Protein AF-A0A962GQH9-F1 (afdb_monomer)

Structure (mmCIF, N/CA/C/O backbone):
data_AF-A0A962GQH9-F1
#
_entry.id   AF-A0A962GQH9-F1
#
loop_
_atom_site.group_PDB
_atom_site.id
_atom_site.type_symbol
_atom_site.label_atom_id
_atom_site.label_alt_id
_atom_site.label_comp_id
_atom_site.label_asym_id
_atom_site.label_entity_id
_atom_site.label_seq_id
_atom_site.pdbx_PDB_ins_code
_atom_site.Cartn_x
_atom_site.Cartn_y
_atom_site.Cartn_z
_atom_site.occupancy
_atom_site.B_iso_or_equiv
_atom_site.auth_seq_id
_atom_site.auth_comp_id
_atom_site.auth_asym_id
_atom_site.auth_atom_id
_atom_site.pdbx_PDB_model_num
ATOM 1 N N . MET A 1 1 ? -1.321 23.100 38.505 1.00 36.69 1 MET A N 1
ATOM 2 C CA . MET A 1 1 ? -0.359 22.242 37.786 1.00 36.69 1 MET A CA 1
ATOM 3 C C . MET A 1 1 ? -0.658 20.800 38.141 1.00 36.69 1 MET A C 1
ATOM 5 O O . MET A 1 1 ? -0.143 20.292 39.126 1.00 36.69 1 MET A O 1
ATOM 9 N N . THR A 1 2 ? -1.559 20.173 37.397 1.00 30.88 2 THR A N 1
ATOM 10 C CA . THR A 1 2 ? -1.771 18.727 37.431 1.00 30.88 2 THR A CA 1
ATOM 11 C C . THR A 1 2 ? -0.939 18.140 36.301 1.00 30.88 2 THR A C 1
ATOM 13 O O . THR A 1 2 ? -1.117 18.482 35.135 1.00 30.88 2 THR A O 1
ATOM 16 N N . THR A 1 3 ? 0.038 17.326 36.673 1.00 36.22 3 THR A N 1
ATOM 17 C CA . THR A 1 3 ? 0.860 16.508 35.789 1.00 36.22 3 THR A CA 1
ATOM 18 C C . THR A 1 3 ? -0.044 15.555 35.013 1.00 36.22 3 THR A C 1
ATOM 20 O O . THR A 1 3 ? -0.467 14.525 35.535 1.00 36.22 3 THR A O 1
ATOM 23 N N . ALA A 1 4 ? -0.371 15.916 33.770 1.00 38.50 4 ALA A N 1
ATOM 24 C CA . ALA A 1 4 ? -0.945 14.984 32.814 1.00 38.50 4 ALA A CA 1
ATOM 25 C C . ALA A 1 4 ? 0.045 13.824 32.649 1.00 38.50 4 ALA A C 1
ATOM 27 O O . ALA A 1 4 ? 1.226 14.028 32.363 1.00 38.50 4 ALA A O 1
ATOM 28 N N . THR A 1 5 ? -0.426 12.613 32.914 1.00 38.25 5 THR A N 1
ATOM 29 C CA . THR A 1 5 ? 0.319 11.373 32.726 1.00 38.25 5 THR A CA 1
ATOM 30 C C . THR A 1 5 ? 0.909 11.328 31.317 1.00 38.25 5 THR A C 1
ATOM 32 O O . THR A 1 5 ? 0.173 11.395 30.340 1.00 38.25 5 THR A O 1
ATOM 35 N N . GLN A 1 6 ? 2.228 11.148 31.212 1.00 45.62 6 GLN A N 1
ATOM 36 C CA . GLN A 1 6 ? 2.966 10.862 29.968 1.00 45.62 6 GLN A CA 1
ATOM 37 C C . GLN A 1 6 ? 2.574 9.522 29.294 1.00 45.62 6 GLN A C 1
ATOM 39 O O . GLN A 1 6 ? 3.255 9.063 28.381 1.00 45.62 6 GLN A O 1
ATOM 44 N N . GLY A 1 7 ? 1.497 8.868 29.733 1.00 50.81 7 GLY A N 1
ATOM 45 C CA . GLY A 1 7 ? 0.911 7.719 29.052 1.00 50.81 7 GLY A CA 1
ATOM 46 C C . GLY A 1 7 ? -0.212 8.204 28.147 1.00 50.81 7 GLY A C 1
ATOM 47 O O . GLY A 1 7 ? -1.191 8.755 28.645 1.00 50.81 7 GLY A O 1
ATOM 48 N N . GLY A 1 8 ? -0.065 8.028 26.831 1.00 66.19 8 GLY A N 1
ATOM 49 C CA . GLY A 1 8 ? -1.155 8.271 25.881 1.00 66.19 8 GLY A CA 1
ATOM 50 C C . GLY A 1 8 ? -2.417 7.483 26.256 1.00 66.19 8 GLY A C 1
ATOM 51 O O . GLY A 1 8 ? -2.345 6.453 26.933 1.00 66.19 8 GLY A O 1
ATOM 52 N N . LEU A 1 9 ? -3.585 7.969 25.832 1.00 84.44 9 LEU A N 1
ATOM 53 C CA . LEU A 1 9 ? -4.859 7.287 26.072 1.00 84.44 9 LEU A CA 1
ATOM 54 C C . LEU A 1 9 ? -4.835 5.913 25.388 1.00 84.44 9 LEU A C 1
ATOM 56 O O . LEU A 1 9 ? -4.472 5.815 24.224 1.00 84.44 9 LEU A O 1
ATOM 60 N N . THR A 1 10 ? -5.239 4.849 26.078 1.00 89.69 10 THR A N 1
ATOM 61 C CA . THR A 1 10 ? -5.465 3.542 25.444 1.00 89.69 10 THR A CA 1
ATOM 62 C C . THR A 1 10 ? -6.947 3.213 25.491 1.00 89.69 10 THR A C 1
ATOM 64 O O . THR A 1 10 ? -7.529 3.156 26.574 1.00 89.69 10 THR A O 1
ATOM 67 N N . ILE A 1 11 ? -7.546 2.967 24.328 1.00 92.19 11 ILE A N 1
ATOM 68 C CA . ILE A 1 11 ? -8.886 2.394 24.212 1.00 92.19 11 ILE A CA 1
ATOM 69 C C . ILE A 1 11 ? -8.732 0.971 23.690 1.00 92.19 11 ILE A C 1
ATOM 71 O O . ILE A 1 11 ? -8.359 0.746 22.538 1.00 92.19 11 ILE A O 1
ATOM 75 N N . ASP A 1 12 ? -9.010 0.015 24.572 1.00 96.06 12 ASP A N 1
ATOM 76 C CA . ASP A 1 12 ? -8.857 -1.408 24.306 1.00 96.06 12 ASP A CA 1
ATOM 77 C C . ASP A 1 12 ? -10.211 -2.118 24.251 1.00 96.06 12 ASP A C 1
ATOM 79 O O . ASP A 1 12 ? -10.750 -2.557 25.270 1.00 96.06 12 ASP A O 1
ATOM 83 N N . GLY A 1 13 ? -10.759 -2.261 23.049 1.00 97.31 13 GLY A N 1
ATOM 84 C CA . GLY A 1 13 ? -11.991 -3.001 22.799 1.00 97.31 13 GLY A CA 1
ATOM 85 C C . GLY A 1 13 ? -11.866 -4.511 23.008 1.00 97.31 13 GLY A C 1
ATOM 86 O O . GLY A 1 13 ? -12.884 -5.174 23.209 1.00 97.31 13 GLY A O 1
ATOM 87 N N . TYR A 1 14 ? -10.647 -5.065 23.059 1.00 97.81 14 TYR A N 1
ATOM 88 C CA . TYR A 1 14 ? -10.440 -6.479 23.386 1.00 97.81 14 TYR A CA 1
ATOM 89 C C . TYR A 1 14 ? -10.654 -6.796 24.869 1.00 97.81 14 TYR A C 1
ATOM 91 O O . TYR A 1 14 ? -10.775 -7.964 25.228 1.00 97.81 14 TYR A O 1
ATOM 99 N N . SER A 1 15 ? -10.774 -5.774 25.723 1.00 96.25 15 SER A N 1
ATOM 100 C CA . SER A 1 15 ? -11.171 -5.940 27.127 1.00 96.25 15 SER A CA 1
ATOM 101 C C . SER A 1 15 ? -12.657 -6.286 27.315 1.00 96.25 15 SER A C 1
ATOM 103 O O . SER A 1 15 ? -13.070 -6.642 28.419 1.00 96.25 15 SER A O 1
ATOM 105 N N . GLN A 1 16 ? -13.477 -6.193 26.260 1.00 95.94 16 GLN A N 1
ATOM 106 C CA . GLN A 1 16 ? -14.901 -6.515 26.340 1.00 95.94 16 GLN A CA 1
ATOM 107 C C . GLN A 1 16 ? -15.149 -8.029 26.434 1.00 95.94 16 GLN A C 1
ATOM 109 O O . GLN A 1 16 ? -14.496 -8.809 25.733 1.00 95.94 16 GLN A O 1
ATOM 114 N N . PRO A 1 17 ? -16.152 -8.472 27.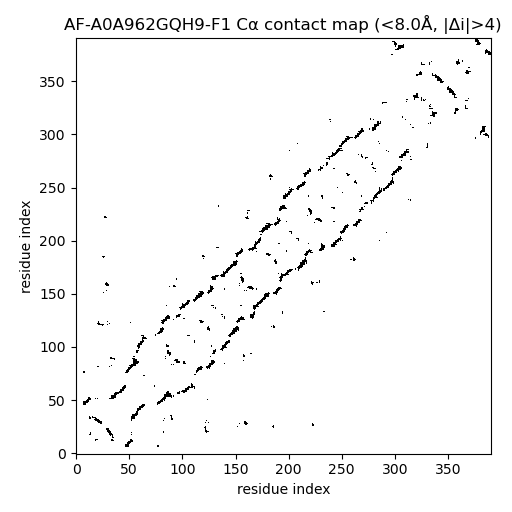217 1.00 97.75 17 PRO A N 1
ATOM 115 C CA . PRO A 1 17 ? -16.557 -9.871 27.251 1.00 97.75 17 PRO A CA 1
ATOM 116 C C . PRO A 1 17 ? -16.856 -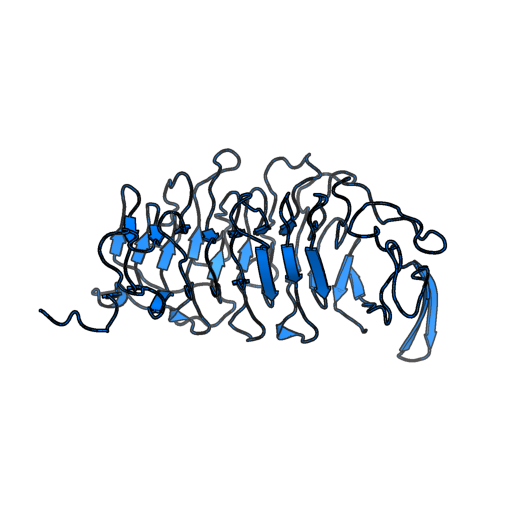10.432 25.854 1.00 97.75 17 PRO A C 1
ATOM 118 O O . PRO A 1 17 ? -17.664 -9.894 25.097 1.00 97.75 17 PRO A O 1
ATOM 121 N N . GLY A 1 18 ? -16.197 -11.541 25.512 1.00 96.38 18 GLY A N 1
ATOM 122 C CA . GLY A 1 18 ? -16.365 -12.218 24.225 1.00 96.38 18 GLY A CA 1
ATOM 123 C C . GLY A 1 18 ? -15.635 -11.567 23.046 1.00 96.38 18 GLY A C 1
ATOM 124 O O . GLY A 1 18 ? -15.859 -12.005 21.912 1.00 96.38 18 GLY A O 1
ATOM 125 N N . ALA A 1 19 ? -14.811 -10.540 23.275 1.00 98.31 19 ALA A N 1
ATOM 126 C CA . ALA A 1 19 ? -13.853 -10.043 22.294 1.00 98.31 19 ALA A CA 1
ATOM 127 C C . ALA A 1 19 ? -12.565 -10.883 22.313 1.00 98.31 19 ALA A C 1
ATOM 129 O O . ALA A 1 19 ? -12.191 -11.450 23.339 1.00 98.31 19 ALA A O 1
ATOM 130 N N . SER A 1 20 ? -11.877 -10.971 21.176 1.00 98.44 20 SER A N 1
ATOM 131 C CA . SER A 1 20 ? -10.584 -11.658 21.083 1.00 98.44 20 SER A CA 1
ATOM 132 C C . SER A 1 20 ? -9.729 -11.067 19.973 1.00 98.44 20 SER A C 1
ATOM 134 O O . SER A 1 20 ? -10.221 -10.857 18.864 1.00 98.44 20 SER A O 1
ATOM 136 N N . ALA A 1 21 ? -8.448 -10.836 20.259 1.00 98.50 21 ALA A N 1
ATOM 137 C CA . ALA A 1 21 ? -7.486 -10.368 19.269 1.00 98.50 21 ALA A CA 1
ATOM 138 C C . ALA A 1 21 ? -7.194 -11.431 18.205 1.00 98.50 21 ALA A C 1
ATOM 140 O O . ALA A 1 21 ? -7.367 -12.630 18.437 1.00 98.50 21 ALA A O 1
ATOM 141 N N . ASN A 1 22 ? -6.736 -10.980 17.037 1.00 98.56 22 ASN A N 1
ATOM 142 C CA . ASN A 1 22 ? -6.333 -11.879 15.966 1.00 98.56 22 ASN A CA 1
ATOM 143 C C . ASN A 1 22 ? -5.131 -12.737 16.381 1.00 98.56 22 ASN A C 1
ATOM 145 O O . ASN A 1 22 ? -4.142 -12.221 16.904 1.00 98.56 22 ASN A O 1
ATOM 149 N N . THR A 1 23 ? -5.185 -14.025 16.056 1.00 98.06 23 THR A N 1
ATOM 150 C CA . THR A 1 23 ? -4.072 -14.969 16.239 1.00 98.06 23 THR A CA 1
ATOM 151 C C . THR A 1 23 ? -3.558 -15.556 14.926 1.00 98.06 23 THR A C 1
ATOM 153 O O . THR A 1 23 ? -2.545 -16.253 14.925 1.00 98.06 23 THR A O 1
ATOM 156 N N . LEU A 1 24 ? -4.218 -15.276 13.797 1.00 97.44 24 LEU A N 1
ATOM 157 C CA . LEU A 1 24 ? -3.815 -15.793 12.493 1.00 97.44 24 LEU A CA 1
ATOM 158 C C . LEU A 1 24 ? -2.579 -15.057 11.966 1.00 97.44 24 LEU A C 1
ATOM 160 O O . LEU A 1 24 ? -2.592 -13.836 11.793 1.00 97.44 24 LEU A O 1
ATOM 164 N N . ALA A 1 25 ? -1.524 -15.816 11.674 1.00 93.12 25 ALA A N 1
ATOM 165 C CA . ALA A 1 25 ? -0.292 -15.290 11.099 1.00 93.12 25 ALA A CA 1
ATOM 166 C C . ALA A 1 25 ? -0.498 -14.721 9.684 1.00 93.12 25 ALA A C 1
ATOM 168 O O . ALA A 1 25 ? -1.337 -15.191 8.912 1.00 93.12 25 ALA A O 1
ATOM 169 N N . VAL A 1 26 ? 0.323 -13.733 9.315 1.00 87.94 26 VAL A N 1
ATOM 170 C CA . VAL A 1 26 ? 0.425 -13.249 7.931 1.00 87.94 26 VAL A CA 1
ATOM 171 C C . VAL A 1 26 ? 0.837 -14.423 7.023 1.00 87.94 26 VAL A C 1
ATOM 173 O O . VAL A 1 26 ? 1.756 -15.159 7.377 1.00 87.94 26 VAL A O 1
ATOM 176 N N . PRO A 1 27 ? 0.184 -14.629 5.862 1.00 88.38 27 PRO A N 1
ATOM 177 C CA . PRO A 1 27 ? -0.711 -13.695 5.180 1.00 88.38 27 PRO A CA 1
ATOM 178 C C . PRO A 1 27 ? -2.210 -13.907 5.378 1.00 88.38 27 PRO A C 1
ATOM 180 O O . PRO A 1 27 ? -2.958 -13.232 4.687 1.00 88.38 27 PRO A O 1
ATOM 183 N N . ALA A 1 28 ? -2.659 -14.787 6.276 1.00 95.50 28 ALA A N 1
ATOM 184 C CA . ALA A 1 28 ? -4.086 -15.054 6.461 1.00 95.50 28 ALA A CA 1
ATOM 185 C C . ALA A 1 28 ? -4.879 -13.787 6.832 1.00 95.50 28 ALA A C 1
ATOM 187 O O . ALA A 1 28 ? -4.296 -12.771 7.228 1.00 95.50 28 ALA A O 1
ATOM 188 N N . GLY A 1 29 ? -6.209 -13.871 6.725 1.00 97.38 29 GLY A N 1
ATOM 189 C CA . GLY A 1 29 ? -7.125 -12.840 7.205 1.00 97.38 29 GLY A CA 1
ATOM 190 C C . GLY A 1 29 ? -7.033 -12.611 8.723 1.00 97.38 29 GLY A C 1
ATOM 191 O O . GLY A 1 29 ? -5.988 -12.772 9.352 1.00 97.38 29 GLY A O 1
ATOM 192 N N . THR A 1 30 ? -8.145 -12.250 9.350 1.00 98.50 30 THR A N 1
ATOM 193 C CA . THR A 1 30 ? -8.216 -12.092 10.806 1.00 98.50 30 THR A CA 1
ATOM 194 C C . THR A 1 30 ? -9.386 -12.855 11.405 1.00 98.50 30 THR A C 1
ATOM 196 O O . THR A 1 30 ? -10.504 -12.829 10.890 1.00 98.50 30 THR A O 1
ATOM 199 N N . ASN A 1 31 ? -9.118 -13.542 12.518 1.00 98.31 31 ASN A N 1
ATOM 200 C CA . ASN A 1 31 ? -10.141 -14.162 13.360 1.00 98.31 31 ASN A CA 1
ATOM 201 C C . ASN A 1 31 ? -10.549 -13.273 14.547 1.00 98.31 31 ASN A C 1
ATOM 203 O O . ASN A 1 31 ? -11.264 -13.750 15.434 1.00 98.31 31 ASN A O 1
ATOM 207 N N . ALA A 1 32 ? -10.119 -12.004 14.566 1.00 98.38 32 ALA A N 1
ATOM 208 C CA . ALA A 1 32 ? -10.466 -11.072 15.627 1.00 98.38 32 ALA A CA 1
ATOM 209 C C . ALA A 1 32 ? -11.990 -10.942 15.780 1.00 98.38 32 ALA A C 1
ATOM 211 O O . ALA A 1 32 ? -12.738 -10.797 14.804 1.00 98.38 32 ALA A O 1
ATOM 212 N N . GLN A 1 33 ? -12.439 -10.990 17.031 1.00 98.31 33 GLN A N 1
ATOM 213 C CA . GLN A 1 33 ? -13.829 -10.798 17.422 1.00 98.31 33 GLN A CA 1
ATOM 214 C C . GLN A 1 33 ? -13.934 -9.435 18.091 1.00 98.31 33 GLN A C 1
ATOM 216 O O . GLN A 1 33 ? -13.486 -9.262 19.225 1.00 98.31 33 GLN A O 1
ATOM 221 N N . LEU A 1 34 ? -14.501 -8.465 17.379 1.00 98.25 34 LEU A N 1
ATOM 222 C CA . LEU A 1 34 ? -14.730 -7.121 17.895 1.00 98.25 34 LEU A CA 1
ATOM 223 C C . LEU A 1 34 ? -16.142 -7.047 18.483 1.00 98.25 34 LEU A C 1
ATOM 225 O O . LEU A 1 34 ? -17.079 -7.658 17.969 1.00 98.25 34 LEU A O 1
ATOM 229 N N . ARG A 1 35 ? -16.293 -6.320 19.594 1.00 97.50 35 ARG A N 1
ATOM 230 C CA . ARG A 1 35 ? -17.581 -6.154 20.301 1.00 97.50 35 ARG A CA 1
ATOM 231 C C . ARG A 1 35 ? -18.025 -4.703 20.432 1.00 97.50 35 ARG A C 1
ATOM 233 O O . ARG A 1 35 ? -19.158 -4.457 20.827 1.00 97.50 35 ARG A O 1
ATOM 240 N N . ILE A 1 36 ? -17.149 -3.764 20.086 1.00 96.12 36 ILE A N 1
ATOM 241 C CA . ILE A 1 36 ? -17.431 -2.332 20.106 1.00 96.12 36 ILE A CA 1
ATOM 242 C C . ILE A 1 36 ? -17.534 -1.843 18.667 1.00 96.12 36 ILE A C 1
ATOM 244 O O . ILE A 1 36 ? -16.618 -2.052 17.872 1.00 96.12 36 ILE A O 1
ATOM 248 N N . GLU A 1 37 ? -18.634 -1.162 18.363 1.00 94.38 37 GLU A N 1
ATOM 249 C CA . GLU A 1 37 ? -18.820 -0.416 17.123 1.00 94.38 37 GLU A CA 1
ATOM 250 C C . GLU A 1 37 ? -19.022 1.063 17.468 1.00 94.38 37 GLU A C 1
ATOM 252 O O . GLU A 1 37 ? -19.895 1.405 18.266 1.00 94.38 37 GLU A O 1
ATOM 257 N N . ILE A 1 38 ? -18.209 1.936 16.876 1.00 91.50 38 ILE A N 1
ATOM 258 C CA . ILE A 1 38 ? -18.388 3.386 16.923 1.00 91.50 38 ILE A CA 1
ATOM 259 C C . ILE A 1 38 ? -18.996 3.799 15.587 1.00 91.50 38 ILE A C 1
ATOM 261 O O . ILE A 1 38 ? -18.341 3.737 14.546 1.00 91.50 38 ILE A O 1
ATOM 265 N N . ALA A 1 39 ? -20.263 4.199 15.624 1.00 83.69 39 ALA A N 1
ATOM 266 C CA . ALA A 1 39 ? -21.009 4.683 14.471 1.00 83.69 39 ALA A CA 1
ATOM 267 C C . ALA A 1 39 ? -21.370 6.163 14.656 1.00 83.69 39 ALA A C 1
ATOM 269 O O . ALA A 1 39 ? -21.567 6.619 15.782 1.00 83.69 39 ALA A O 1
ATOM 270 N N . GLY A 1 40 ? -21.491 6.901 13.552 1.00 79.44 40 GLY A N 1
ATOM 271 C CA . GLY A 1 40 ? -21.882 8.310 13.567 1.00 79.44 40 GLY A CA 1
ATOM 272 C C . GLY A 1 40 ? -21.004 9.181 12.675 1.00 79.44 40 GLY A C 1
ATOM 273 O O . GLY A 1 40 ? -20.389 8.698 11.725 1.00 79.44 40 GLY A O 1
ATOM 274 N N . SER A 1 41 ? -20.987 10.479 12.975 1.00 83.44 41 SER A N 1
ATOM 275 C CA . SER A 1 41 ? -20.090 11.448 12.342 1.00 83.44 41 SER A CA 1
ATOM 276 C C . SER A 1 41 ? -18.620 11.168 12.669 1.00 83.44 41 SER A C 1
ATOM 278 O O . SER A 1 41 ? -18.307 10.332 13.515 1.00 83.44 41 SER A O 1
ATOM 280 N N . GLU A 1 42 ? -17.724 11.897 12.006 1.00 87.94 42 GLU A N 1
ATOM 281 C CA . GLU A 1 42 ? -16.279 11.816 12.218 1.00 87.94 42 GLU A CA 1
ATOM 282 C C . GLU A 1 42 ? -15.884 11.946 13.698 1.00 87.94 42 GLU A C 1
ATOM 284 O O . GLU A 1 42 ? -16.325 12.861 14.400 1.00 87.94 42 GLU A O 1
ATOM 289 N N . LEU A 1 43 ? -15.043 11.017 14.159 1.00 90.69 43 LEU A N 1
ATOM 290 C CA . LEU A 1 43 ? -14.373 11.076 15.452 1.00 90.69 43 LEU A CA 1
ATOM 291 C C . LEU A 1 43 ? -12.975 11.668 15.256 1.00 90.69 43 LEU A C 1
ATOM 293 O O . LEU A 1 43 ? -12.170 11.089 14.533 1.00 90.69 43 LEU A O 1
ATOM 297 N N . THR A 1 44 ? -12.657 12.769 15.937 1.00 90.12 44 THR A N 1
ATOM 298 C CA . THR A 1 44 ? -11.331 13.405 15.851 1.00 90.12 44 THR A CA 1
ATOM 299 C C . THR A 1 44 ? -10.541 13.201 17.137 1.00 90.12 44 THR A C 1
ATOM 301 O O . THR A 1 44 ? -10.966 13.626 18.211 1.00 90.12 44 THR A O 1
ATOM 304 N N . MET A 1 45 ? -9.368 12.582 17.031 1.00 87.69 45 MET A N 1
ATOM 305 C CA . MET A 1 45 ? -8.407 12.419 18.120 1.00 87.69 45 MET A CA 1
ATOM 306 C C . MET A 1 45 ? -7.278 13.427 17.949 1.00 87.69 45 MET A C 1
ATOM 308 O O . MET A 1 45 ? -6.655 13.480 16.893 1.00 87.69 45 MET A O 1
ATOM 312 N N . GLN A 1 46 ? -7.005 14.213 18.991 1.00 84.12 46 GLN A N 1
ATOM 313 C CA . GLN A 1 46 ? -6.013 15.295 18.929 1.00 84.12 46 GLN A CA 1
ATOM 314 C C . GLN A 1 46 ? -4.779 15.064 19.823 1.00 84.12 46 GLN A C 1
ATOM 316 O O . GLN A 1 46 ? -3.848 15.868 19.845 1.00 84.12 46 GLN A O 1
ATOM 321 N N . ALA A 1 47 ? -4.768 13.961 20.574 1.00 80.19 47 ALA A N 1
ATOM 322 C CA . ALA A 1 47 ? -3.701 13.583 21.494 1.00 80.19 47 ALA A CA 1
ATOM 323 C C . ALA A 1 47 ? -3.197 12.160 21.186 1.00 80.19 47 ALA A C 1
ATOM 325 O O . ALA A 1 47 ? -3.944 11.375 20.594 1.00 80.19 47 ALA A O 1
ATOM 326 N N . PRO A 1 48 ? -1.964 11.806 21.603 1.00 83.25 48 PRO A N 1
ATOM 327 C CA . PRO A 1 48 ? -1.420 10.460 21.434 1.00 83.25 48 PRO A CA 1
ATOM 328 C C . PRO A 1 48 ? -2.351 9.386 21.997 1.00 83.25 48 PRO A C 1
ATOM 330 O O . PRO A 1 48 ? -2.836 9.506 23.129 1.00 83.25 48 PRO A O 1
ATOM 333 N N . ILE A 1 49 ? -2.594 8.342 21.205 1.00 87.44 49 ILE A N 1
ATOM 334 C CA . ILE A 1 49 ? -3.607 7.332 21.495 1.00 87.44 49 ILE A CA 1
ATOM 335 C C . ILE A 1 49 ? -3.207 5.950 20.973 1.00 87.44 49 ILE A C 1
ATOM 337 O O . ILE A 1 49 ? -2.677 5.822 19.871 1.00 87.44 49 ILE A O 1
ATOM 341 N N . THR A 1 50 ? -3.534 4.914 21.737 1.00 92.44 50 THR A N 1
ATOM 342 C CA . THR A 1 50 ? -3.582 3.529 21.269 1.00 92.44 50 THR A CA 1
ATOM 343 C C . THR A 1 50 ? -5.049 3.123 21.125 1.00 92.44 50 THR A C 1
ATOM 345 O O . THR A 1 50 ? -5.796 3.118 22.105 1.00 92.44 50 THR A O 1
ATOM 348 N N . LEU A 1 51 ? -5.472 2.789 19.909 1.00 95.25 51 LEU A N 1
ATOM 349 C CA . LEU A 1 51 ? -6.809 2.303 19.576 1.00 95.25 51 LEU A CA 1
ATOM 350 C C . LEU A 1 51 ? -6.712 0.857 19.112 1.00 95.25 51 LEU A C 1
ATOM 352 O O . LEU A 1 51 ? -6.030 0.576 18.122 1.00 95.25 51 LEU A O 1
ATOM 356 N N . ARG A 1 52 ? -7.422 -0.050 19.791 1.00 97.38 52 ARG A N 1
ATOM 357 C CA . ARG A 1 52 ? -7.486 -1.453 19.374 1.00 97.38 52 ARG A CA 1
ATOM 358 C C . ARG A 1 52 ? -8.810 -2.136 19.650 1.00 97.38 52 ARG A C 1
ATOM 360 O O . ARG A 1 52 ? -9.461 -1.846 20.648 1.00 97.38 52 ARG A O 1
ATOM 367 N N . GLY A 1 53 ? -9.181 -3.086 18.793 1.00 98.12 53 GLY A N 1
ATOM 368 C CA . GLY A 1 53 ? -10.376 -3.915 18.970 1.00 98.12 53 GLY A CA 1
ATOM 369 C C . GLY A 1 53 ? -11.696 -3.162 18.783 1.00 98.12 53 GLY A C 1
ATOM 370 O O . GLY A 1 53 ? -12.696 -3.522 19.408 1.00 98.12 53 GLY A O 1
ATOM 371 N N . ILE A 1 54 ? -11.708 -2.121 17.948 1.00 97.25 54 ILE A N 1
ATOM 372 C CA . ILE A 1 54 ? -12.882 -1.279 17.687 1.00 97.25 54 ILE A CA 1
ATOM 373 C C . ILE A 1 54 ? -13.254 -1.350 16.204 1.00 97.25 54 ILE A C 1
ATOM 375 O O . ILE A 1 54 ? -12.384 -1.347 15.332 1.00 97.25 54 ILE A O 1
ATOM 379 N N . ALA A 1 55 ? -14.554 -1.419 15.914 1.00 97.25 55 ALA A N 1
ATOM 380 C CA . ALA A 1 55 ? -15.081 -1.268 14.565 1.00 97.25 55 ALA A CA 1
ATOM 381 C C . ALA A 1 55 ? -15.588 0.166 14.360 1.00 97.25 55 ALA A C 1
ATOM 383 O O . ALA A 1 55 ? -16.465 0.633 15.084 1.00 97.25 55 ALA A O 1
ATOM 384 N N . PHE A 1 56 ? -15.037 0.869 13.380 1.00 95.00 56 PHE A N 1
ATOM 385 C CA . PHE A 1 56 ? -15.404 2.230 13.018 1.00 95.00 56 PHE A CA 1
ATOM 386 C C . PHE A 1 56 ? -16.365 2.203 11.830 1.00 95.00 56 PHE A C 1
ATOM 388 O O . PHE A 1 56 ? -15.975 1.970 10.683 1.00 95.00 56 PHE A O 1
ATOM 395 N N . GLY A 1 57 ? -17.640 2.454 12.124 1.00 90.12 57 GLY A N 1
ATOM 396 C CA . GLY A 1 57 ? -18.701 2.649 11.139 1.00 90.12 57 GLY A CA 1
ATOM 397 C C . GLY A 1 57 ? -18.803 4.085 10.616 1.00 90.12 57 GLY A C 1
ATOM 398 O O . GLY A 1 57 ? -19.650 4.341 9.768 1.00 90.12 57 GLY A O 1
ATOM 399 N N . GLY A 1 58 ? -17.968 5.006 11.108 1.00 88.00 58 GLY A N 1
ATOM 400 C CA . GLY A 1 58 ? -17.787 6.373 10.608 1.00 88.00 58 GLY A CA 1
ATOM 401 C C . GLY A 1 58 ? -16.296 6.745 10.510 1.00 88.00 58 GLY A C 1
ATOM 402 O O . GLY A 1 58 ? -15.453 5.939 10.912 1.00 88.00 58 GLY A O 1
ATOM 403 N N . PRO A 1 59 ? -15.952 7.930 9.969 1.00 92.12 59 PRO A N 1
ATOM 404 C CA . PRO A 1 59 ? -14.564 8.377 9.822 1.00 92.12 59 PRO A CA 1
ATOM 405 C C . PRO A 1 59 ? -13.829 8.540 11.159 1.00 92.12 59 PRO A C 1
ATOM 407 O O . PRO A 1 59 ? -14.412 9.002 12.142 1.00 92.12 59 PRO A O 1
ATOM 410 N N . LEU A 1 60 ? -12.531 8.234 11.171 1.00 93.94 60 LEU A N 1
ATOM 411 C CA . LEU A 1 60 ? -11.596 8.580 12.242 1.00 93.94 60 LEU A CA 1
ATOM 412 C C . LEU A 1 60 ? -10.552 9.562 11.703 1.00 93.94 60 LEU A C 1
ATOM 414 O O . LEU A 1 60 ? -9.816 9.233 10.773 1.00 93.94 60 LEU A O 1
ATOM 418 N N . SER A 1 61 ? -10.440 10.727 12.331 1.00 93.44 61 SER A N 1
ATOM 419 C CA . SER A 1 61 ? -9.356 11.677 12.092 1.00 93.44 61 SER A CA 1
ATOM 420 C C . SER A 1 61 ? -8.370 11.686 13.251 1.00 93.44 61 SER A C 1
ATOM 422 O O . SER A 1 61 ? -8.758 11.788 14.413 1.00 93.44 61 SER A O 1
ATOM 424 N N . ILE A 1 62 ? -7.081 11.613 12.934 1.00 91.19 62 ILE A N 1
ATOM 425 C CA . ILE A 1 62 ? -5.987 11.890 13.860 1.00 91.19 62 ILE A CA 1
ATOM 426 C C . ILE A 1 62 ? -5.397 13.237 13.472 1.00 91.19 62 ILE A C 1
ATOM 428 O O . ILE A 1 62 ? -4.907 13.426 12.358 1.00 91.19 62 ILE A O 1
ATOM 432 N N . GLU A 1 63 ? -5.432 14.166 14.411 1.00 87.00 63 GLU A N 1
ATOM 433 C CA . GLU A 1 63 ? -4.900 15.509 14.265 1.00 87.00 63 GLU A CA 1
ATOM 434 C C . GLU A 1 63 ? -3.992 15.835 15.443 1.00 87.00 63 GLU A C 1
ATOM 436 O O . GLU A 1 63 ? -3.946 15.135 16.453 1.00 87.00 63 GLU A O 1
ATOM 441 N N . ARG A 1 64 ? -3.258 16.933 15.327 1.00 77.38 64 ARG A N 1
ATOM 442 C CA . ARG A 1 64 ? -2.526 17.506 16.452 1.00 77.38 64 ARG A CA 1
ATOM 443 C C . ARG A 1 64 ? -3.391 18.567 17.132 1.00 77.38 64 ARG A C 1
ATOM 445 O O . ARG A 1 64 ? -4.048 19.337 16.437 1.00 77.38 64 ARG A O 1
ATOM 452 N N . ILE A 1 65 ? -3.331 18.708 18.459 1.00 67.12 65 ILE A N 1
ATOM 453 C CA . ILE A 1 65 ? -3.797 19.949 19.107 1.00 67.12 65 ILE A CA 1
ATOM 454 C C . ILE A 1 65 ? -2.929 21.109 18.588 1.00 67.12 65 ILE A C 1
ATOM 456 O O . ILE A 1 65 ? -1.717 21.140 18.812 1.00 67.12 65 ILE A O 1
ATOM 460 N N . GLY A 1 66 ? -3.538 22.059 17.878 1.00 54.44 66 GLY A N 1
ATOM 461 C CA . GLY A 1 66 ? -2.860 23.229 17.322 1.00 54.44 66 GLY A CA 1
ATOM 462 C C . GLY A 1 66 ? -3.522 24.531 17.754 1.00 54.44 66 GLY A C 1
ATOM 463 O O . GLY A 1 66 ? -4.544 24.921 17.204 1.00 54.44 66 GLY A O 1
ATOM 464 N N . GLY A 1 67 ? -2.905 25.235 18.703 1.00 44.16 67 GLY A N 1
ATOM 465 C CA . GLY A 1 67 ? -3.248 26.609 19.058 1.00 44.16 67 GLY A CA 1
ATOM 466 C C . GLY A 1 67 ? -1.996 27.380 19.469 1.00 44.16 67 GLY A C 1
ATOM 467 O O . GLY A 1 67 ? -1.257 26.955 20.350 1.00 44.16 67 GLY A O 1
ATOM 468 N N . PHE A 1 68 ? -1.770 28.529 18.836 1.00 48.75 68 PHE A N 1
ATOM 469 C CA . PHE A 1 68 ? -0.646 29.458 19.031 1.00 48.75 68 PHE A CA 1
ATOM 470 C C . PHE A 1 68 ? -0.503 30.015 20.471 1.00 48.75 68 PHE A C 1
ATOM 472 O O . PHE A 1 68 ? 0.392 30.808 20.736 1.00 48.75 68 PHE A O 1
ATOM 479 N N . CYS A 1 69 ? -1.378 29.653 21.415 1.00 51.47 69 CYS A N 1
ATOM 480 C CA . CYS A 1 69 ? -1.442 30.275 22.742 1.00 51.47 69 CYS A CA 1
ATOM 481 C C . CYS A 1 69 ? -0.795 29.464 23.874 1.00 51.47 69 CYS A C 1
ATOM 483 O O . CYS A 1 69 ? -0.607 30.000 24.964 1.00 51.47 69 CYS A O 1
ATOM 485 N N . CYS A 1 70 ? -0.433 28.202 23.647 1.00 49.81 70 CYS A N 1
ATOM 486 C CA . CYS A 1 70 ? 0.123 27.354 24.699 1.00 49.81 70 CYS A CA 1
ATOM 487 C C . CYS A 1 70 ? 1.144 26.372 24.122 1.00 49.81 70 CYS A C 1
ATOM 489 O O . CYS A 1 70 ? 0.850 25.209 23.858 1.00 49.81 70 CYS A O 1
ATOM 491 N N . GLY A 1 71 ? 2.363 26.877 23.911 1.00 44.06 71 GLY A N 1
ATOM 492 C CA . GLY A 1 71 ? 3.516 26.119 23.432 1.00 44.06 71 GLY A CA 1
ATOM 493 C C . GLY A 1 71 ? 3.825 24.897 24.294 1.00 44.06 71 GLY A C 1
ATOM 494 O O . GLY A 1 71 ? 4.585 24.974 25.254 1.00 44.06 71 GLY A O 1
ATOM 495 N N . THR A 1 72 ? 3.261 23.757 23.917 1.00 44.38 72 THR A N 1
ATOM 496 C CA . THR A 1 72 ? 3.703 22.443 24.371 1.00 44.38 72 THR A CA 1
ATOM 497 C C . THR A 1 72 ? 3.960 21.604 23.130 1.00 44.38 72 THR A C 1
ATOM 499 O O . THR A 1 72 ? 3.098 21.501 22.260 1.00 44.38 72 THR A O 1
ATOM 502 N N . ASP A 1 73 ? 5.184 21.094 23.009 1.00 51.59 73 ASP A N 1
ATOM 503 C CA . ASP A 1 73 ? 5.613 20.203 21.932 1.00 51.59 73 ASP A CA 1
ATOM 504 C C . ASP A 1 73 ? 4.734 18.944 21.888 1.00 51.59 73 ASP A C 1
ATOM 506 O O . ASP A 1 73 ? 4.761 18.162 22.841 1.00 51.59 73 ASP A O 1
ATOM 510 N N . PRO A 1 74 ? 4.017 18.650 20.789 1.00 48.44 74 PRO A N 1
ATOM 511 C CA . PRO A 1 74 ? 3.372 17.361 20.607 1.00 48.44 74 PRO A CA 1
ATOM 512 C C . PRO A 1 74 ? 4.142 16.620 19.508 1.00 48.44 74 PRO A C 1
ATOM 514 O O . PRO A 1 74 ? 3.656 16.463 18.393 1.00 48.44 74 PRO A O 1
ATOM 517 N N . GLY A 1 75 ? 5.392 16.253 19.800 1.00 44.22 75 GLY A N 1
ATOM 518 C CA . GLY A 1 75 ? 6.287 15.546 18.871 1.00 44.22 75 GLY A CA 1
ATOM 519 C C . GLY A 1 75 ? 6.805 14.201 19.388 1.00 44.22 75 GLY A C 1
ATOM 520 O O . GLY A 1 75 ? 7.618 13.571 18.729 1.00 44.22 75 GLY A O 1
ATOM 521 N N . SER A 1 76 ? 6.373 13.750 20.567 1.00 51.50 76 SER A N 1
ATOM 522 C CA . SER A 1 76 ? 6.906 12.542 21.224 1.00 51.50 76 SER A CA 1
ATOM 523 C C . SER A 1 76 ? 5.808 11.603 21.737 1.00 51.50 76 SER A C 1
ATOM 525 O O . SER A 1 76 ? 5.949 10.948 22.769 1.00 51.50 76 SER A O 1
ATOM 527 N N . GLY A 1 77 ? 4.685 11.548 21.020 1.00 61.78 77 GLY A N 1
ATOM 528 C CA . GLY A 1 77 ? 3.533 10.720 21.361 1.00 61.78 77 GLY A CA 1
ATOM 529 C C . GLY A 1 77 ? 3.435 9.439 20.536 1.00 61.78 77 GLY A C 1
ATOM 530 O O . GLY A 1 77 ? 3.803 9.407 19.369 1.00 61.78 77 GLY A O 1
ATOM 531 N N . ARG A 1 78 ? 2.898 8.379 21.138 1.00 77.88 78 ARG A N 1
ATOM 532 C CA . ARG A 1 78 ? 2.616 7.098 20.483 1.00 77.88 78 ARG A CA 1
ATOM 533 C C . ARG A 1 78 ? 1.187 7.117 19.924 1.00 77.88 78 ARG A C 1
ATOM 535 O O . ARG A 1 78 ? 0.243 7.173 20.708 1.00 77.88 78 ARG A O 1
ATOM 542 N N . TYR A 1 79 ? 1.041 7.092 18.599 1.00 89.06 79 TYR A N 1
ATOM 543 C CA . TYR A 1 79 ? -0.238 6.863 17.919 1.00 89.06 79 TYR A CA 1
ATOM 544 C C . TYR A 1 79 ? -0.234 5.440 17.357 1.00 89.06 79 TYR A C 1
ATOM 546 O O . TYR A 1 79 ? 0.475 5.162 16.393 1.00 89.06 79 TYR A O 1
ATOM 554 N N . GLU A 1 80 ? -0.978 4.534 17.980 1.00 93.81 80 GLU A N 1
ATOM 555 C CA . GLU A 1 80 ? -1.052 3.119 17.603 1.00 93.81 80 GLU A CA 1
ATOM 556 C C . GLU A 1 80 ? -2.487 2.771 17.227 1.00 93.81 80 GLU A C 1
ATOM 558 O O . GLU A 1 80 ? -3.388 2.786 18.062 1.00 93.81 80 GLU A O 1
ATOM 563 N N . ILE A 1 81 ? -2.705 2.470 15.954 1.00 97.62 81 ILE A N 1
ATOM 564 C CA . ILE A 1 81 ? -3.995 2.075 15.402 1.00 97.62 81 ILE A CA 1
ATOM 565 C C . ILE A 1 81 ? -3.866 0.612 15.004 1.00 97.62 81 ILE A C 1
ATOM 567 O O . ILE A 1 81 ? -3.264 0.300 13.980 1.00 97.62 81 ILE A O 1
ATOM 571 N N . GLU A 1 82 ? -4.373 -0.298 15.829 1.00 97.19 82 GLU A N 1
ATOM 572 C CA . GLU A 1 82 ? -4.034 -1.721 15.747 1.00 97.19 82 GLU A CA 1
ATOM 573 C C . GLU A 1 82 ? -5.255 -2.623 15.935 1.00 97.19 82 GLU A C 1
ATOM 575 O O . GLU A 1 82 ? -6.032 -2.449 16.865 1.00 97.19 82 GLU A O 1
ATOM 580 N N . GLY A 1 83 ? -5.430 -3.641 15.093 1.00 98.19 83 GLY A N 1
ATOM 581 C CA . GLY A 1 83 ? -6.483 -4.639 15.301 1.00 98.19 83 GLY A CA 1
ATOM 582 C C . GLY A 1 83 ? -7.907 -4.074 15.228 1.00 98.19 83 GLY A C 1
ATOM 583 O O . GLY A 1 83 ? -8.782 -4.558 15.946 1.00 98.19 83 GLY A O 1
ATOM 584 N N . ASN A 1 84 ? -8.134 -3.032 14.429 1.00 98.62 84 ASN A N 1
ATOM 585 C CA . ASN A 1 84 ? -9.433 -2.383 14.247 1.00 98.62 84 ASN A CA 1
ATOM 586 C C . ASN A 1 84 ? -10.050 -2.715 12.885 1.00 98.62 84 ASN A C 1
ATOM 588 O O . ASN A 1 84 ? -9.344 -3.067 11.936 1.00 98.62 84 ASN A O 1
ATOM 592 N N . TYR A 1 85 ? -11.367 -2.536 12.773 1.00 98.31 85 TYR A N 1
ATOM 593 C CA . TYR A 1 85 ? -12.081 -2.559 11.495 1.00 98.31 85 TYR A CA 1
ATOM 594 C C . TYR A 1 85 ? -12.523 -1.144 11.128 1.00 98.31 85 TYR A C 1
ATOM 596 O O . TYR A 1 85 ? -13.080 -0.440 11.961 1.00 98.31 85 TYR A O 1
ATOM 604 N N . PHE A 1 86 ? -12.298 -0.728 9.887 1.00 96.94 86 PHE A N 1
ATOM 605 C CA . PHE A 1 86 ? -12.681 0.582 9.366 1.00 96.94 86 PHE A CA 1
ATOM 606 C C . PHE A 1 86 ? -13.614 0.406 8.177 1.00 96.94 86 PHE A C 1
ATOM 608 O O . PHE A 1 86 ? -13.299 -0.345 7.255 1.00 96.94 86 PHE A O 1
ATOM 615 N N . GLY A 1 87 ? -14.760 1.091 8.206 1.00 94.19 87 GLY A N 1
ATOM 616 C CA . GLY A 1 87 ? -15.787 1.007 7.163 1.00 94.19 87 GLY A CA 1
ATOM 617 C C . GLY A 1 87 ? -16.482 -0.359 7.068 1.00 94.19 87 GLY A C 1
ATOM 618 O O . GLY A 1 87 ? -17.214 -0.618 6.113 1.00 94.19 87 GLY A O 1
ATOM 619 N N . LEU A 1 88 ? -16.307 -1.206 8.084 1.00 94.44 88 LEU A N 1
ATOM 620 C CA . LEU A 1 88 ? -16.990 -2.483 8.278 1.00 94.44 88 LEU A CA 1
ATOM 621 C C . LEU A 1 88 ? -17.627 -2.506 9.674 1.00 94.44 88 LEU A C 1
ATOM 623 O O . LEU A 1 88 ? -17.143 -1.848 10.599 1.00 94.44 88 LEU A O 1
ATOM 627 N N . ARG A 1 89 ? -18.690 -3.292 9.845 1.00 95.00 89 ARG A N 1
ATOM 628 C CA . ARG A 1 89 ? -19.275 -3.587 11.158 1.00 95.00 89 ARG A CA 1
ATOM 629 C C . ARG A 1 89 ? -18.336 -4.464 11.989 1.00 95.00 89 ARG A C 1
ATOM 631 O O . ARG A 1 89 ? -17.347 -5.002 11.492 1.00 95.00 89 ARG A O 1
ATOM 638 N N . ALA A 1 90 ? -18.677 -4.668 13.262 1.00 96.56 90 ALA A N 1
ATOM 639 C CA . ALA A 1 90 ? -17.896 -5.500 14.186 1.00 96.56 90 ALA A CA 1
ATOM 640 C C . ALA A 1 90 ? -17.726 -6.972 13.745 1.00 96.56 90 ALA A C 1
ATOM 642 O O . ALA A 1 90 ? -16.814 -7.654 14.212 1.00 96.56 90 ALA A O 1
ATOM 643 N N . ASP A 1 91 ? -18.558 -7.460 12.818 1.00 96.19 91 ASP A N 1
ATOM 644 C CA . ASP A 1 91 ? -18.394 -8.778 12.197 1.00 96.19 91 ASP A CA 1
ATOM 645 C C . ASP A 1 91 ? -17.216 -8.851 11.205 1.00 96.19 91 ASP A C 1
ATOM 647 O O . ASP A 1 91 ? -16.768 -9.951 10.882 1.00 96.19 91 ASP A O 1
ATOM 651 N N . GLY A 1 92 ? -16.693 -7.707 10.745 1.00 96.06 92 GLY A N 1
ATOM 652 C CA . GLY A 1 92 ? -15.636 -7.601 9.738 1.00 96.06 92 GLY A CA 1
ATOM 653 C C . GLY A 1 92 ? -16.047 -8.067 8.338 1.00 96.06 92 GLY A C 1
ATOM 654 O O . GLY A 1 92 ? -15.180 -8.280 7.494 1.00 96.06 92 GLY A O 1
ATOM 655 N N . LEU A 1 93 ? -17.341 -8.270 8.093 1.00 95.38 93 LEU A N 1
ATOM 656 C CA . LEU A 1 93 ? -17.898 -8.777 6.837 1.00 95.38 93 LEU A CA 1
ATOM 657 C C . LEU A 1 93 ? -18.876 -7.781 6.220 1.00 95.38 93 LEU A C 1
ATOM 659 O O . LEU A 1 93 ? -18.904 -7.615 5.004 1.00 95.38 93 LEU A O 1
ATOM 663 N N . THR A 1 94 ? -19.679 -7.125 7.056 1.00 94.44 94 THR A N 1
ATOM 664 C CA . THR A 1 94 ? -20.739 -6.225 6.617 1.00 94.44 94 THR A CA 1
ATOM 665 C C . THR A 1 94 ? -20.177 -4.816 6.439 1.00 94.44 94 THR A C 1
ATOM 667 O O . THR A 1 94 ? -19.693 -4.237 7.412 1.00 94.44 94 THR A O 1
ATOM 670 N N . PRO A 1 95 ? -20.255 -4.218 5.240 1.00 92.25 95 PRO A N 1
ATOM 671 C CA . PRO A 1 95 ? -19.818 -2.846 5.033 1.00 92.25 95 PRO A CA 1
ATOM 672 C C . PRO A 1 95 ? -20.686 -1.808 5.749 1.00 92.25 95 PRO A C 1
ATOM 674 O O . PRO A 1 95 ? -21.912 -1.919 5.787 1.00 92.25 95 PRO A O 1
ATOM 677 N N . SER A 1 96 ? -20.048 -0.744 6.228 1.00 88.56 96 SER A N 1
ATOM 678 C CA . SER A 1 96 ? -20.705 0.478 6.695 1.00 88.56 96 SER A CA 1
ATOM 679 C C . SER A 1 96 ? -20.682 1.533 5.585 1.00 88.56 96 SER A C 1
ATOM 681 O O . SER A 1 96 ? -19.698 1.678 4.855 1.00 88.56 96 SER A O 1
ATOM 683 N N . ALA A 1 97 ? -21.776 2.278 5.425 1.00 78.56 97 ALA A N 1
ATOM 684 C CA . ALA A 1 97 ? -21.863 3.354 4.440 1.00 78.56 97 ALA A CA 1
ATOM 685 C C . ALA A 1 97 ? -21.122 4.600 4.950 1.00 78.56 97 ALA A C 1
ATOM 687 O O . ALA A 1 97 ? -21.723 5.479 5.563 1.00 78.56 97 ALA A O 1
ATOM 688 N N . VAL A 1 98 ? -19.811 4.657 4.706 1.00 76.88 98 VAL A N 1
ATOM 689 C CA . VAL A 1 98 ? -18.956 5.773 5.131 1.00 76.88 98 VAL A CA 1
ATOM 690 C C . VAL A 1 98 ? -18.597 6.648 3.925 1.00 76.88 98 VAL A C 1
ATOM 692 O O . VAL A 1 98 ? -17.850 6.195 3.049 1.00 76.88 98 VAL A O 1
ATOM 695 N N . PRO A 1 99 ? -19.115 7.887 3.831 1.00 75.88 99 PRO A N 1
ATOM 696 C CA . PRO A 1 99 ? -18.643 8.838 2.833 1.00 75.88 99 PRO A CA 1
ATOM 697 C C . PRO A 1 99 ? -17.245 9.357 3.209 1.00 75.88 99 PRO A C 1
ATOM 699 O O . PRO A 1 99 ? -16.935 9.529 4.385 1.00 75.88 99 PRO A O 1
ATOM 702 N N . GLY A 1 100 ? -16.409 9.662 2.213 1.00 87.62 100 GLY A N 1
ATOM 703 C CA . GLY A 1 100 ? -15.124 10.332 2.435 1.00 87.62 100 GLY A CA 1
ATOM 704 C C . GLY A 1 100 ? -13.981 9.391 2.823 1.00 87.62 100 GLY A C 1
ATOM 705 O O . GLY A 1 100 ? -13.649 8.482 2.069 1.00 87.62 100 GLY A O 1
ATOM 706 N N . ILE A 1 101 ? -13.319 9.656 3.949 1.00 92.94 101 ILE A N 1
ATOM 707 C CA . ILE A 1 101 ? -12.063 8.999 4.344 1.00 92.94 101 ILE A CA 1
ATOM 708 C C . ILE A 1 101 ? -12.327 8.141 5.581 1.00 92.94 101 ILE A C 1
ATOM 710 O O . ILE A 1 101 ? -12.889 8.649 6.545 1.00 92.94 101 ILE A O 1
ATOM 714 N N . LEU A 1 102 ? -11.928 6.865 5.586 1.00 95.38 102 LEU A N 1
ATOM 715 C CA . LEU A 1 102 ? -12.134 6.021 6.773 1.00 95.38 102 LEU A CA 1
ATOM 716 C C . LEU A 1 102 ? -11.166 6.386 7.905 1.00 95.38 102 LEU A C 1
ATOM 718 O O . LEU A 1 102 ? -11.598 6.562 9.040 1.00 95.38 102 LEU A O 1
ATOM 722 N N . LEU A 1 103 ? -9.873 6.513 7.590 1.00 96.62 103 LEU A N 1
ATOM 723 C CA . LEU A 1 103 ? -8.838 6.977 8.513 1.00 96.62 103 LEU A CA 1
ATOM 724 C C . LEU A 1 103 ? -8.032 8.119 7.891 1.00 96.62 103 LEU A C 1
ATOM 726 O O . LEU A 1 103 ? -7.314 7.930 6.908 1.00 96.62 103 LEU A O 1
ATOM 730 N N . HIS A 1 104 ? -8.123 9.302 8.478 1.00 95.38 104 HIS A N 1
ATOM 731 C CA . HIS A 1 104 ? -7.429 10.493 8.015 1.00 95.38 104 HIS A CA 1
ATOM 732 C C . HIS A 1 104 ? -6.390 10.931 9.045 1.00 95.38 104 HIS A C 1
ATOM 734 O O . HIS A 1 104 ? -6.721 11.249 10.181 1.00 95.38 104 HIS A O 1
ATOM 740 N N . ILE A 1 105 ? -5.122 10.974 8.649 1.00 93.44 105 ILE A N 1
ATOM 741 C CA . ILE A 1 105 ? -4.097 11.688 9.408 1.00 93.44 105 ILE A CA 1
ATOM 742 C C . ILE A 1 105 ? -4.012 13.086 8.815 1.00 93.44 105 ILE A C 1
ATOM 744 O O . ILE A 1 105 ? -3.670 13.216 7.637 1.00 93.44 105 ILE A O 1
ATOM 748 N N . SER A 1 106 ? -4.352 14.106 9.601 1.00 89.19 106 SER A N 1
ATOM 749 C CA . SER A 1 106 ? -4.492 15.489 9.143 1.00 89.19 106 SER A CA 1
ATOM 750 C C . SER A 1 106 ? -3.482 16.412 9.818 1.00 89.19 106 SER A C 1
ATOM 752 O O . SER A 1 106 ? -3.373 16.489 11.043 1.00 89.19 106 SER A O 1
ATOM 754 N N . THR A 1 107 ? -2.755 17.163 8.990 1.00 86.25 107 THR A N 1
ATOM 755 C CA . THR A 1 107 ? -1.833 18.215 9.429 1.00 86.25 107 THR A CA 1
ATOM 756 C C . THR A 1 107 ? -2.463 19.608 9.447 1.00 86.25 107 THR A C 1
ATOM 758 O O . THR A 1 107 ? -1.735 20.603 9.474 1.00 86.25 107 THR A O 1
ATOM 761 N N . SER A 1 108 ? -3.800 19.711 9.431 1.00 85.06 108 SER A N 1
ATOM 762 C CA . SER A 1 108 ? -4.541 20.988 9.485 1.00 85.06 108 SER A CA 1
ATOM 763 C C . SER A 1 108 ? -4.116 21.860 10.677 1.00 85.06 108 SER A C 1
ATOM 765 O O . SER A 1 108 ? -4.034 23.082 10.573 1.00 85.06 108 SER A O 1
ATOM 767 N N . SER A 1 109 ? -3.769 21.203 11.785 1.00 80.50 109 SER A N 1
ATOM 768 C CA . SER A 1 109 ? -3.404 21.803 13.071 1.00 80.50 109 SER A CA 1
ATOM 769 C C . SER A 1 109 ? -1.916 21.604 13.423 1.00 80.50 109 SER A C 1
ATOM 771 O O . SER A 1 109 ? -1.479 21.768 14.569 1.00 80.50 109 SER A O 1
ATOM 773 N N . GLY A 1 110 ? -1.095 21.276 12.422 1.00 81.25 110 GLY A N 1
ATOM 774 C CA . GLY A 1 110 ? 0.349 21.053 12.526 1.00 81.25 110 GLY A CA 1
ATOM 775 C C . GLY A 1 110 ? 0.761 19.603 12.277 1.00 81.25 110 GLY A C 1
ATOM 776 O O . GLY A 1 110 ? -0.080 18.728 12.107 1.00 81.25 110 GLY A O 1
ATOM 777 N N . ASN A 1 111 ? 2.072 19.358 12.224 1.00 85.56 111 ASN A N 1
ATOM 778 C CA . ASN A 1 111 ? 2.615 18.061 11.828 1.00 85.56 111 ASN A CA 1
ATOM 779 C C . ASN A 1 111 ? 2.237 16.944 12.813 1.00 85.56 111 ASN A C 1
ATOM 781 O O . ASN A 1 111 ? 2.555 17.041 13.997 1.00 85.56 111 ASN A O 1
ATOM 785 N N . VAL A 1 112 ? 1.618 15.877 12.311 1.00 85.88 112 VAL A N 1
ATOM 786 C CA . VAL A 1 112 ? 1.475 14.611 13.035 1.00 85.88 112 VAL A CA 1
ATOM 787 C C . VAL A 1 112 ? 2.672 13.745 12.656 1.00 85.88 112 VAL A C 1
ATOM 789 O O . VAL A 1 112 ? 2.970 13.591 11.473 1.00 85.88 112 VAL A O 1
ATOM 792 N N . ASP A 1 113 ? 3.368 13.204 13.651 1.00 87.50 113 ASP A N 1
ATOM 793 C CA . ASP A 1 113 ? 4.571 12.392 13.462 1.00 87.50 113 ASP A CA 1
ATOM 794 C C . ASP A 1 113 ? 4.378 10.989 14.051 1.00 87.50 113 ASP A C 1
ATOM 796 O O . ASP A 1 113 ? 3.729 10.834 15.087 1.00 87.50 113 ASP A O 1
ATOM 800 N N . GLY A 1 114 ? 4.933 9.964 13.402 1.00 89.00 114 GLY A N 1
ATOM 801 C CA . GLY A 1 114 ? 5.120 8.659 14.046 1.00 89.00 114 GLY A CA 1
ATOM 802 C C . GLY A 1 114 ? 3.875 7.778 14.216 1.00 89.00 114 GLY A C 1
ATOM 803 O O . GLY A 1 114 ? 3.869 6.919 15.100 1.00 89.00 114 GLY A O 1
ATOM 804 N N . VAL A 1 115 ? 2.814 7.960 13.418 1.00 93.44 115 VAL A N 1
ATOM 805 C CA . VAL A 1 115 ? 1.616 7.102 13.486 1.00 93.44 115 VAL A CA 1
ATOM 806 C C . VAL A 1 115 ? 1.918 5.689 12.999 1.00 93.44 115 VAL A C 1
ATOM 808 O O . VAL A 1 115 ? 2.396 5.494 11.882 1.00 93.44 115 VAL A O 1
ATOM 811 N N . ARG A 1 116 ? 1.586 4.695 13.826 1.00 96.00 116 ARG A N 1
ATOM 812 C CA . ARG A 1 116 ? 1.641 3.271 13.490 1.00 96.00 116 ARG A CA 1
ATOM 813 C C . ARG A 1 116 ? 0.241 2.757 13.205 1.00 96.00 116 ARG A C 1
ATOM 815 O O . ARG A 1 116 ? -0.624 2.776 14.076 1.00 96.00 116 ARG A O 1
ATOM 822 N N . ILE A 1 117 ? 0.028 2.306 11.979 1.00 98.38 117 ILE A N 1
ATOM 823 C CA . ILE A 1 117 ? -1.220 1.719 11.507 1.00 98.38 117 ILE A CA 1
ATOM 824 C C . ILE A 1 117 ? -0.932 0.251 11.223 1.00 98.38 117 ILE A C 1
ATOM 826 O O . ILE A 1 117 ? -0.379 -0.115 10.185 1.00 98.38 117 ILE A O 1
ATOM 830 N N . GLY A 1 118 ? -1.292 -0.585 12.183 1.00 97.69 118 GLY A N 1
ATOM 831 C CA . GLY A 1 118 ? -0.972 -2.000 12.203 1.00 97.69 118 GLY A CA 1
ATOM 832 C C . GLY A 1 118 ? 0.441 -2.291 12.700 1.00 97.69 118 GLY A C 1
ATOM 833 O O . GLY A 1 118 ? 1.038 -1.496 13.424 1.00 97.69 118 GLY A O 1
ATOM 834 N N . GLY A 1 119 ? 0.961 -3.462 12.345 1.00 95.19 119 GLY A N 1
ATOM 835 C CA . GLY A 1 119 ? 2.235 -3.964 12.845 1.00 95.19 119 GLY A CA 1
ATOM 836 C C . GLY A 1 119 ? 2.515 -5.400 12.406 1.00 95.19 119 GLY A C 1
ATOM 837 O O . GLY A 1 119 ? 1.793 -5.968 11.589 1.00 95.19 119 GLY A O 1
ATOM 838 N N . GLU A 1 120 ? 3.593 -5.976 12.932 1.00 93.69 120 GLU A N 1
ATOM 839 C CA . GLU A 1 120 ? 4.057 -7.325 12.574 1.00 93.69 120 GLU A CA 1
ATOM 840 C C . GLU A 1 120 ? 3.316 -8.439 13.315 1.00 93.69 120 GLU A C 1
ATOM 842 O O . GLU A 1 120 ? 3.280 -9.581 12.852 1.00 93.69 120 GLU A O 1
ATOM 847 N N . LEU A 1 121 ? 2.742 -8.136 14.481 1.00 95.69 121 LEU A N 1
ATOM 848 C CA . LEU A 1 121 ? 2.023 -9.130 15.262 1.00 95.69 121 LEU A CA 1
ATOM 849 C C . LEU A 1 121 ? 0.625 -9.344 14.668 1.00 95.69 121 LEU A C 1
ATOM 851 O O . LEU A 1 121 ? -0.047 -8.367 14.329 1.00 95.69 121 LEU A O 1
ATOM 855 N N . PRO A 1 122 ? 0.116 -10.591 14.631 1.00 96.56 122 PRO A N 1
ATOM 856 C CA . PRO A 1 122 ? -1.239 -10.889 14.167 1.00 96.56 122 PRO A CA 1
ATOM 857 C C . PRO A 1 122 ? -2.314 -9.962 14.742 1.00 96.56 122 PRO A C 1
ATOM 859 O O . PRO A 1 122 ? -3.152 -9.461 13.992 1.00 96.56 122 PRO A O 1
ATOM 862 N N . ALA A 1 123 ? -2.254 -9.688 16.049 1.00 97.38 123 ALA A N 1
ATOM 863 C CA . ALA A 1 123 ? -3.204 -8.850 16.778 1.00 97.38 123 ALA A CA 1
ATOM 864 C C . ALA A 1 123 ? -3.249 -7.386 16.303 1.00 97.38 123 ALA A C 1
ATOM 866 O O . ALA A 1 123 ? -4.237 -6.703 16.560 1.00 97.38 123 ALA A O 1
ATOM 867 N N . GLN A 1 124 ? -2.208 -6.911 15.612 1.00 97.75 124 GLN A N 1
ATOM 868 C CA . GLN A 1 124 ? -2.097 -5.523 15.167 1.00 97.75 124 GLN A CA 1
ATOM 869 C C . GLN A 1 124 ? -2.774 -5.279 13.813 1.00 97.75 124 GLN A C 1
ATOM 871 O O . GLN A 1 124 ? -3.064 -4.136 13.478 1.00 97.75 124 GLN A O 1
ATOM 876 N N . ARG A 1 125 ? -3.091 -6.326 13.043 1.00 98.12 125 ARG A N 1
ATOM 877 C CA . ARG A 1 125 ? -3.700 -6.216 11.709 1.00 98.12 125 ARG A CA 1
ATOM 878 C C . ARG A 1 125 ? -5.034 -5.467 11.744 1.00 98.12 125 ARG A C 1
ATOM 880 O O . ARG A 1 125 ? -6.019 -5.990 12.264 1.00 98.12 125 ARG A O 1
ATOM 887 N N . ASN A 1 126 ? -5.095 -4.299 11.108 1.00 98.81 126 ASN A N 1
ATOM 888 C CA . ASN A 1 126 ? -6.372 -3.650 10.820 1.00 98.81 126 ASN A CA 1
ATOM 889 C C . ASN A 1 126 ? -6.980 -4.184 9.517 1.00 98.81 126 ASN A C 1
ATOM 891 O O . ASN A 1 126 ? -6.278 -4.721 8.651 1.00 98.81 126 ASN A O 1
ATOM 895 N N . VAL A 1 127 ? -8.288 -3.979 9.371 1.00 98.62 127 VAL A N 1
ATOM 896 C CA . VAL A 1 127 ? -9.038 -4.244 8.140 1.00 98.62 127 VAL A CA 1
ATOM 897 C C . VAL A 1 127 ? -9.734 -2.962 7.710 1.00 98.62 127 VAL A C 1
ATOM 899 O O . VAL A 1 127 ? -10.498 -2.385 8.480 1.00 98.62 127 VAL A O 1
ATOM 902 N N . PHE A 1 128 ? -9.484 -2.529 6.482 1.00 97.81 128 PHE A N 1
ATOM 903 C CA . PHE A 1 128 ? -10.165 -1.401 5.861 1.00 97.81 128 PHE A CA 1
ATOM 904 C C . PHE A 1 128 ? -11.038 -1.927 4.732 1.00 97.81 128 PHE A C 1
ATOM 906 O O . PHE A 1 128 ? -10.524 -2.485 3.764 1.00 97.81 128 PHE A O 1
ATOM 913 N N . GLY A 1 129 ? -12.344 -1.726 4.847 1.00 94.50 129 GLY A N 1
ATOM 914 C CA . GLY A 1 129 ? -13.310 -2.091 3.824 1.00 94.50 129 GLY A CA 1
ATOM 915 C C . GLY A 1 129 ? -14.353 -0.996 3.649 1.00 94.50 129 GLY A C 1
ATOM 916 O O . GLY A 1 129 ? -14.481 -0.098 4.473 1.00 94.50 129 GLY A O 1
ATOM 917 N N . SER A 1 130 ? -15.091 -1.029 2.550 1.00 89.06 130 SER A N 1
ATOM 918 C CA . SER A 1 130 ? -16.130 -0.051 2.265 1.00 89.06 130 SER A CA 1
ATOM 919 C C . SER A 1 130 ? -17.254 -0.665 1.445 1.00 89.06 130 SER A C 1
ATOM 921 O O . SER A 1 130 ? -17.042 -1.585 0.657 1.00 89.06 130 SER A O 1
ATOM 923 N N . ASN A 1 131 ? -18.455 -0.102 1.602 1.00 77.62 131 ASN A N 1
ATOM 924 C CA . ASN A 1 131 ? -19.575 -0.346 0.695 1.00 77.62 131 ASN A CA 1
ATOM 925 C C . ASN A 1 131 ? -19.478 0.494 -0.586 1.00 77.62 131 ASN A C 1
ATOM 927 O O . ASN A 1 131 ? -20.363 0.430 -1.437 1.00 77.62 131 ASN A O 1
ATOM 931 N N . GLY A 1 132 ? -18.489 1.390 -0.665 1.00 60.44 132 GLY A N 1
ATOM 932 C CA . GLY A 1 132 ? -18.394 2.361 -1.737 1.00 60.44 132 GLY A CA 1
ATOM 933 C C . GLY A 1 132 ? -18.282 1.630 -3.059 1.00 60.44 132 GLY A C 1
ATOM 934 O O . GLY A 1 132 ? -17.251 1.037 -3.332 1.00 60.44 132 GLY A O 1
ATOM 935 N N . GLY A 1 133 ? -19.344 1.625 -3.859 1.00 58.59 133 GLY A N 1
ATOM 936 C CA . GLY A 1 133 ? -19.291 1.111 -5.218 1.00 58.59 133 GLY A CA 1
ATOM 937 C C . GLY A 1 133 ? -18.446 2.016 -6.119 1.00 58.59 133 GLY A C 1
ATOM 938 O O . GLY A 1 133 ? -17.800 2.980 -5.697 1.00 58.59 133 GLY A O 1
ATOM 939 N N . ALA A 1 134 ? -18.521 1.779 -7.424 1.00 55.03 134 ALA A N 1
ATOM 940 C CA . ALA A 1 134 ? -17.806 2.563 -8.423 1.00 55.03 134 ALA A CA 1
ATOM 941 C C . ALA A 1 134 ? -18.264 4.046 -8.545 1.00 55.03 134 ALA A C 1
ATOM 943 O O . ALA A 1 134 ? -17.852 4.713 -9.484 1.00 55.03 134 ALA A O 1
ATOM 944 N N . THR A 1 135 ? -19.081 4.595 -7.645 1.00 57.94 135 THR A N 1
ATOM 945 C CA . THR A 1 135 ? -19.648 5.953 -7.775 1.00 57.94 135 THR A CA 1
ATOM 946 C C . THR A 1 135 ? -19.359 6.884 -6.598 1.00 57.94 135 THR A C 1
ATOM 948 O O . THR A 1 135 ? -19.601 8.083 -6.710 1.00 57.94 135 THR A O 1
ATOM 951 N N . THR A 1 136 ? -18.816 6.381 -5.486 1.00 65.69 136 THR A N 1
ATOM 952 C CA . THR A 1 136 ? -18.490 7.193 -4.304 1.00 65.69 136 THR A CA 1
ATOM 953 C C . THR A 1 136 ? -16.981 7.322 -4.138 1.00 65.69 136 THR A C 1
ATOM 955 O O . THR A 1 136 ? -16.288 6.311 -4.003 1.00 65.69 136 THR A O 1
ATOM 958 N N . SER A 1 137 ? -16.467 8.554 -4.117 1.00 80.00 137 SER A N 1
ATOM 959 C CA . SER A 1 137 ? -15.055 8.849 -3.841 1.00 80.00 137 SER A CA 1
ATOM 960 C C . SER A 1 137 ? -14.733 8.596 -2.366 1.00 80.00 137 SER A C 1
ATOM 962 O O . SER A 1 137 ? -14.818 9.500 -1.539 1.00 80.00 137 SER A O 1
ATOM 964 N N . THR A 1 138 ? -14.401 7.346 -2.047 1.00 88.94 138 THR A N 1
ATOM 965 C CA . THR A 1 138 ? -14.008 6.913 -0.700 1.00 88.94 138 THR A CA 1
ATOM 966 C C . THR A 1 138 ? -12.525 6.563 -0.655 1.00 88.94 138 THR A C 1
ATOM 968 O O . THR A 1 138 ? -12.039 5.812 -1.500 1.00 88.94 138 THR A O 1
ATOM 971 N N . GLU A 1 139 ? -11.814 7.043 0.355 1.00 93.44 139 GLU A N 1
ATOM 972 C CA . GLU A 1 139 ? -10.424 6.682 0.639 1.00 93.44 139 GLU A CA 1
ATOM 973 C C . GLU A 1 139 ? -10.372 5.803 1.883 1.00 93.44 139 GLU A C 1
ATOM 975 O O . GLU A 1 139 ? -11.003 6.128 2.890 1.00 93.44 139 GLU A O 1
ATOM 980 N N . CYS A 1 140 ? -9.623 4.699 1.846 1.00 96.06 140 CYS A N 1
ATOM 981 C CA . CYS A 1 140 ? -9.456 3.903 3.061 1.00 96.06 140 CYS A CA 1
ATOM 982 C C . CYS A 1 140 ? -8.562 4.662 4.050 1.00 96.06 140 CYS A C 1
ATOM 984 O O . CYS A 1 140 ? -8.912 4.800 5.219 1.00 96.06 140 CYS A O 1
ATOM 986 N N . LEU A 1 141 ? -7.432 5.191 3.577 1.00 97.44 141 LEU A N 1
ATOM 987 C CA . LEU A 1 141 ? -6.544 6.026 4.375 1.00 97.44 141 LEU A CA 1
ATOM 988 C C . LEU A 1 141 ? -6.144 7.289 3.610 1.00 97.44 141 LEU A C 1
ATOM 990 O O . LEU A 1 141 ? -5.843 7.231 2.415 1.00 97.44 141 LEU A O 1
ATOM 994 N N . ARG A 1 142 ? -6.025 8.406 4.328 1.00 96.44 142 ARG A N 1
ATOM 995 C CA . ARG A 1 142 ? -5.313 9.601 3.864 1.00 96.44 142 ARG A CA 1
ATOM 996 C C . ARG A 1 142 ? -4.172 9.914 4.818 1.00 96.44 142 ARG A C 1
ATOM 998 O O . ARG A 1 142 ? -4.404 10.170 5.996 1.00 96.44 142 ARG A O 1
ATOM 1005 N N . LEU A 1 143 ? -2.946 9.883 4.303 1.00 95.00 143 LEU A N 1
ATOM 1006 C CA . LEU A 1 143 ? -1.724 10.035 5.090 1.00 95.00 143 LEU A CA 1
ATOM 1007 C C . LEU A 1 143 ? -1.041 11.358 4.744 1.00 95.00 143 LEU A C 1
ATOM 1009 O O . LEU A 1 143 ? -0.367 11.462 3.716 1.00 95.00 143 LEU A O 1
ATOM 1013 N N . THR A 1 144 ? -1.212 12.355 5.609 1.00 92.75 144 THR A N 1
ATOM 1014 C CA . THR A 1 144 ? -0.342 13.542 5.693 1.00 92.75 144 THR A CA 1
ATOM 1015 C C . THR A 1 144 ? 0.644 13.359 6.857 1.00 92.75 144 THR A C 1
ATOM 1017 O O . THR A 1 144 ? 0.623 12.308 7.484 1.00 92.75 144 THR A O 1
ATOM 1020 N N . GLY A 1 145 ? 1.519 14.328 7.146 1.00 89.75 145 GLY A N 1
ATOM 1021 C CA . GLY A 1 145 ? 2.458 14.231 8.275 1.00 89.75 145 GLY A CA 1
ATOM 1022 C C . GLY A 1 145 ? 3.754 13.485 7.956 1.00 89.75 145 GLY A C 1
ATOM 1023 O O . GLY A 1 145 ? 4.137 13.373 6.785 1.00 89.75 145 GLY A O 1
ATOM 1024 N N . THR A 1 146 ? 4.460 13.019 8.992 1.00 91.25 146 THR A N 1
ATOM 1025 C CA . THR A 1 146 ? 5.800 12.421 8.857 1.00 91.25 146 THR A CA 1
ATOM 1026 C C . THR A 1 146 ? 6.014 11.112 9.621 1.00 91.25 146 THR A C 1
ATOM 1028 O O . THR A 1 146 ? 5.389 10.859 10.647 1.00 91.25 146 THR A O 1
ATOM 1031 N N . HIS A 1 147 ? 6.927 10.265 9.129 1.00 92.19 147 HIS A N 1
ATOM 1032 C CA . HIS A 1 147 ? 7.401 9.047 9.814 1.00 92.19 147 HIS A CA 1
ATOM 1033 C C . HIS A 1 147 ? 6.293 8.050 10.184 1.00 92.19 147 HIS A C 1
ATOM 1035 O O . HIS A 1 147 ? 6.320 7.438 11.251 1.00 92.19 147 HIS A O 1
ATOM 1041 N N . HIS A 1 148 ? 5.277 7.906 9.334 1.00 94.69 148 HIS A N 1
ATOM 1042 C CA . HIS A 1 148 ? 4.204 6.940 9.572 1.00 94.69 148 HIS A CA 1
ATOM 1043 C C . HIS A 1 148 ? 4.573 5.558 9.056 1.00 94.69 148 HIS A C 1
ATOM 1045 O O . HIS A 1 148 ? 5.267 5.419 8.052 1.00 94.69 148 HIS A O 1
ATOM 1051 N N . GLN A 1 149 ? 4.048 4.546 9.734 1.00 97.19 149 GLN A N 1
ATOM 1052 C CA . GLN A 1 149 ? 4.243 3.141 9.410 1.00 97.19 149 GLN A CA 1
ATOM 1053 C C . GLN A 1 149 ? 2.876 2.513 9.171 1.00 97.19 149 GLN A C 1
ATOM 1055 O O . GLN A 1 149 ? 1.999 2.587 10.030 1.00 97.19 149 GLN A O 1
ATOM 1060 N N . VAL A 1 150 ? 2.685 1.889 8.015 1.00 98.62 150 VAL A N 1
ATOM 1061 C CA . VAL A 1 150 ? 1.459 1.170 7.659 1.00 98.62 150 VAL A CA 1
ATOM 1062 C C . VAL A 1 150 ? 1.850 -0.266 7.381 1.00 98.62 150 VAL A C 1
ATOM 1064 O O . VAL A 1 150 ? 2.308 -0.561 6.281 1.00 98.62 150 VAL A O 1
ATOM 1067 N N . HIS A 1 151 ? 1.725 -1.154 8.365 1.00 97.81 151 HIS A N 1
ATOM 1068 C CA . HIS A 1 151 ? 2.234 -2.525 8.280 1.00 97.81 151 HIS A CA 1
ATOM 1069 C C . HIS A 1 151 ? 1.146 -3.565 8.546 1.00 97.81 151 HIS A C 1
ATOM 1071 O O . HIS A 1 151 ? 0.315 -3.403 9.438 1.00 97.81 151 HIS A O 1
ATOM 1077 N N . GLY A 1 152 ? 1.193 -4.671 7.805 1.00 97.25 152 GLY A N 1
ATOM 1078 C CA . GLY A 1 152 ? 0.421 -5.872 8.112 1.00 97.25 152 GLY A CA 1
ATOM 1079 C C . GLY A 1 152 ? -1.099 -5.703 8.032 1.00 97.25 152 GLY A C 1
ATOM 1080 O O . GLY A 1 152 ? -1.818 -6.485 8.647 1.00 97.25 152 GLY A O 1
ATOM 1081 N N . ASN A 1 153 ? -1.622 -4.721 7.295 1.00 98.69 153 ASN A N 1
ATOM 1082 C CA . ASN A 1 153 ? -3.065 -4.469 7.188 1.00 98.69 153 ASN A CA 1
ATOM 1083 C C . ASN A 1 153 ? -3.706 -5.196 5.996 1.00 98.69 153 ASN A C 1
ATOM 1085 O O . ASN A 1 153 ? -3.038 -5.504 5.005 1.00 98.69 153 ASN A O 1
ATOM 1089 N N . LEU A 1 154 ? -5.021 -5.421 6.077 1.00 98.56 154 LEU A N 1
ATOM 1090 C CA . LEU A 1 154 ? -5.860 -5.758 4.924 1.00 98.56 154 LEU A CA 1
ATOM 1091 C C . LEU A 1 154 ? -6.575 -4.490 4.461 1.00 98.56 154 LEU A C 1
ATOM 1093 O O . LEU A 1 154 ? -7.354 -3.911 5.216 1.00 98.56 154 LEU A O 1
ATOM 1097 N N . ILE A 1 155 ? -6.291 -4.032 3.247 1.00 98.31 155 ILE A N 1
ATOM 1098 C CA . ILE A 1 155 ? -6.812 -2.779 2.707 1.00 98.31 155 ILE A CA 1
ATOM 1099 C C . ILE A 1 155 ? -7.611 -3.102 1.443 1.00 98.31 155 ILE A C 1
ATOM 1101 O O . ILE A 1 155 ? -7.075 -3.526 0.421 1.00 98.31 155 ILE A O 1
ATOM 1105 N N . GLY A 1 156 ? -8.924 -2.918 1.548 1.00 96.12 156 GLY A N 1
ATOM 1106 C CA . GLY A 1 156 ? -9.904 -3.139 0.492 1.00 96.12 156 GLY A CA 1
ATOM 1107 C C . GLY A 1 156 ? -10.543 -4.531 0.447 1.00 96.12 156 GLY A C 1
ATOM 1108 O O . GLY A 1 156 ? -11.131 -4.909 -0.568 1.00 96.12 156 GLY A O 1
ATOM 1109 N N . THR A 1 157 ? -10.480 -5.289 1.542 1.00 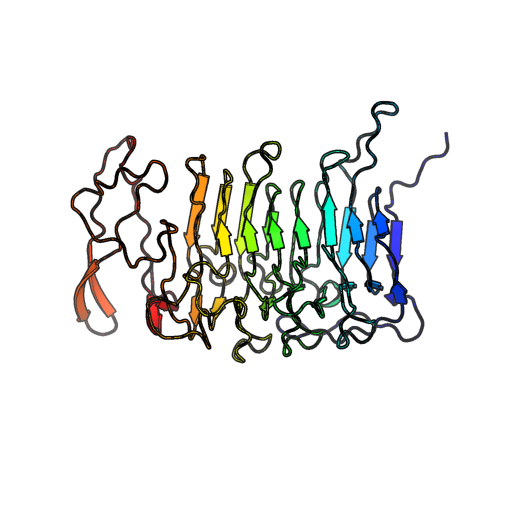96.38 157 THR A N 1
ATOM 1110 C CA . THR A 1 157 ? -11.160 -6.587 1.674 1.00 96.38 157 THR A CA 1
ATOM 1111 C C . THR A 1 157 ? -12.047 -6.645 2.911 1.00 96.38 157 THR A C 1
ATOM 1113 O O . THR A 1 157 ? -12.007 -5.770 3.774 1.00 96.38 157 THR A O 1
ATOM 1116 N N . ASP A 1 158 ? -12.822 -7.717 3.021 1.00 96.88 158 ASP A N 1
ATOM 1117 C CA . ASP A 1 158 ? -13.382 -8.160 4.296 1.00 96.88 158 ASP A CA 1
ATOM 1118 C C . ASP A 1 158 ? -12.294 -8.718 5.239 1.00 96.88 158 ASP A C 1
ATOM 1120 O O . ASP A 1 158 ? -11.112 -8.828 4.884 1.00 96.88 158 ASP A O 1
ATOM 1124 N N . ARG A 1 159 ? -12.696 -9.123 6.451 1.00 97.75 159 ARG A N 1
ATOM 1125 C CA . ARG A 1 159 ? -11.788 -9.719 7.442 1.00 97.75 159 ARG A CA 1
ATOM 1126 C C . ARG A 1 159 ? -11.164 -11.040 6.998 1.00 97.75 159 ARG A C 1
ATOM 1128 O O . ARG A 1 159 ? -10.112 -11.406 7.517 1.00 97.75 159 ARG A O 1
ATOM 1135 N N . SER A 1 160 ? -11.801 -11.778 6.083 1.00 97.75 160 SER A N 1
ATOM 1136 C CA . SER A 1 160 ? -11.223 -13.020 5.561 1.00 97.75 160 SER A CA 1
ATOM 1137 C C . SER A 1 160 ? -10.058 -12.741 4.614 1.00 97.75 160 SER A C 1
ATOM 1139 O O . SER A 1 160 ? -9.156 -13.569 4.504 1.00 97.75 160 SER A O 1
ATOM 1141 N N . GLY A 1 161 ? -10.049 -11.567 3.971 1.00 97.38 161 GLY A N 1
ATOM 1142 C CA . GLY A 1 161 ? -9.071 -11.218 2.951 1.00 97.38 161 GLY A CA 1
ATOM 1143 C C . GLY A 1 161 ? -9.342 -11.878 1.599 1.00 97.38 161 GLY A C 1
ATOM 1144 O O . GLY A 1 161 ? -8.463 -11.871 0.737 1.00 97.38 161 GLY A O 1
ATOM 1145 N N . MET A 1 162 ? -10.529 -12.471 1.434 1.00 97.00 162 MET A N 1
ATOM 1146 C CA . MET A 1 162 ? -10.946 -13.213 0.241 1.00 97.00 162 MET A CA 1
ATOM 1147 C C . MET A 1 162 ? -12.056 -12.506 -0.539 1.00 97.00 162 MET A C 1
ATOM 1149 O O . MET A 1 162 ? -12.272 -12.837 -1.702 1.00 97.00 162 MET A O 1
ATOM 1153 N N . LEU A 1 163 ? -12.754 -11.538 0.066 1.00 95.62 163 LEU A N 1
ATOM 1154 C CA . LEU A 1 163 ? -13.807 -10.772 -0.596 1.00 95.62 163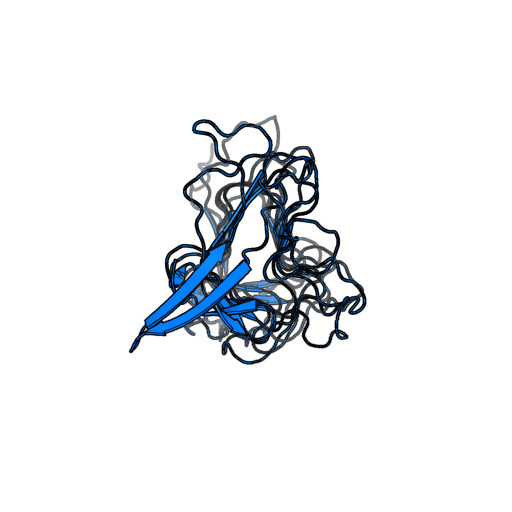 LEU A CA 1
ATOM 1155 C C . LEU A 1 163 ? -13.370 -9.319 -0.792 1.00 95.62 163 LEU A C 1
ATOM 1157 O O . LEU A 1 163 ? -12.961 -8.656 0.158 1.00 95.62 163 LEU A O 1
ATOM 1161 N N . ALA A 1 164 ? -13.495 -8.812 -2.019 1.00 94.12 164 ALA A N 1
ATOM 1162 C CA . ALA A 1 164 ? -13.242 -7.411 -2.338 1.00 94.12 164 ALA A CA 1
ATOM 1163 C C . ALA A 1 164 ? -14.323 -6.504 -1.728 1.00 94.12 164 ALA A C 1
ATOM 1165 O O . ALA A 1 164 ? -15.492 -6.598 -2.093 1.00 94.12 164 ALA A O 1
ATOM 1166 N N . LEU A 1 165 ? -13.904 -5.592 -0.851 1.00 94.00 165 LEU A N 1
ATOM 1167 C CA . LEU A 1 165 ? -14.711 -4.523 -0.255 1.00 94.00 165 LEU A CA 1
ATOM 1168 C C . LEU A 1 165 ? -13.914 -3.212 -0.323 1.00 94.00 165 LEU A C 1
ATOM 1170 O O . LEU A 1 165 ? -13.700 -2.526 0.672 1.00 94.00 165 LEU A O 1
ATOM 1174 N N . GLY A 1 166 ? -13.368 -2.915 -1.502 1.00 92.06 166 GLY A N 1
ATOM 1175 C CA . GLY A 1 166 ? -12.423 -1.826 -1.704 1.00 92.06 166 GLY A CA 1
ATOM 1176 C C . GLY A 1 166 ? -13.024 -0.434 -1.566 1.00 92.06 166 GLY A C 1
ATOM 1177 O O . GLY A 1 166 ? -14.132 -0.160 -2.016 1.00 92.06 166 GLY A O 1
ATOM 1178 N N . CYS A 1 167 ? -12.227 0.491 -1.030 1.00 92.12 167 CYS A N 1
ATOM 1179 C CA . CYS A 1 167 ? -12.428 1.923 -1.246 1.00 92.12 167 CYS A CA 1
ATOM 1180 C C . CYS A 1 167 ? -12.163 2.300 -2.719 1.00 92.12 167 CYS A C 1
ATOM 1182 O O . CYS A 1 167 ? -11.609 1.505 -3.482 1.00 92.12 167 CYS A O 1
ATOM 1184 N N . THR A 1 168 ? -12.484 3.535 -3.118 1.00 91.00 168 THR A N 1
ATOM 1185 C CA . THR A 1 168 ? -12.028 4.077 -4.413 1.00 91.00 168 THR A CA 1
ATOM 1186 C C . THR A 1 168 ? -10.509 4.036 -4.508 1.00 91.00 168 THR A C 1
ATOM 1188 O O . THR A 1 168 ? -9.954 3.453 -5.438 1.00 91.00 168 THR A O 1
ATOM 1191 N N . THR A 1 169 ? -9.867 4.614 -3.498 1.00 93.12 169 THR A N 1
ATOM 1192 C CA . THR A 1 169 ? -8.418 4.641 -3.345 1.00 93.12 169 THR A CA 1
ATOM 1193 C C . THR A 1 169 ? -8.075 3.978 -2.020 1.00 93.12 169 THR A C 1
ATOM 1195 O O . THR A 1 169 ? -8.695 4.287 -1.001 1.00 93.12 169 THR A O 1
ATOM 1198 N N . GLY A 1 170 ? -7.101 3.070 -2.013 1.00 96.19 170 GLY A N 1
ATOM 1199 C CA . GLY A 1 170 ? -6.599 2.489 -0.766 1.00 96.19 170 GLY A CA 1
ATOM 1200 C C . GLY A 1 170 ? -5.958 3.558 0.116 1.00 96.19 170 GLY A C 1
ATOM 1201 O O . GLY A 1 170 ? -6.496 3.910 1.160 1.00 96.19 170 GLY A O 1
ATOM 1202 N N . ILE A 1 171 ? -4.843 4.128 -0.333 1.00 97.94 171 ILE A N 1
ATOM 1203 C CA . ILE A 1 171 ? -4.123 5.190 0.372 1.00 97.94 171 ILE A CA 1
ATOM 1204 C C . ILE A 1 171 ? -3.988 6.414 -0.533 1.00 97.94 171 ILE A C 1
ATOM 1206 O O . ILE A 1 171 ? -3.388 6.331 -1.606 1.00 97.94 171 ILE A O 1
ATOM 1210 N N . LEU A 1 172 ? -4.491 7.564 -0.080 1.00 95.69 172 LEU A N 1
ATOM 1211 C CA . LEU A 1 172 ? -4.049 8.861 -0.583 1.00 95.69 172 LEU A CA 1
ATOM 1212 C C . LEU A 1 172 ? -2.844 9.324 0.241 1.00 95.69 172 LEU A C 1
ATOM 1214 O O . LEU A 1 172 ? -2.956 9.620 1.430 1.00 95.69 172 LEU A O 1
ATOM 1218 N N . LEU A 1 173 ? -1.683 9.376 -0.397 1.00 95.50 173 LEU A N 1
ATOM 1219 C CA . LEU A 1 173 ? -0.403 9.655 0.232 1.00 95.50 173 LEU A CA 1
ATOM 1220 C C . LEU A 1 173 ? 0.060 11.075 -0.077 1.00 95.50 173 LEU A C 1
ATOM 1222 O O . LEU A 1 173 ? 0.263 11.415 -1.242 1.00 95.50 173 LEU A O 1
ATOM 1226 N N . GLN A 1 174 ? 0.244 11.868 0.977 1.00 93.88 174 GLN A N 1
ATOM 1227 C CA . GLN A 1 174 ? 0.641 13.279 0.923 1.00 93.88 174 GLN A CA 1
ATOM 1228 C C . GLN A 1 174 ? 1.721 13.639 1.967 1.00 93.88 174 GLN A C 1
ATOM 1230 O O . GLN A 1 174 ? 2.143 14.790 2.044 1.00 93.88 174 GLN A O 1
ATOM 1235 N N . GLY A 1 175 ? 2.152 12.673 2.788 1.00 91.81 175 GLY A N 1
ATOM 1236 C CA . GLY A 1 175 ? 3.151 12.841 3.848 1.00 91.81 175 GLY A CA 1
ATOM 1237 C C . GLY A 1 175 ? 4.598 12.567 3.422 1.00 91.81 175 GLY A C 1
ATOM 1238 O O . GLY A 1 175 ? 4.901 12.297 2.258 1.00 91.81 175 GLY A O 1
ATOM 1239 N N . GLN A 1 176 ? 5.518 12.614 4.386 1.00 92.25 176 GLN A N 1
ATOM 1240 C CA . GLN A 1 176 ? 6.948 12.370 4.166 1.00 92.25 176 GLN A CA 1
ATOM 1241 C C . GLN A 1 176 ? 7.489 11.269 5.082 1.00 92.25 176 GLN A C 1
ATOM 1243 O O . GLN A 1 176 ? 7.095 11.153 6.234 1.00 92.25 176 GLN A O 1
ATOM 1248 N N . ALA A 1 177 ? 8.445 10.490 4.579 1.00 93.06 177 ALA A N 1
ATOM 1249 C CA . ALA A 1 177 ? 9.048 9.362 5.289 1.00 93.06 177 ALA A CA 1
ATOM 1250 C C . ALA A 1 177 ? 7.986 8.345 5.738 1.00 93.06 177 ALA A C 1
ATOM 1252 O O . ALA A 1 177 ? 7.913 7.978 6.902 1.00 93.06 177 ALA A O 1
ATOM 1253 N N . ILE A 1 178 ? 7.118 7.952 4.805 1.00 96.19 178 ILE A N 1
ATOM 1254 C CA . ILE A 1 178 ? 6.033 7.008 5.068 1.00 96.19 178 ILE A CA 1
ATOM 1255 C C . ILE A 1 178 ? 6.456 5.609 4.617 1.00 96.19 178 ILE A C 1
ATOM 1257 O O . ILE A 1 178 ? 6.743 5.399 3.435 1.00 96.19 178 ILE A O 1
ATOM 1261 N N . ASP A 1 179 ? 6.452 4.661 5.546 1.00 97.38 179 ASP A N 1
ATOM 1262 C CA . ASP A 1 179 ? 6.719 3.250 5.282 1.00 97.38 179 ASP A CA 1
ATOM 1263 C C . ASP A 1 179 ? 5.387 2.520 5.078 1.00 97.38 179 ASP A C 1
ATOM 1265 O O . ASP A 1 179 ? 4.553 2.431 5.981 1.00 97.38 179 ASP A O 1
ATOM 1269 N N . ILE A 1 180 ? 5.152 2.033 3.860 1.00 98.62 180 ILE A N 1
ATOM 1270 C CA . ILE A 1 180 ? 3.962 1.266 3.491 1.00 98.62 180 ILE A CA 1
ATOM 1271 C C . ILE A 1 180 ? 4.404 -0.164 3.230 1.00 98.62 180 ILE A C 1
ATOM 1273 O O . ILE A 1 180 ? 4.958 -0.503 2.181 1.00 98.62 180 ILE A O 1
ATOM 1277 N N . GLY A 1 181 ? 4.137 -1.015 4.204 1.00 97.31 181 GLY A N 1
ATOM 1278 C CA . GLY A 1 181 ? 4.735 -2.331 4.297 1.00 97.31 181 GLY A CA 1
ATOM 1279 C C . GLY A 1 181 ? 6.193 -2.253 4.746 1.00 97.31 181 GLY A C 1
ATOM 1280 O O . GLY A 1 181 ? 6.643 -1.231 5.251 1.00 97.31 181 GLY A O 1
ATOM 1281 N N . GLY A 1 182 ? 6.943 -3.331 4.559 1.00 93.38 182 GLY A N 1
ATOM 1282 C CA . GLY A 1 182 ? 8.342 -3.381 4.961 1.00 93.38 182 GLY A CA 1
ATOM 1283 C C . GLY A 1 182 ? 9.028 -4.673 4.534 1.00 93.38 182 GLY A C 1
ATOM 1284 O O . GLY A 1 182 ? 8.449 -5.492 3.822 1.00 93.38 182 GLY A O 1
ATOM 1285 N N . SER A 1 183 ? 10.285 -4.837 4.943 1.00 87.81 183 SER A N 1
ATOM 1286 C CA . SER A 1 183 ? 11.124 -5.989 4.580 1.00 87.81 183 SER A CA 1
ATOM 1287 C C . SER A 1 183 ? 11.021 -7.175 5.551 1.00 87.81 183 SER A C 1
ATOM 1289 O O . SER A 1 183 ? 11.648 -8.207 5.331 1.00 87.81 183 SER A O 1
ATOM 1291 N N . GLY A 1 184 ? 10.226 -7.062 6.613 1.00 90.81 184 GLY A N 1
ATOM 1292 C CA . GLY A 1 184 ? 9.830 -8.171 7.475 1.00 90.81 184 GLY A CA 1
ATOM 1293 C C . GLY A 1 184 ? 8.687 -8.983 6.858 1.00 90.81 184 GLY A C 1
ATOM 1294 O O . GLY A 1 184 ? 7.787 -8.435 6.224 1.00 90.81 184 GLY A O 1
ATOM 1295 N N . SER A 1 185 ? 8.676 -10.300 7.082 1.00 84.88 185 SER A N 1
ATOM 1296 C CA . SER A 1 185 ? 7.701 -11.233 6.484 1.00 84.88 185 SER A CA 1
ATOM 1297 C C . SER A 1 185 ? 6.234 -10.935 6.829 1.00 84.88 185 SER A C 1
ATOM 1299 O O . SER A 1 185 ? 5.341 -11.322 6.074 1.00 84.88 185 SER A O 1
ATOM 1301 N N . ALA A 1 186 ? 5.988 -10.237 7.941 1.00 90.31 186 ALA A N 1
ATOM 1302 C CA . ALA A 1 186 ? 4.664 -9.832 8.408 1.00 90.31 186 ALA A CA 1
ATOM 1303 C C . ALA A 1 186 ? 4.354 -8.335 8.203 1.00 90.31 186 ALA A C 1
ATOM 1305 O O . ALA A 1 186 ? 3.249 -7.897 8.509 1.00 90.31 186 ALA A O 1
ATOM 1306 N N . GLN A 1 187 ? 5.301 -7.546 7.679 1.00 95.69 187 GLN A N 1
ATOM 1307 C CA . GLN A 1 187 ? 5.123 -6.098 7.523 1.00 95.69 187 GLN A CA 1
ATOM 1308 C C . GLN A 1 187 ? 4.285 -5.738 6.290 1.00 95.69 187 GLN A C 1
ATOM 1310 O O . GLN A 1 187 ? 3.634 -4.700 6.284 1.00 95.69 187 GLN A O 1
ATOM 1315 N N . GLY A 1 188 ? 4.261 -6.581 5.255 1.00 96.69 188 GLY A N 1
ATOM 1316 C CA . GLY A 1 188 ? 3.527 -6.322 4.015 1.00 96.69 188 GLY A CA 1
ATOM 1317 C C . GLY A 1 188 ? 2.013 -6.184 4.199 1.00 96.69 188 GLY A C 1
ATOM 1318 O O . GLY A 1 188 ? 1.377 -7.022 4.841 1.00 96.69 188 GLY A O 1
ATOM 1319 N N . ASN A 1 189 ? 1.419 -5.158 3.585 1.00 98.50 189 ASN A N 1
ATOM 1320 C CA . ASN A 1 189 ? -0.035 -5.014 3.514 1.00 98.50 189 ASN A CA 1
ATOM 1321 C C . ASN A 1 189 ? -0.611 -5.762 2.306 1.00 98.50 189 ASN A C 1
ATOM 1323 O O . ASN A 1 189 ? 0.071 -5.996 1.302 1.00 98.50 189 ASN A O 1
ATOM 1327 N N . LEU A 1 190 ? -1.900 -6.076 2.390 1.00 98.06 190 LEU A N 1
ATOM 1328 C CA . LEU A 1 190 ? -2.713 -6.493 1.256 1.00 98.06 190 LEU A CA 1
ATOM 1329 C C . LEU A 1 190 ? -3.500 -5.294 0.727 1.00 98.06 190 LEU A C 1
ATOM 1331 O O . LEU A 1 190 ? -4.213 -4.656 1.493 1.00 98.06 190 LEU A O 1
ATOM 1335 N N . PHE A 1 191 ? -3.417 -5.035 -0.573 1.00 98.06 191 PHE A N 1
ATOM 1336 C CA . PHE A 1 191 ? -4.254 -4.080 -1.291 1.00 98.06 191 PHE A CA 1
ATOM 1337 C C . PHE A 1 191 ? -5.058 -4.823 -2.351 1.00 98.06 191 PHE A C 1
ATOM 1339 O O . PHE A 1 191 ? -4.488 -5.386 -3.288 1.00 98.06 191 PHE A O 1
ATOM 1346 N N . ALA A 1 192 ? -6.378 -4.826 -2.239 1.00 95.31 192 ALA A N 1
ATOM 1347 C CA . ALA A 1 192 ? -7.229 -5.599 -3.136 1.00 95.31 192 ALA A CA 1
ATOM 1348 C C . ALA A 1 192 ? -8.585 -4.923 -3.340 1.00 95.31 192 ALA A C 1
ATOM 1350 O O . ALA A 1 192 ? -9.027 -4.134 -2.515 1.00 95.31 192 ALA A O 1
ATOM 1351 N N . GLY A 1 193 ? -9.233 -5.201 -4.473 1.00 92.12 193 GLY A N 1
ATOM 1352 C CA . GLY A 1 193 ? -10.623 -4.802 -4.705 1.00 92.12 193 GLY A CA 1
ATOM 1353 C C . GLY A 1 193 ? -10.905 -3.299 -4.809 1.00 92.12 193 GLY A C 1
ATOM 1354 O O . GLY A 1 193 ? -12.073 -2.923 -4.883 1.00 92.12 193 GLY A O 1
ATOM 1355 N N . HIS A 1 194 ? -9.886 -2.432 -4.800 1.00 92.88 194 HIS A N 1
ATOM 1356 C CA . HIS A 1 194 ? -10.077 -0.987 -4.941 1.00 92.88 194 HIS A CA 1
ATOM 1357 C C . HIS A 1 194 ? -10.595 -0.616 -6.326 1.00 92.88 194 HIS A C 1
ATOM 1359 O O . HIS A 1 194 ? -10.118 -1.130 -7.340 1.00 92.88 194 HIS A O 1
ATOM 1365 N N . HIS A 1 195 ? -11.530 0.331 -6.373 1.00 89.50 195 HIS A N 1
ATOM 1366 C CA . HIS A 1 195 ? -12.196 0.689 -7.625 1.00 89.50 195 HIS A CA 1
ATOM 1367 C C . HIS A 1 195 ? -11.281 1.433 -8.592 1.00 89.50 195 HIS A C 1
ATOM 1369 O O . HIS A 1 195 ? -11.364 1.171 -9.788 1.00 89.50 195 HIS A O 1
ATOM 1375 N N . ASP A 1 196 ? -10.371 2.277 -8.097 1.00 89.00 196 ASP A N 1
ATOM 1376 C CA . ASP A 1 196 ? -9.443 3.027 -8.950 1.00 89.00 196 ASP A CA 1
ATOM 1377 C C . ASP A 1 196 ? -8.002 2.547 -8.792 1.00 89.00 196 ASP A C 1
ATOM 1379 O O . ASP A 1 196 ? -7.394 2.095 -9.759 1.00 89.00 196 ASP A O 1
ATOM 1383 N N . ARG A 1 197 ? -7.438 2.674 -7.587 1.00 90.88 197 ARG A N 1
ATOM 1384 C CA . ARG A 1 197 ? -6.006 2.451 -7.330 1.00 90.88 197 ARG A CA 1
ATOM 1385 C C . ARG A 1 197 ? -5.748 2.044 -5.885 1.00 90.88 197 ARG A C 1
ATOM 1387 O O . ARG A 1 197 ? -6.521 2.374 -4.987 1.00 90.88 197 ARG A O 1
ATOM 1394 N N . ALA A 1 198 ? -4.635 1.362 -5.640 1.00 95.88 198 ALA A N 1
ATOM 1395 C CA . ALA A 1 198 ? -4.211 1.040 -4.283 1.00 95.88 198 ALA A CA 1
ATOM 1396 C C . ALA A 1 198 ? -3.589 2.253 -3.597 1.00 95.88 198 ALA A C 1
ATOM 1398 O O . ALA A 1 198 ? -3.941 2.551 -2.462 1.00 95.88 198 ALA A O 1
ATOM 1399 N N . ILE A 1 199 ? -2.686 2.962 -4.279 1.00 97.06 199 ILE A N 1
ATOM 1400 C CA . ILE A 1 199 ? -1.967 4.102 -3.703 1.00 97.06 199 ILE A CA 1
ATOM 1401 C C . ILE A 1 199 ? -1.948 5.249 -4.716 1.00 97.06 199 ILE A C 1
ATOM 1403 O O . ILE A 1 199 ? -1.477 5.082 -5.840 1.00 97.06 199 ILE A O 1
ATOM 1407 N N . SER A 1 200 ? -2.441 6.422 -4.317 1.00 94.31 200 SER A N 1
ATOM 1408 C CA . SER A 1 200 ? -2.256 7.676 -5.059 1.00 94.31 200 SER A CA 1
ATOM 1409 C C . SER A 1 200 ? -1.281 8.560 -4.305 1.00 94.31 200 SER A C 1
ATOM 1411 O O . SER A 1 200 ? -1.491 8.856 -3.132 1.00 94.31 200 SER A O 1
ATOM 1413 N N . ILE A 1 201 ? -0.235 9.004 -4.981 1.00 92.69 201 ILE A N 1
ATOM 1414 C CA . ILE A 1 201 ? 0.805 9.875 -4.451 1.00 92.69 201 ILE A CA 1
ATOM 1415 C C . ILE A 1 201 ? 0.535 11.265 -5.011 1.00 92.69 201 ILE A C 1
ATOM 1417 O O . ILE A 1 201 ? 0.833 11.560 -6.169 1.00 92.69 201 ILE A O 1
ATOM 1421 N N . SER A 1 202 ? -0.066 12.105 -4.177 1.00 87.31 202 SER A N 1
ATOM 1422 C CA . SER A 1 202 ? -0.484 13.460 -4.530 1.00 87.31 202 SER A CA 1
ATOM 1423 C C . SER A 1 202 ? 0.060 14.444 -3.504 1.00 87.31 202 SER A C 1
ATOM 1425 O O . SER A 1 202 ? 0.526 14.056 -2.439 1.00 87.31 202 SER A O 1
ATOM 1427 N N . GLY A 1 203 ? 0.048 15.731 -3.816 1.00 73.19 203 GLY A N 1
ATOM 1428 C CA . GLY A 1 203 ? 0.502 16.754 -2.886 1.00 73.19 203 GLY A CA 1
ATOM 1429 C C . GLY A 1 203 ? -0.472 17.907 -2.853 1.00 73.19 203 GLY A C 1
ATOM 1430 O O . GLY A 1 203 ? -1.138 18.210 -3.841 1.00 73.19 203 GLY A O 1
ATOM 1431 N N . THR A 1 204 ? -0.513 18.583 -1.716 1.00 64.56 204 THR A N 1
ATOM 1432 C CA . THR A 1 204 ? -0.920 19.982 -1.667 1.00 64.56 204 THR A CA 1
ATOM 1433 C C . THR A 1 204 ? 0.349 20.824 -1.824 1.00 64.56 204 THR A C 1
ATOM 1435 O O . THR A 1 204 ? 1.423 20.419 -1.381 1.00 64.56 204 THR A O 1
ATOM 1438 N N . GLN A 1 205 ? 0.262 21.991 -2.471 1.00 50.28 205 GLN A N 1
ATOM 1439 C CA . GLN A 1 205 ? 1.420 22.870 -2.749 1.00 50.28 205 GLN A CA 1
ATOM 1440 C C . GLN A 1 205 ? 2.234 23.242 -1.485 1.00 50.28 205 GLN A C 1
ATOM 1442 O O . GLN A 1 205 ? 3.364 23.708 -1.589 1.00 50.28 205 GLN A O 1
ATOM 1447 N N . THR A 1 206 ? 1.671 23.031 -0.294 1.00 54.88 206 THR A N 1
ATOM 1448 C CA . THR A 1 206 ? 2.255 23.316 1.020 1.00 54.88 206 THR A CA 1
ATOM 1449 C C . THR A 1 206 ? 2.957 22.125 1.692 1.00 54.88 206 THR A C 1
ATOM 1451 O O . THR A 1 206 ? 3.663 22.344 2.672 1.00 54.88 206 THR A O 1
ATOM 1454 N N . ALA A 1 207 ? 2.817 20.885 1.200 1.00 60.03 207 ALA A N 1
ATOM 1455 C CA . ALA A 1 207 ? 3.268 19.667 1.900 1.00 60.03 207 ALA A CA 1
ATOM 1456 C C . ALA A 1 207 ? 4.755 19.285 1.698 1.00 60.03 207 ALA A C 1
ATOM 1458 O O . ALA A 1 207 ? 5.227 18.291 2.255 1.00 60.03 207 ALA A O 1
ATOM 1459 N N . GLY A 1 208 ? 5.529 20.059 0.931 1.00 73.94 208 GLY A N 1
ATOM 1460 C CA . GLY A 1 208 ? 6.898 19.682 0.558 1.00 73.94 208 GLY A CA 1
ATOM 1461 C C . GLY A 1 208 ? 6.949 18.428 -0.333 1.00 73.94 208 GLY A C 1
ATOM 1462 O O . GLY A 1 208 ? 5.955 18.039 -0.940 1.00 73.94 208 GLY A O 1
ATOM 1463 N N . THR A 1 209 ? 8.126 17.808 -0.464 1.00 88.00 209 THR A N 1
ATOM 1464 C CA . THR A 1 209 ? 8.304 16.585 -1.269 1.00 88.00 209 THR A CA 1
ATOM 1465 C C . THR A 1 209 ? 7.715 15.377 -0.547 1.00 88.00 209 THR A C 1
ATOM 1467 O O . THR A 1 209 ? 8.196 15.026 0.529 1.00 88.00 209 THR A O 1
ATOM 1470 N N . VAL A 1 210 ? 6.752 14.694 -1.167 1.00 91.94 210 VAL A N 1
ATOM 1471 C CA . VAL A 1 210 ? 6.198 13.429 -0.659 1.00 91.94 210 VAL A CA 1
ATOM 1472 C C . VAL A 1 210 ? 7.289 12.363 -0.665 1.00 91.94 210 VAL A C 1
ATOM 1474 O O . VAL A 1 210 ? 7.999 12.216 -1.659 1.00 91.94 210 VAL A O 1
ATOM 1477 N N . LYS A 1 211 ? 7.462 11.614 0.428 1.00 93.88 211 LYS A N 1
ATOM 1478 C CA . LYS A 1 211 ? 8.499 10.568 0.499 1.00 93.88 211 LYS A CA 1
ATOM 1479 C C . LYS A 1 211 ? 7.942 9.272 1.046 1.00 93.88 211 LYS A C 1
ATOM 1481 O O . LYS A 1 211 ? 7.350 9.286 2.124 1.00 93.88 211 LYS A O 1
ATOM 1486 N N . ALA A 1 212 ? 8.181 8.176 0.336 1.00 96.50 212 ALA A N 1
ATOM 1487 C CA . ALA A 1 212 ? 7.626 6.884 0.704 1.00 96.50 212 ALA A CA 1
ATOM 1488 C C . ALA A 1 212 ? 8.526 5.706 0.339 1.00 96.50 212 ALA A C 1
ATOM 1490 O O . ALA A 1 212 ? 9.207 5.715 -0.691 1.00 96.50 212 ALA A O 1
ATOM 1491 N N . VAL A 1 213 ? 8.461 4.663 1.157 1.00 97.56 213 VAL A N 1
ATOM 1492 C CA . VAL A 1 213 ? 9.013 3.343 0.858 1.00 97.56 213 VAL A CA 1
ATOM 1493 C C . VAL A 1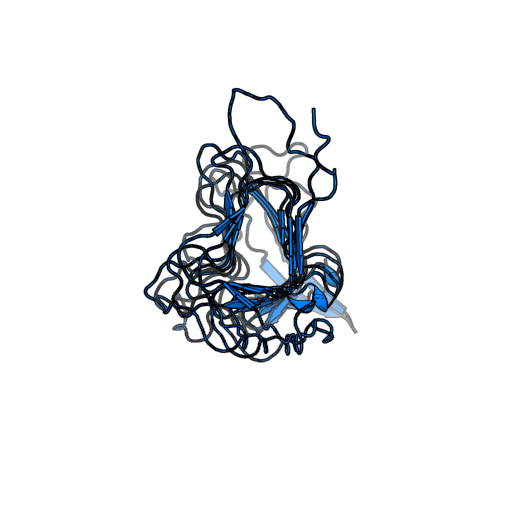 213 ? 7.859 2.347 0.874 1.00 97.56 213 VAL A C 1
ATOM 1495 O O . VAL A 1 213 ? 7.132 2.244 1.853 1.00 97.56 213 VAL A O 1
ATOM 1498 N N . ILE A 1 214 ? 7.657 1.643 -0.236 1.00 98.44 214 ILE A N 1
ATOM 1499 C CA . ILE A 1 214 ? 6.538 0.725 -0.456 1.00 98.44 214 ILE A CA 1
ATOM 1500 C C . ILE A 1 214 ? 7.128 -0.665 -0.681 1.00 98.44 214 ILE A C 1
ATOM 1502 O O . ILE A 1 214 ? 7.668 -0.933 -1.756 1.00 98.44 214 ILE A O 1
ATOM 1506 N N . GLN A 1 215 ? 7.085 -1.538 0.324 1.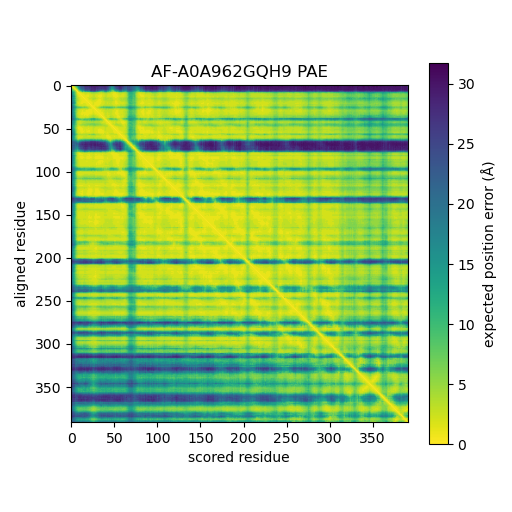00 97.38 215 GLN A N 1
ATOM 1507 C CA . GLN A 1 215 ? 7.825 -2.808 0.330 1.00 97.38 215 GLN A CA 1
ATOM 1508 C C . GLN A 1 215 ? 7.008 -3.983 0.864 1.00 97.38 215 GLN A C 1
ATOM 1510 O O . GLN A 1 215 ? 6.180 -3.828 1.756 1.00 97.38 215 GLN A O 1
ATOM 1515 N N . GLY A 1 216 ? 7.257 -5.173 0.316 1.00 96.38 216 GLY A N 1
ATOM 1516 C CA . GLY A 1 216 ? 6.678 -6.431 0.801 1.00 96.38 216 GLY A CA 1
ATOM 1517 C C . GLY A 1 216 ? 5.154 -6.551 0.664 1.00 96.38 216 GLY A C 1
ATOM 1518 O O . GLY A 1 216 ? 4.570 -7.515 1.157 1.00 96.38 216 GLY A O 1
ATOM 1519 N N . ASN A 1 217 ? 4.483 -5.600 0.009 1.00 97.88 217 ASN A N 1
ATOM 1520 C CA . ASN A 1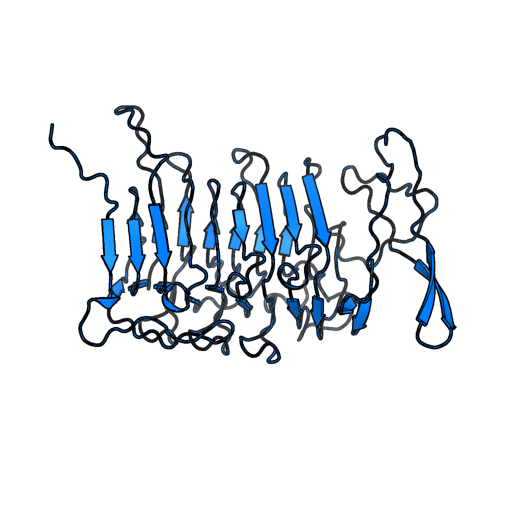 217 ? 3.026 -5.582 -0.116 1.00 97.88 217 ASN A CA 1
ATOM 1521 C C . ASN A 1 217 ? 2.537 -6.515 -1.229 1.00 97.88 217 ASN A C 1
ATOM 1523 O O . ASN A 1 217 ? 3.277 -6.872 -2.148 1.00 97.88 217 ASN A O 1
ATOM 1527 N N . ARG A 1 218 ? 1.253 -6.871 -1.181 1.00 96.56 218 ARG A N 1
ATOM 1528 C CA . ARG A 1 218 ? 0.560 -7.629 -2.230 1.00 96.56 218 ARG A CA 1
ATOM 1529 C C . ARG A 1 218 ? -0.574 -6.793 -2.800 1.00 96.56 218 ARG A C 1
ATOM 1531 O O . ARG A 1 218 ? -1.370 -6.257 -2.039 1.00 96.56 218 ARG A O 1
ATOM 1538 N N . PHE A 1 219 ? -0.659 -6.713 -4.120 1.00 96.56 219 PHE A N 1
ATOM 1539 C CA . PHE A 1 219 ? -1.637 -5.910 -4.843 1.00 96.56 219 PHE A CA 1
ATOM 1540 C C . PHE A 1 219 ? -2.459 -6.790 -5.785 1.00 96.56 219 PHE A C 1
ATOM 1542 O O . PHE A 1 219 ? -1.890 -7.552 -6.564 1.00 96.56 219 PHE A O 1
ATOM 1549 N N . GLY A 1 220 ? -3.785 -6.655 -5.745 1.00 94.88 220 GLY A N 1
ATOM 1550 C CA . GLY A 1 220 ? -4.701 -7.249 -6.726 1.00 94.88 220 GLY A CA 1
ATOM 1551 C C . GLY A 1 220 ? -4.968 -8.752 -6.557 1.00 94.88 220 GLY A C 1
ATOM 1552 O O . GLY A 1 220 ? -5.532 -9.395 -7.443 1.00 94.88 220 GLY A O 1
ATOM 1553 N N . VAL A 1 221 ? -4.578 -9.322 -5.419 1.00 95.38 221 VAL A N 1
ATOM 1554 C CA . VAL A 1 221 ? -4.723 -10.744 -5.084 1.00 95.38 221 VAL A CA 1
ATOM 1555 C C . VAL A 1 221 ? -5.241 -10.889 -3.658 1.00 95.38 221 VAL A C 1
ATOM 1557 O O . VAL A 1 221 ? -5.040 -9.989 -2.849 1.00 95.38 221 VAL A O 1
ATOM 1560 N N . ALA A 1 222 ? -5.909 -11.994 -3.348 1.00 96.94 222 ALA A N 1
ATOM 1561 C CA . ALA A 1 222 ? -6.355 -12.318 -1.999 1.00 96.94 222 ALA A CA 1
ATOM 1562 C C . ALA A 1 222 ? -5.204 -12.774 -1.082 1.00 96.94 222 ALA A C 1
ATOM 1564 O O . ALA A 1 222 ? -4.054 -12.951 -1.501 1.00 96.94 222 ALA A O 1
ATOM 1565 N N . VAL A 1 223 ? -5.526 -12.998 0.195 1.00 96.19 223 VAL A N 1
ATOM 1566 C CA . VAL A 1 223 ? -4.578 -13.473 1.224 1.00 96.19 223 VAL A CA 1
ATOM 1567 C C . VAL A 1 223 ? -3.898 -14.802 0.885 1.00 96.19 223 VAL A C 1
ATOM 1569 O O . VAL A 1 223 ? -2.741 -15.014 1.262 1.00 96.19 223 VAL A O 1
ATOM 1572 N N . ASP A 1 224 ? -4.578 -15.665 0.127 1.00 94.94 224 ASP A N 1
ATOM 1573 C CA . ASP A 1 224 ? -4.044 -16.936 -0.376 1.00 94.94 224 ASP A CA 1
ATOM 1574 C C . ASP A 1 224 ? -2.910 -16.752 -1.408 1.00 94.94 224 ASP A C 1
ATOM 1576 O O . ASP A 1 224 ? -2.194 -17.696 -1.735 1.00 94.94 224 ASP A O 1
ATOM 1580 N N . GLY A 1 225 ? -2.718 -15.526 -1.907 1.00 91.56 225 GLY A N 1
ATOM 1581 C CA . GLY A 1 225 ? -1.716 -15.185 -2.905 1.00 91.56 225 GLY A CA 1
ATOM 1582 C C . GLY A 1 225 ? -2.029 -15.692 -4.315 1.00 91.56 225 GLY A C 1
ATOM 1583 O O . GLY A 1 225 ? -1.155 -15.583 -5.176 1.00 91.56 225 GLY A O 1
ATOM 1584 N N . SER A 1 226 ? -3.229 -16.215 -4.579 1.00 91.25 226 SER A N 1
ATOM 1585 C CA . SER A 1 226 ? -3.605 -16.775 -5.885 1.00 91.25 226 SER A CA 1
ATOM 1586 C C . SER A 1 226 ? -4.992 -16.377 -6.389 1.00 91.25 226 SER A C 1
ATOM 1588 O O . SER A 1 226 ? -5.172 -16.275 -7.601 1.00 91.25 226 SER A O 1
ATOM 1590 N N . THR A 1 227 ? -5.955 -16.114 -5.503 1.00 95.38 227 THR A N 1
ATOM 1591 C CA . THR A 1 227 ? -7.304 -15.706 -5.900 1.00 95.38 227 THR A CA 1
ATOM 1592 C C . THR A 1 227 ? -7.276 -14.259 -6.406 1.00 95.38 227 THR A C 1
ATOM 1594 O O . THR A 1 227 ? -6.869 -13.364 -5.656 1.00 95.38 227 THR A O 1
ATOM 1597 N N . PRO A 1 228 ? -7.708 -13.983 -7.651 1.00 94.25 228 PRO A N 1
ATOM 1598 C CA . PRO A 1 228 ? -7.711 -12.626 -8.185 1.00 94.25 228 PRO A CA 1
ATOM 1599 C C . PRO A 1 228 ? -8.699 -11.715 -7.450 1.00 94.25 228 PRO A C 1
ATOM 1601 O O . PRO A 1 228 ? -9.895 -11.995 -7.421 1.00 94.25 228 PRO A O 1
ATOM 1604 N N . LEU A 1 229 ? -8.212 -10.585 -6.932 1.00 94.12 229 LEU A N 1
ATOM 1605 C CA . LEU A 1 229 ? -9.027 -9.496 -6.381 1.00 94.12 229 LEU A CA 1
ATOM 1606 C C . LEU A 1 229 ? -8.557 -8.163 -6.985 1.00 94.12 229 LEU A C 1
ATOM 1608 O O . LEU A 1 229 ? -7.911 -7.363 -6.297 1.00 94.12 229 LEU A O 1
ATOM 1612 N N . PRO A 1 230 ? -8.814 -7.942 -8.288 1.00 90.94 230 PRO A N 1
ATOM 1613 C CA . PRO A 1 230 ? -8.172 -6.886 -9.060 1.00 90.94 230 PRO A CA 1
ATOM 1614 C C . PRO A 1 230 ? -8.478 -5.486 -8.520 1.00 90.94 230 PRO A C 1
ATOM 1616 O O . PRO A 1 230 ? -9.541 -5.220 -7.960 1.00 90.94 230 PRO A O 1
ATOM 1619 N N . ILE A 1 231 ? -7.521 -4.587 -8.733 1.00 90.44 231 ILE A N 1
ATOM 1620 C CA . ILE A 1 231 ? -7.636 -3.148 -8.482 1.00 90.44 231 ILE A CA 1
ATOM 1621 C C . ILE A 1 231 ? -7.918 -2.441 -9.811 1.00 90.44 231 ILE A C 1
ATOM 1623 O O . ILE A 1 231 ? -7.452 -2.887 -10.863 1.00 90.44 231 ILE A O 1
ATOM 1627 N N . GLY A 1 232 ? -8.650 -1.330 -9.767 1.00 85.62 232 GLY A N 1
ATOM 1628 C CA . GLY A 1 232 ? -8.997 -0.569 -10.962 1.00 85.62 232 GLY A CA 1
ATOM 1629 C C . GLY A 1 232 ? -10.187 -1.196 -11.685 1.00 85.62 232 GLY A C 1
ATOM 1630 O O . GLY A 1 232 ? -10.130 -1.433 -12.890 1.00 85.62 232 GLY A O 1
ATOM 1631 N N . THR A 1 233 ? -11.252 -1.539 -10.970 1.00 79.00 233 THR A N 1
ATOM 1632 C CA . THR A 1 233 ? -12.474 -2.107 -11.564 1.00 79.00 233 THR A CA 1
ATOM 1633 C C . THR A 1 233 ? -13.440 -1.035 -12.082 1.00 79.00 233 THR A C 1
ATOM 1635 O O . THR A 1 233 ? -14.313 -1.335 -12.897 1.00 79.00 233 THR A O 1
ATOM 1638 N N . ARG A 1 234 ? -13.279 0.230 -11.674 1.00 77.19 234 ARG A N 1
ATOM 1639 C CA . ARG A 1 234 ? -14.040 1.374 -12.193 1.00 77.19 234 ARG A CA 1
ATOM 1640 C C . ARG A 1 234 ? -13.526 1.784 -13.567 1.00 77.19 234 ARG A C 1
ATOM 1642 O O . ARG A 1 234 ? -12.336 1.685 -13.844 1.00 77.19 234 ARG A O 1
ATOM 1649 N N . ASN A 1 235 ? -14.428 2.288 -14.414 1.00 69.19 235 ASN A N 1
ATOM 1650 C CA . ASN A 1 235 ? -14.101 2.881 -15.715 1.00 69.19 235 ASN A CA 1
ATOM 1651 C C . ASN A 1 235 ? -13.109 2.020 -16.516 1.00 69.19 235 ASN A C 1
ATOM 1653 O O . ASN A 1 235 ? -12.045 2.493 -16.907 1.00 69.19 235 ASN A O 1
ATOM 1657 N N . VAL A 1 236 ? -13.468 0.754 -16.770 1.00 66.75 236 VAL A N 1
ATOM 1658 C CA . VAL A 1 236 ? -12.622 -0.257 -17.448 1.00 66.75 236 VAL A CA 1
ATOM 1659 C C . VAL A 1 236 ? -12.114 0.149 -18.839 1.00 66.75 236 VAL A C 1
ATOM 1661 O O . VAL A 1 236 ? -11.211 -0.492 -19.369 1.00 66.75 236 VAL A O 1
ATOM 1664 N N . ASN A 1 237 ? -12.664 1.226 -19.404 1.00 64.88 237 ASN A N 1
ATOM 1665 C CA . ASN A 1 237 ? -12.261 1.822 -20.677 1.00 64.88 237 ASN A CA 1
ATOM 1666 C C . ASN A 1 237 ? -11.190 2.924 -20.529 1.00 64.88 237 ASN A C 1
ATOM 1668 O O . ASN A 1 237 ? -10.761 3.486 -21.530 1.00 64.88 237 ASN A O 1
ATOM 1672 N N . SER A 1 238 ? -10.784 3.275 -19.304 1.00 66.88 238 SER A N 1
ATOM 1673 C CA . SER A 1 238 ? -9.741 4.270 -19.037 1.00 66.88 238 SER A CA 1
ATOM 1674 C C . SER A 1 238 ? -8.362 3.618 -18.971 1.00 66.88 238 SER A C 1
ATOM 1676 O O . SER A 1 238 ? -8.170 2.647 -18.241 1.00 66.88 238 SER A O 1
ATOM 1678 N N . ASN A 1 239 ? -7.375 4.208 -19.644 1.00 62.28 239 ASN A N 1
ATOM 1679 C CA . ASN A 1 239 ? -5.970 3.785 -19.567 1.00 62.28 239 ASN A CA 1
ATOM 1680 C C . ASN A 1 239 ? -5.276 4.274 -18.276 1.00 62.28 239 ASN A C 1
ATOM 1682 O O . ASN A 1 239 ? -4.111 3.963 -18.050 1.00 62.28 239 ASN A O 1
ATOM 1686 N N . ASP A 1 240 ? -5.982 5.030 -17.429 1.00 66.50 240 ASP A N 1
ATOM 1687 C CA . ASP A 1 240 ? -5.406 5.898 -16.395 1.00 66.50 240 ASP A CA 1
ATOM 1688 C C . ASP A 1 240 ? -5.657 5.405 -14.954 1.00 66.50 240 ASP A C 1
ATOM 1690 O O . ASP A 1 240 ? -5.988 6.169 -14.041 1.00 66.50 240 ASP A O 1
ATOM 1694 N N . LEU A 1 241 ? -5.570 4.087 -14.751 1.00 80.00 241 LEU A N 1
ATOM 1695 C CA . LEU A 1 241 ? -5.853 3.446 -13.460 1.00 80.00 241 LEU A CA 1
ATOM 1696 C C . LEU A 1 241 ? -4.750 2.460 -13.046 1.00 80.00 241 LEU A C 1
ATOM 1698 O O . LEU A 1 241 ? -5.002 1.257 -12.940 1.00 80.00 241 LEU A O 1
ATOM 1702 N N . PRO A 1 242 ? -3.515 2.949 -12.844 1.00 86.19 242 PRO A N 1
ATOM 1703 C CA . PRO A 1 242 ? -2.452 2.135 -12.283 1.00 86.19 242 PRO A CA 1
ATOM 1704 C C . PRO A 1 242 ? -2.726 1.779 -10.822 1.00 86.19 242 PRO A C 1
ATOM 1706 O O . PRO A 1 242 ? -3.421 2.504 -10.108 1.00 86.19 242 PRO A O 1
ATOM 1709 N N . MET A 1 243 ? -2.136 0.681 -10.346 1.00 90.94 243 MET A N 1
ATOM 1710 C CA . MET A 1 243 ? -2.244 0.296 -8.934 1.00 90.94 243 MET A CA 1
ATOM 1711 C C . MET A 1 243 ? -1.580 1.331 -8.023 1.00 90.94 243 MET A C 1
ATOM 1713 O O . MET A 1 243 ? -2.124 1.648 -6.963 1.00 90.94 243 MET A O 1
ATOM 1717 N N . ILE A 1 244 ? -0.436 1.873 -8.447 1.00 93.81 244 ILE A N 1
ATOM 1718 C C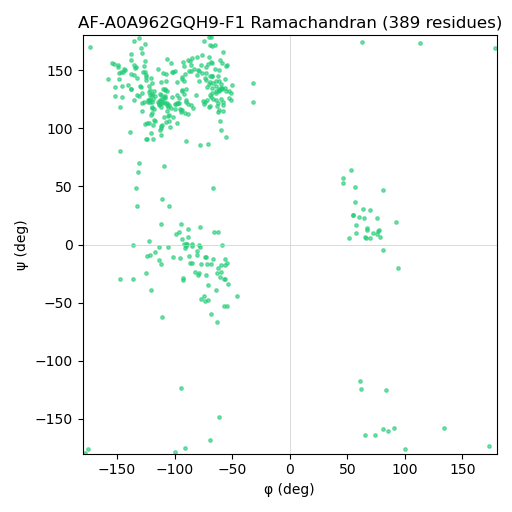A . ILE A 1 244 ? 0.251 2.981 -7.783 1.00 93.81 244 ILE A CA 1
ATOM 1719 C C . ILE A 1 244 ? 0.402 4.129 -8.775 1.00 93.81 244 ILE A C 1
ATOM 1721 O O . ILE A 1 244 ? 0.990 3.949 -9.842 1.00 93.81 244 ILE A O 1
ATOM 1725 N N . ARG A 1 245 ? -0.098 5.312 -8.413 1.00 90.50 245 ARG A N 1
ATOM 1726 C CA . ARG A 1 245 ? -0.029 6.506 -9.259 1.00 90.50 245 ARG A CA 1
ATOM 1727 C C . ARG A 1 245 ? 0.729 7.634 -8.584 1.00 90.50 245 ARG A C 1
ATOM 1729 O O . ARG A 1 245 ? 0.397 8.000 -7.462 1.00 90.50 245 ARG A O 1
ATOM 1736 N N . GLY A 1 246 ? 1.689 8.222 -9.282 1.00 88.00 246 GLY A N 1
ATOM 1737 C CA . GLY A 1 246 ? 2.197 9.556 -8.993 1.00 88.00 246 GLY A CA 1
ATOM 1738 C C . GLY A 1 246 ? 1.399 10.601 -9.760 1.00 88.00 246 GLY A C 1
ATOM 1739 O O . GLY A 1 246 ? 1.314 10.536 -10.981 1.00 88.00 246 GLY A O 1
ATOM 1740 N N . ASP A 1 247 ? 0.832 11.569 -9.050 1.00 83.38 247 ASP A N 1
ATOM 1741 C CA . ASP A 1 247 ? 0.054 12.646 -9.655 1.00 83.38 247 ASP A CA 1
ATOM 1742 C C . ASP A 1 247 ? 0.949 13.881 -9.895 1.00 83.38 247 ASP A C 1
ATOM 1744 O O . ASP A 1 247 ? 1.982 13.823 -10.569 1.00 83.38 247 ASP A O 1
ATOM 1748 N N . ASN A 1 248 ? 0.556 15.026 -9.344 1.00 78.50 248 ASN A N 1
ATOM 1749 C CA . ASN A 1 248 ? 1.108 16.342 -9.637 1.00 78.50 248 ASN A CA 1
ATOM 1750 C C . ASN A 1 248 ? 2.025 16.881 -8.528 1.00 78.50 248 ASN A C 1
ATOM 1752 O O . ASN A 1 248 ? 2.076 18.092 -8.331 1.00 78.50 248 ASN A O 1
ATOM 1756 N N . THR A 1 249 ? 2.765 16.016 -7.826 1.00 84.06 249 THR A N 1
ATOM 1757 C CA . THR A 1 249 ? 3.613 16.415 -6.689 1.00 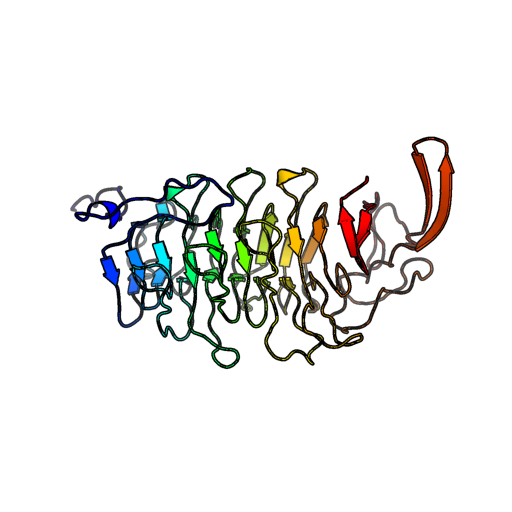84.06 249 THR A CA 1
ATOM 1758 C C . THR A 1 249 ? 5.068 15.972 -6.811 1.00 84.06 249 THR A C 1
ATOM 1760 O O . THR A 1 249 ? 5.376 14.904 -7.350 1.00 84.06 249 THR A O 1
ATOM 1763 N N . ALA A 1 250 ? 5.967 16.777 -6.239 1.00 86.31 250 ALA A N 1
ATOM 1764 C CA . ALA A 1 250 ? 7.349 16.384 -6.011 1.00 86.31 250 ALA A CA 1
ATOM 1765 C C . ALA A 1 250 ? 7.378 15.152 -5.101 1.00 86.31 250 ALA A C 1
ATOM 1767 O O . ALA A 1 250 ? 6.807 15.173 -4.009 1.00 86.31 250 ALA A O 1
ATOM 1768 N N . SER A 1 251 ? 8.040 14.080 -5.534 1.00 88.69 251 SER A N 1
ATOM 1769 C CA . SER A 1 251 ? 7.978 12.801 -4.825 1.00 88.69 251 SER A CA 1
ATOM 1770 C C . SER A 1 251 ? 9.281 12.006 -4.892 1.00 88.69 251 SER A C 1
ATOM 1772 O O . SER A 1 251 ? 9.910 11.903 -5.943 1.00 88.69 251 SER A O 1
ATOM 1774 N N . VAL A 1 252 ? 9.689 11.429 -3.760 1.00 91.50 252 VAL A N 1
ATOM 1775 C CA . VAL A 1 252 ? 10.792 10.464 -3.660 1.00 91.50 252 VAL A CA 1
ATOM 1776 C C . VAL A 1 252 ? 10.229 9.140 -3.166 1.00 91.50 252 VAL A C 1
ATOM 1778 O O . VAL A 1 252 ? 9.875 9.011 -1.996 1.00 91.50 252 VAL A O 1
ATOM 1781 N N . VAL A 1 253 ? 10.124 8.163 -4.059 1.00 93.75 253 VAL A N 1
ATOM 1782 C CA . VAL A 1 253 ? 9.412 6.910 -3.796 1.00 93.75 253 VAL A CA 1
ATOM 1783 C C . VAL A 1 253 ? 10.308 5.730 -4.131 1.00 93.75 253 VAL A C 1
ATOM 1785 O O . VAL A 1 253 ? 10.877 5.668 -5.218 1.00 93.75 253 VAL A O 1
ATOM 1788 N N . ARG A 1 254 ? 10.415 4.770 -3.214 1.00 95.38 254 ARG A N 1
ATOM 1789 C CA . ARG A 1 254 ? 10.977 3.445 -3.494 1.00 95.38 254 ARG A CA 1
ATOM 1790 C C . ARG A 1 254 ? 9.857 2.416 -3.472 1.00 95.38 254 ARG A C 1
ATOM 1792 O O . ARG A 1 254 ? 9.145 2.325 -2.480 1.00 95.38 254 ARG A O 1
ATOM 1799 N N . ILE A 1 255 ? 9.727 1.626 -4.530 1.00 96.25 255 ILE A N 1
ATOM 1800 C CA . ILE A 1 255 ? 8.756 0.540 -4.661 1.00 96.25 255 ILE A CA 1
ATOM 1801 C C . ILE A 1 255 ? 9.532 -0.761 -4.822 1.00 96.25 255 ILE A C 1
ATOM 1803 O O . ILE A 1 255 ? 10.126 -1.022 -5.868 1.00 96.25 255 ILE A O 1
ATOM 1807 N N . GLY A 1 256 ? 9.526 -1.569 -3.770 1.00 95.38 256 GLY A N 1
ATOM 1808 C CA . GLY A 1 256 ? 10.275 -2.812 -3.676 1.00 95.38 256 GLY A CA 1
ATOM 1809 C C . GLY A 1 256 ? 11.671 -2.618 -3.078 1.00 95.38 256 GLY A C 1
ATOM 1810 O O . GLY A 1 256 ? 11.935 -1.663 -2.340 1.00 95.38 256 GLY A O 1
ATOM 1811 N N . GLY A 1 257 ? 12.582 -3.543 -3.358 1.00 92.44 257 GLY A N 1
ATOM 1812 C CA . GLY A 1 257 ? 13.948 -3.518 -2.841 1.00 92.44 257 GLY A CA 1
ATOM 1813 C C . GLY A 1 257 ? 14.799 -4.668 -3.371 1.00 92.44 257 GLY A C 1
ATOM 1814 O O . GLY A 1 257 ? 14.347 -5.482 -4.165 1.00 92.44 257 GLY A O 1
ATOM 1815 N N . SER A 1 258 ? 16.061 -4.729 -2.945 1.00 87.12 258 SER A N 1
ATOM 1816 C CA . SER A 1 258 ? 17.016 -5.761 -3.380 1.00 87.12 258 SER A CA 1
ATOM 1817 C C . SER A 1 258 ? 16.874 -7.105 -2.663 1.00 87.12 258 SER A C 1
ATOM 1819 O O . SER A 1 258 ? 17.523 -8.064 -3.065 1.00 87.12 258 SER A O 1
ATOM 1821 N N . THR A 1 259 ? 16.065 -7.194 -1.606 1.00 89.56 259 THR A N 1
ATOM 1822 C CA . THR A 1 259 ? 15.839 -8.449 -0.881 1.00 89.56 259 THR A CA 1
ATOM 1823 C C . THR A 1 259 ? 14.492 -9.063 -1.274 1.00 89.56 259 THR A C 1
ATOM 1825 O O . THR A 1 259 ? 13.534 -8.321 -1.510 1.00 89.56 259 THR A O 1
ATOM 1828 N N . PRO A 1 260 ? 14.351 -10.404 -1.272 1.00 87.12 260 PRO A N 1
ATOM 1829 C CA . PRO A 1 260 ? 13.072 -11.059 -1.564 1.00 87.12 260 PRO A CA 1
ATOM 1830 C C . PRO A 1 260 ? 11.916 -10.610 -0.662 1.00 87.12 260 PRO A C 1
ATOM 1832 O O . PRO A 1 260 ? 10.765 -10.610 -1.087 1.00 87.12 260 PRO A O 1
ATOM 1835 N N . ALA A 1 261 ? 12.210 -10.214 0.579 1.00 88.88 261 ALA A N 1
ATOM 1836 C CA . ALA A 1 261 ? 11.198 -9.753 1.522 1.00 88.88 261 ALA A CA 1
ATOM 1837 C C . ALA A 1 261 ? 10.755 -8.299 1.272 1.00 88.88 261 ALA A C 1
ATOM 1839 O O . ALA A 1 261 ? 9.628 -7.943 1.595 1.00 88.88 261 ALA A O 1
ATOM 1840 N N . ALA A 1 262 ? 11.598 -7.473 0.642 1.00 93.88 262 ALA A N 1
ATOM 1841 C CA . ALA A 1 262 ? 11.209 -6.134 0.207 1.00 93.88 262 ALA A CA 1
ATOM 1842 C C . ALA A 1 262 ? 10.359 -6.150 -1.079 1.00 93.88 262 ALA A C 1
ATOM 1844 O O . ALA A 1 262 ? 9.698 -5.154 -1.379 1.00 93.88 262 ALA A O 1
ATOM 1845 N N . ALA A 1 263 ? 10.352 -7.256 -1.830 1.00 93.81 263 ALA A N 1
ATOM 1846 C CA . ALA A 1 263 ? 9.628 -7.394 -3.090 1.00 93.81 263 ALA A CA 1
ATOM 1847 C C . ALA A 1 263 ? 8.109 -7.277 -2.902 1.00 93.81 263 ALA A C 1
ATOM 1849 O O . ALA A 1 263 ? 7.487 -8.129 -2.258 1.00 93.81 263 ALA A O 1
ATOM 1850 N N . ASN A 1 264 ? 7.486 -6.282 -3.538 1.00 95.25 264 ASN A N 1
ATOM 1851 C CA . ASN A 1 264 ? 6.031 -6.286 -3.664 1.00 95.25 264 ASN A CA 1
ATOM 1852 C C . ASN A 1 264 ? 5.592 -7.344 -4.684 1.00 95.25 264 ASN A C 1
ATOM 1854 O O . ASN A 1 264 ? 6.330 -7.661 -5.615 1.00 95.25 264 ASN A O 1
ATOM 1858 N N . LEU A 1 265 ? 4.381 -7.872 -4.530 1.00 93.44 265 LEU A N 1
ATOM 1859 C CA . LEU A 1 265 ? 3.703 -8.700 -5.524 1.00 93.44 265 LEU A CA 1
ATOM 1860 C C . LEU A 1 265 ? 2.575 -7.889 -6.162 1.00 93.44 265 LEU A C 1
ATOM 1862 O O . LEU A 1 265 ? 1.599 -7.576 -5.487 1.00 93.44 265 LEU A O 1
ATOM 1866 N N . PHE A 1 266 ? 2.677 -7.597 -7.454 1.00 92.94 266 PHE A N 1
ATOM 1867 C CA . PHE A 1 266 ? 1.595 -7.013 -8.245 1.00 92.94 266 PHE A CA 1
ATOM 1868 C C . PHE A 1 266 ? 0.907 -8.109 -9.046 1.00 92.94 266 PHE A C 1
ATOM 1870 O O . PHE A 1 266 ? 1.560 -8.764 -9.855 1.00 92.94 266 PHE A O 1
ATOM 1877 N N . ALA A 1 267 ? -0.389 -8.320 -8.850 1.00 91.50 267 ALA A N 1
ATOM 1878 C CA . ALA A 1 267 ? -1.093 -9.424 -9.482 1.00 91.50 267 ALA A CA 1
ATOM 1879 C C . ALA A 1 267 ? -2.445 -9.019 -10.075 1.00 91.50 267 ALA A C 1
ATOM 1881 O O . ALA A 1 267 ? -3.161 -8.188 -9.526 1.00 91.50 267 ALA A O 1
ATOM 1882 N N . HIS A 1 268 ? -2.806 -9.648 -11.193 1.00 88.31 268 HIS A N 1
ATOM 1883 C CA . HIS A 1 268 ? -4.092 -9.483 -11.875 1.00 88.31 268 HIS A CA 1
ATOM 1884 C C . HIS A 1 268 ? -4.466 -8.039 -12.247 1.00 88.31 268 HIS A C 1
ATOM 1886 O O . HIS A 1 268 ? -5.641 -7.711 -12.426 1.00 88.31 268 HIS A O 1
ATOM 1892 N N . ALA A 1 269 ? -3.480 -7.163 -12.416 1.00 83.31 269 ALA A N 1
ATOM 1893 C CA . ALA A 1 269 ? -3.692 -5.837 -12.967 1.00 83.31 269 ALA A CA 1
ATOM 1894 C C . ALA A 1 269 ? -4.295 -5.923 -14.374 1.00 83.31 269 ALA A C 1
ATOM 1896 O O . ALA A 1 269 ? -3.888 -6.738 -15.207 1.00 83.31 269 ALA A O 1
ATOM 1897 N N . GLY A 1 270 ? -5.308 -5.093 -14.621 1.00 77.88 270 GLY A N 1
ATOM 1898 C CA . GLY A 1 270 ? -6.034 -5.079 -15.886 1.00 77.88 270 GLY A CA 1
ATOM 1899 C C . GLY A 1 270 ? -6.922 -6.303 -16.143 1.00 77.88 270 GLY A C 1
ATOM 1900 O O . GLY A 1 270 ? -7.496 -6.417 -17.230 1.00 77.88 270 GLY A O 1
ATOM 1901 N N . LEU A 1 271 ? -7.073 -7.220 -15.180 1.00 83.06 271 LEU A N 1
ATOM 1902 C CA . LEU A 1 271 ? -8.018 -8.330 -15.288 1.00 83.06 271 LEU A CA 1
ATOM 1903 C C . LEU A 1 271 ? -9.452 -7.796 -15.458 1.00 83.06 271 LEU A C 1
ATOM 1905 O O . LEU A 1 271 ? -9.867 -6.869 -14.771 1.00 83.06 271 LEU A O 1
ATOM 1909 N N . GLY A 1 272 ? -10.205 -8.372 -16.400 1.00 76.44 272 GLY A N 1
ATOM 1910 C CA . GLY A 1 272 ? -11.575 -7.944 -16.719 1.00 76.44 272 GLY A CA 1
ATOM 1911 C C . GLY A 1 272 ? -11.680 -6.715 -17.631 1.00 76.44 272 GLY A C 1
ATOM 1912 O O . GLY A 1 272 ? -12.781 -6.381 -18.059 1.00 76.44 272 GLY A O 1
ATOM 1913 N N . ARG A 1 273 ? -10.559 -6.070 -17.985 1.00 77.19 273 ARG A N 1
ATOM 1914 C CA . ARG A 1 273 ? -10.536 -4.962 -18.952 1.00 77.19 273 ARG A CA 1
ATOM 1915 C C . ARG A 1 273 ? -10.422 -5.463 -20.397 1.00 77.19 273 ARG A C 1
ATOM 1917 O O . ARG A 1 273 ? -9.871 -6.554 -20.606 1.00 77.19 273 ARG A O 1
ATOM 1924 N N . PRO A 1 274 ? -10.897 -4.687 -21.394 1.00 72.06 274 PRO A N 1
ATOM 1925 C CA . PRO A 1 274 ? -10.694 -5.020 -22.800 1.00 72.06 274 PRO A CA 1
ATOM 1926 C C . PRO A 1 274 ? -9.191 -5.119 -23.153 1.00 72.06 274 PRO A C 1
ATOM 1928 O O . PRO A 1 274 ? -8.352 -4.539 -22.447 1.00 72.06 274 PRO A O 1
ATOM 1931 N N . PRO A 1 275 ? -8.823 -5.859 -24.217 1.00 63.00 275 PRO A N 1
ATOM 1932 C CA . PRO A 1 275 ? -7.453 -5.898 -24.737 1.00 63.00 275 PRO A CA 1
ATOM 1933 C C . PRO A 1 275 ? -6.965 -4.511 -25.187 1.00 63.00 275 PRO A C 1
ATOM 1935 O O . PRO A 1 275 ? -7.781 -3.637 -25.456 1.00 63.00 275 PRO A O 1
ATOM 1938 N N . LEU A 1 276 ? -5.638 -4.331 -25.267 1.00 60.50 276 LEU A N 1
ATOM 1939 C CA . LEU A 1 276 ? -4.931 -3.082 -25.611 1.00 60.50 276 LEU A CA 1
ATOM 1940 C C . LEU A 1 276 ? -5.681 -2.169 -26.608 1.00 60.50 276 LEU A C 1
ATOM 1942 O O . LEU A 1 276 ? -6.198 -2.663 -27.611 1.00 60.50 276 LEU A O 1
ATOM 1946 N N . PRO A 1 277 ? -5.678 -0.838 -26.393 1.00 57.47 277 PRO A N 1
ATOM 1947 C CA . PRO A 1 277 ? -4.794 -0.082 -25.494 1.00 57.47 277 PRO A CA 1
ATOM 1948 C C . PRO A 1 277 ? -5.286 0.060 -24.035 1.00 57.47 277 PRO A C 1
ATOM 1950 O O . PRO A 1 277 ? -4.632 0.731 -23.248 1.00 57.47 277 PRO A O 1
ATOM 1953 N N . SER A 1 278 ? -6.383 -0.595 -23.634 1.00 58.47 278 SER A N 1
ATOM 1954 C CA . SER A 1 278 ? -7.090 -0.364 -22.353 1.00 58.47 278 SER A CA 1
ATOM 1955 C C . SER A 1 278 ? -6.478 -0.961 -21.083 1.00 58.47 278 SER A C 1
ATOM 1957 O O . SER A 1 278 ? -7.155 -1.069 -20.055 1.00 58.47 278 SER A O 1
ATOM 1959 N N . THR A 1 279 ? -5.215 -1.384 -21.117 1.00 70.50 279 THR A N 1
ATOM 1960 C CA . THR A 1 279 ? -4.600 -2.019 -19.952 1.00 70.50 279 THR A CA 1
ATOM 1961 C C . THR A 1 279 ? -3.631 -1.079 -19.234 1.00 70.50 279 THR A C 1
ATOM 1963 O O . THR A 1 279 ? -2.582 -0.769 -19.799 1.00 70.50 279 THR A O 1
ATOM 1966 N N . PRO A 1 280 ? -3.958 -0.622 -18.008 1.00 70.88 280 PRO A N 1
ATOM 1967 C CA . PRO A 1 280 ? -3.137 0.341 -17.292 1.00 70.88 280 PRO A CA 1
ATOM 1968 C C . PRO A 1 280 ? -1.818 -0.291 -16.816 1.00 70.88 280 PRO A C 1
ATOM 1970 O O . PRO A 1 280 ? -1.750 -1.507 -16.616 1.00 70.88 280 PRO A O 1
ATOM 1973 N N . PRO A 1 281 ? -0.774 0.525 -16.610 1.00 75.81 281 PRO A N 1
ATOM 1974 C CA . PRO A 1 281 ? 0.482 0.076 -16.018 1.00 75.81 281 PRO A CA 1
ATOM 1975 C C . PRO A 1 281 ? 0.301 -0.257 -14.529 1.00 75.81 281 PRO A C 1
ATOM 1977 O O . PRO A 1 281 ? -0.651 0.204 -13.905 1.00 75.81 281 PRO A O 1
ATOM 1980 N N . TYR A 1 282 ? 1.205 -1.021 -13.907 1.00 84.94 282 TYR A N 1
ATOM 1981 C CA . TYR A 1 282 ? 1.093 -1.283 -12.456 1.00 84.94 282 TYR A CA 1
ATOM 1982 C C . TYR A 1 282 ? 1.502 -0.066 -11.637 1.00 84.94 282 TYR A C 1
ATOM 1984 O O . TYR A 1 282 ? 0.814 0.313 -10.687 1.00 84.94 282 TYR A O 1
ATOM 1992 N N . VAL A 1 283 ? 2.606 0.560 -12.040 1.00 88.25 283 VAL A N 1
ATOM 1993 C CA . VAL A 1 283 ? 3.101 1.806 -11.466 1.00 88.25 283 VAL A CA 1
ATOM 1994 C C . VAL A 1 283 ? 3.137 2.865 -12.553 1.00 88.25 283 VAL A C 1
ATOM 1996 O O . VAL A 1 283 ? 3.746 2.663 -13.600 1.00 88.25 283 VAL A O 1
ATOM 1999 N N . GLN A 1 284 ? 2.537 4.013 -12.276 1.00 87.25 284 GLN A N 1
ATOM 2000 C CA . GLN A 1 284 ? 2.739 5.225 -13.055 1.00 87.25 284 GLN A CA 1
ATOM 2001 C C . GLN A 1 284 ? 3.475 6.241 -12.191 1.00 87.25 284 GLN A C 1
ATOM 2003 O O . GLN A 1 284 ? 3.026 6.553 -11.086 1.00 87.25 284 GLN A O 1
ATOM 2008 N N . THR A 1 285 ? 4.614 6.740 -12.664 1.00 82.38 285 THR A N 1
ATOM 2009 C CA . THR A 1 285 ? 5.381 7.751 -11.924 1.00 82.38 285 THR A CA 1
ATOM 2010 C C . THR A 1 285 ? 4.732 9.128 -12.040 1.00 82.38 285 THR A C 1
ATOM 2012 O O . THR A 1 285 ? 3.926 9.365 -12.935 1.00 82.38 285 THR A O 1
ATOM 2015 N N . ALA A 1 286 ? 5.116 10.057 -11.159 1.00 76.38 286 ALA A N 1
ATOM 2016 C CA . ALA A 1 286 ? 4.637 11.437 -11.216 1.00 76.38 286 ALA A CA 1
ATOM 2017 C C . ALA A 1 286 ? 4.926 12.099 -12.573 1.00 76.38 286 ALA A C 1
ATOM 2019 O O . ALA A 1 286 ? 5.975 11.886 -13.182 1.00 76.38 286 ALA A O 1
ATOM 2020 N N . VAL A 1 287 ? 3.968 12.909 -13.018 1.00 64.69 287 VAL A N 1
ATOM 2021 C CA . VAL A 1 287 ? 3.846 13.372 -14.413 1.00 64.69 287 VAL A CA 1
ATOM 2022 C C . VAL A 1 287 ? 4.088 14.874 -14.534 1.00 64.69 287 VAL A C 1
ATOM 2024 O O . VAL A 1 287 ? 4.248 15.409 -15.631 1.00 64.69 287 VAL A O 1
ATOM 2027 N N . SER A 1 288 ? 4.094 15.579 -13.399 1.00 60.69 288 SER A N 1
ATOM 2028 C CA . SER A 1 288 ? 4.355 17.010 -13.355 1.00 60.69 288 SER A CA 1
ATOM 2029 C C . SER A 1 288 ? 5.852 17.291 -13.441 1.00 60.69 288 SER A C 1
ATOM 2031 O O . SER A 1 288 ? 6.692 16.525 -12.970 1.00 60.69 288 SER A O 1
ATOM 2033 N N . GLY A 1 289 ? 6.194 18.445 -14.017 1.00 57.09 289 GLY A N 1
ATOM 2034 C CA . GLY A 1 289 ? 7.537 19.015 -13.998 1.00 57.09 289 GLY A CA 1
ATOM 2035 C C . GLY A 1 289 ? 7.971 19.445 -12.590 1.00 57.09 289 GLY A C 1
ATOM 2036 O O . GLY A 1 289 ? 8.440 20.564 -12.414 1.00 57.09 289 GLY A O 1
ATOM 2037 N N . LEU A 1 290 ? 7.818 18.589 -11.584 1.00 68.31 290 LEU A N 1
ATOM 2038 C CA . LEU A 1 290 ? 8.264 18.789 -10.213 1.00 68.31 290 LEU A CA 1
ATOM 2039 C C . LEU A 1 290 ? 9.436 17.840 -9.908 1.00 68.31 290 LEU A C 1
ATOM 2041 O O . LEU A 1 290 ? 9.539 16.771 -10.508 1.00 68.31 290 LEU A O 1
ATOM 2045 N N . PRO A 1 291 ? 10.389 18.236 -9.048 1.00 69.31 291 PRO A N 1
ATOM 2046 C CA . PRO A 1 291 ? 11.549 17.406 -8.728 1.00 69.31 291 PRO A CA 1
ATOM 2047 C C . PRO A 1 291 ? 11.124 16.115 -8.017 1.00 69.31 291 PRO A C 1
ATOM 2049 O O . PRO A 1 291 ? 10.254 16.133 -7.150 1.00 69.31 291 PRO A O 1
ATOM 2052 N N . GLY A 1 292 ? 11.759 14.993 -8.343 1.00 77.88 292 GLY A N 1
ATOM 2053 C CA . GLY A 1 292 ? 11.435 13.716 -7.721 1.00 77.88 292 GLY A CA 1
ATOM 2054 C C . GLY A 1 292 ? 12.389 12.600 -8.117 1.00 77.88 292 GLY A C 1
ATOM 2055 O O . GLY A 1 292 ? 13.221 12.765 -9.007 1.00 77.88 292 GLY A O 1
ATOM 2056 N N . ARG A 1 293 ? 12.278 11.466 -7.425 1.00 84.38 293 ARG A N 1
ATOM 2057 C CA . ARG A 1 293 ? 13.070 10.265 -7.682 1.00 84.38 293 ARG A CA 1
ATOM 2058 C C . ARG A 1 293 ? 12.264 9.015 -7.366 1.00 84.38 293 ARG A C 1
ATOM 2060 O O . ARG A 1 293 ? 11.892 8.804 -6.217 1.00 84.38 293 ARG A O 1
ATOM 2067 N N . TRP A 1 294 ? 12.037 8.186 -8.376 1.00 86.94 294 TRP A N 1
ATOM 2068 C CA . TRP A 1 294 ? 11.313 6.928 -8.242 1.00 86.94 294 TRP A CA 1
ATOM 2069 C C . TRP A 1 294 ? 12.275 5.764 -8.474 1.00 86.94 294 TRP A C 1
ATOM 2071 O O . TRP A 1 294 ? 12.910 5.678 -9.519 1.00 86.94 294 TRP A O 1
ATOM 2081 N N . GLU A 1 295 ? 12.414 4.892 -7.481 1.00 89.19 295 GLU A N 1
ATOM 2082 C CA . GLU A 1 295 ? 13.119 3.617 -7.603 1.00 89.19 295 GLU A CA 1
ATOM 2083 C C . GLU A 1 295 ? 12.089 2.492 -7.616 1.00 89.19 295 GLU A C 1
ATOM 2085 O O . GLU A 1 295 ? 11.334 2.349 -6.657 1.00 89.19 295 GLU A O 1
ATOM 2090 N N . ILE A 1 296 ? 12.059 1.676 -8.664 1.00 89.50 296 ILE A N 1
ATOM 2091 C CA . ILE A 1 296 ? 11.151 0.527 -8.756 1.00 89.50 296 ILE A CA 1
ATOM 2092 C C . ILE A 1 296 ? 12.025 -0.706 -8.954 1.00 89.50 296 ILE A C 1
ATOM 2094 O O . ILE A 1 296 ? 12.605 -0.867 -10.020 1.00 89.50 296 ILE A O 1
ATOM 2098 N N . LEU A 1 297 ? 12.187 -1.512 -7.903 1.00 90.31 297 LEU A N 1
ATOM 2099 C CA . LEU A 1 297 ? 13.256 -2.511 -7.811 1.00 90.31 297 LEU A CA 1
ATOM 2100 C C . LEU A 1 297 ? 12.735 -3.828 -7.235 1.00 90.31 297 LEU A C 1
ATOM 2102 O O . LEU A 1 297 ? 12.060 -3.823 -6.205 1.00 90.31 297 LEU A O 1
ATOM 2106 N N . GLY A 1 298 ? 13.087 -4.952 -7.851 1.00 91.25 298 GLY A N 1
ATOM 2107 C CA . GLY A 1 298 ? 12.906 -6.292 -7.292 1.00 91.25 298 GLY A CA 1
ATOM 2108 C C . GLY A 1 298 ? 11.458 -6.674 -6.984 1.00 91.25 298 GLY A C 1
ATOM 2109 O O . GLY A 1 298 ? 11.213 -7.523 -6.133 1.00 91.25 298 GLY A O 1
ATOM 2110 N N . ASN A 1 299 ? 10.478 -6.050 -7.641 1.00 92.12 299 ASN A N 1
ATOM 2111 C CA . ASN A 1 299 ? 9.066 -6.416 -7.496 1.00 92.12 299 ASN A CA 1
ATOM 2112 C C . ASN A 1 299 ? 8.755 -7.683 -8.295 1.00 92.12 299 ASN A C 1
ATOM 2114 O O . ASN A 1 299 ? 9.420 -7.959 -9.283 1.00 92.12 299 ASN A O 1
ATOM 2118 N N . ARG A 1 300 ? 7.731 -8.432 -7.892 1.00 90.31 300 ARG A N 1
ATOM 2119 C CA . ARG A 1 300 ? 7.218 -9.617 -8.590 1.00 90.31 300 ARG A CA 1
ATOM 2120 C C . ARG A 1 300 ? 5.881 -9.297 -9.232 1.00 90.31 300 ARG A C 1
ATOM 2122 O O . ARG A 1 300 ? 5.090 -8.543 -8.661 1.00 90.31 300 ARG A O 1
ATOM 2129 N N . TYR A 1 301 ? 5.607 -9.909 -10.373 1.00 87.75 301 TYR A N 1
ATOM 2130 C CA . TYR A 1 301 ? 4.386 -9.659 -11.126 1.00 87.75 301 TYR A CA 1
ATOM 2131 C C . TYR A 1 301 ? 3.676 -10.990 -11.422 1.00 87.75 301 TYR A C 1
ATOM 2133 O O . TYR A 1 301 ? 4.320 -12.030 -11.492 1.00 87.75 301 TYR A O 1
ATOM 2141 N N . ARG A 1 302 ? 2.342 -11.017 -11.495 1.00 87.81 302 ARG A N 1
ATOM 2142 C CA . ARG A 1 302 ? 1.608 -12.273 -11.732 1.00 87.81 302 ARG A CA 1
ATOM 2143 C C . ARG A 1 302 ? 0.283 -12.068 -12.443 1.00 87.81 302 ARG A C 1
ATOM 2145 O O . ARG A 1 302 ? -0.566 -11.330 -11.957 1.00 87.81 302 ARG A O 1
ATOM 2152 N N . GLY A 1 303 ? 0.052 -12.783 -13.539 1.00 84.00 303 GLY A N 1
ATOM 2153 C CA . GLY A 1 303 ? -1.225 -12.802 -14.254 1.00 84.00 303 GLY A CA 1
ATOM 2154 C C . GLY A 1 303 ? -1.702 -11.406 -14.650 1.00 84.00 303 GLY A C 1
ATOM 2155 O O . GLY A 1 303 ? -2.906 -11.158 -14.745 1.00 84.00 303 GLY A O 1
ATOM 2156 N N . ASN A 1 304 ? -0.758 -10.480 -14.796 1.00 80.56 304 ASN A N 1
ATOM 2157 C CA . ASN A 1 304 ? -1.042 -9.099 -15.086 1.00 80.56 304 ASN A CA 1
ATOM 2158 C C . ASN A 1 304 ? -1.140 -8.890 -16.594 1.00 80.56 304 ASN A C 1
ATOM 2160 O O . ASN A 1 304 ? -0.449 -9.519 -17.396 1.00 80.56 304 ASN A O 1
ATOM 2164 N N . ARG A 1 305 ? -1.975 -7.936 -16.975 1.00 78.81 305 ARG A N 1
ATOM 2165 C CA . ARG A 1 305 ? -2.060 -7.429 -18.334 1.00 78.81 305 ARG A CA 1
ATOM 2166 C C . ARG A 1 305 ? -1.431 -6.027 -18.309 1.00 78.81 305 ARG A C 1
ATOM 2168 O O . ARG A 1 305 ? -1.685 -5.276 -17.374 1.00 78.81 305 ARG A O 1
ATOM 2175 N N . GLY A 1 306 ? -0.670 -5.647 -19.336 1.00 73.88 306 GLY A N 1
ATOM 2176 C CA . GLY A 1 306 ? -0.108 -4.292 -19.465 1.00 73.88 306 GLY A CA 1
ATOM 2177 C C . GLY A 1 306 ? 1.362 -4.155 -19.049 1.00 73.88 306 GLY A C 1
ATOM 2178 O O . GLY A 1 306 ? 2.058 -5.139 -18.796 1.00 73.88 306 GLY A O 1
ATOM 2179 N N . ALA A 1 307 ? 1.863 -2.920 -19.070 1.00 76.38 307 ALA A N 1
ATOM 2180 C CA . ALA A 1 307 ? 3.262 -2.621 -18.775 1.00 76.38 307 ALA A CA 1
ATOM 2181 C C . ALA A 1 307 ? 3.548 -2.624 -17.266 1.00 76.38 307 ALA A C 1
ATOM 2183 O O . ALA A 1 307 ? 2.709 -2.243 -16.452 1.00 76.38 307 ALA A O 1
ATOM 2184 N N . GLY A 1 308 ? 4.781 -2.993 -16.907 1.00 77.75 308 GLY A N 1
ATOM 2185 C CA . GLY A 1 308 ? 5.286 -2.899 -15.536 1.00 77.75 308 GLY A CA 1
ATOM 2186 C C . GLY A 1 308 ? 5.163 -1.494 -14.949 1.00 77.75 308 GLY A C 1
ATOM 2187 O O . GLY A 1 308 ? 4.624 -1.282 -13.862 1.00 77.75 308 GLY A O 1
ATOM 2188 N N . ILE A 1 309 ? 5.697 -0.543 -15.709 1.00 81.50 309 ILE A N 1
ATOM 2189 C CA . ILE A 1 309 ? 5.956 0.829 -15.297 1.00 81.50 309 ILE A CA 1
ATOM 2190 C C . ILE A 1 309 ? 5.602 1.737 -16.475 1.00 81.50 309 ILE A C 1
ATOM 2192 O O . ILE A 1 309 ? 5.952 1.431 -17.615 1.00 81.50 309 ILE A O 1
ATOM 2196 N N . ASP A 1 310 ? 4.938 2.851 -16.191 1.00 79.81 310 ASP A N 1
ATOM 2197 C CA . ASP A 1 310 ? 4.732 3.962 -17.119 1.00 79.81 310 ASP A CA 1
ATOM 2198 C C . ASP A 1 310 ? 5.353 5.235 -16.540 1.00 79.81 310 ASP A C 1
ATOM 2200 O O . ASP A 1 310 ? 4.947 5.725 -15.484 1.00 79.81 310 ASP A O 1
ATOM 2204 N N . THR A 1 311 ? 6.341 5.779 -17.245 1.00 75.94 311 THR A N 1
ATOM 2205 C CA . THR A 1 311 ? 7.042 7.015 -16.869 1.00 75.94 311 THR A CA 1
ATOM 2206 C C . THR A 1 311 ? 6.449 8.268 -17.524 1.00 75.94 311 THR A C 1
ATOM 2208 O O . THR A 1 311 ? 7.008 9.357 -17.413 1.00 75.94 311 THR A O 1
ATOM 2211 N N . THR A 1 312 ? 5.337 8.130 -18.256 1.00 63.53 312 THR A N 1
ATOM 2212 C CA . THR A 1 312 ? 4.938 9.071 -19.315 1.00 63.53 312 THR A CA 1
ATOM 2213 C C . THR A 1 312 ? 3.546 9.665 -19.154 1.00 63.53 312 THR A C 1
ATOM 2215 O O . THR A 1 312 ? 3.281 10.725 -19.716 1.00 63.53 312 THR A O 1
ATOM 2218 N N . ASN A 1 313 ? 2.650 8.979 -18.436 1.00 62.84 313 ASN A N 1
ATOM 2219 C CA . ASN A 1 313 ? 1.214 9.286 -18.379 1.00 62.84 313 ASN A CA 1
ATOM 2220 C C . ASN A 1 313 ? 0.482 9.298 -19.724 1.00 62.84 313 ASN A C 1
ATOM 2222 O O . ASN A 1 313 ? -0.657 9.750 -19.809 1.00 62.84 313 ASN A O 1
ATOM 2226 N N . ALA A 1 314 ? 1.125 8.848 -20.797 1.00 55.38 314 ALA A N 1
ATOM 2227 C CA . ALA A 1 314 ? 0.554 8.916 -22.134 1.00 55.38 314 ALA A CA 1
ATOM 2228 C C . ALA A 1 314 ? -0.280 7.672 -22.469 1.00 55.38 314 ALA A C 1
ATOM 2230 O O . ALA A 1 314 ? -0.793 7.558 -23.580 1.00 55.38 314 ALA A O 1
ATOM 2231 N N . GLY A 1 315 ? -0.393 6.708 -21.542 1.00 53.72 315 GLY A N 1
ATOM 2232 C CA . GLY A 1 315 ? -1.073 5.435 -21.792 1.00 53.72 315 GLY A CA 1
ATOM 2233 C C . GLY A 1 315 ? -0.481 4.660 -22.976 1.00 53.72 315 GLY A C 1
ATOM 2234 O O . GLY A 1 315 ? -1.140 3.775 -23.518 1.00 53.72 315 GLY A O 1
ATOM 2235 N N . SER A 1 316 ? 0.736 5.007 -23.413 1.00 52.78 316 SER A N 1
ATOM 2236 C CA . SER A 1 316 ? 1.302 4.574 -24.685 1.00 52.78 316 SER A CA 1
ATOM 2237 C C . SER A 1 316 ? 2.640 3.871 -24.483 1.00 52.78 316 SER A C 1
ATOM 2239 O O . SER A 1 316 ? 3.695 4.493 -24.536 1.00 52.78 316 SER A O 1
ATOM 2241 N N . GLY A 1 317 ? 2.567 2.551 -24.324 1.00 60.03 317 GLY A N 1
ATOM 2242 C CA . GLY A 1 317 ? 3.609 1.625 -24.761 1.00 60.03 317 GLY A CA 1
ATOM 2243 C C . GLY A 1 317 ? 4.992 1.736 -24.112 1.00 60.03 317 GLY A C 1
ATOM 2244 O O . GLY A 1 317 ? 5.306 2.595 -23.297 1.00 60.03 317 GLY A O 1
ATOM 2245 N N . ARG A 1 318 ? 5.836 0.777 -24.485 1.00 72.19 318 ARG A N 1
ATOM 2246 C CA . ARG A 1 318 ? 7.267 0.779 -24.175 1.00 72.19 318 ARG A CA 1
ATOM 2247 C C . ARG A 1 318 ? 7.911 1.934 -24.946 1.00 72.19 318 ARG A C 1
ATOM 2249 O O . ARG A 1 318 ? 7.608 2.096 -26.130 1.00 72.19 318 ARG A O 1
ATOM 2256 N N . ARG A 1 319 ? 8.772 2.727 -24.301 1.00 71.19 319 ARG A N 1
ATOM 2257 C CA . ARG A 1 319 ? 9.543 3.763 -25.004 1.00 71.19 319 ARG A CA 1
ATOM 2258 C C . ARG A 1 319 ? 10.439 3.105 -26.066 1.00 71.19 319 ARG A C 1
ATOM 2260 O O . ARG A 1 319 ? 10.952 2.017 -25.801 1.00 71.19 319 ARG A O 1
ATOM 2267 N N . PRO A 1 320 ? 10.596 3.695 -27.264 1.00 74.75 320 PRO A N 1
ATOM 2268 C CA . PRO A 1 320 ? 11.618 3.251 -28.210 1.00 74.75 320 PRO A CA 1
ATOM 2269 C C . PRO A 1 320 ? 12.998 3.269 -27.549 1.00 74.75 320 PRO A C 1
ATOM 2271 O O . PRO A 1 320 ? 13.198 4.036 -26.623 1.00 74.75 320 PRO A O 1
ATOM 2274 N N . THR A 1 321 ? 13.930 2.443 -28.015 1.00 76.31 321 THR A N 1
ATOM 2275 C CA . THR A 1 321 ? 15.342 2.530 -27.615 1.00 76.31 321 THR A CA 1
ATOM 2276 C C . THR A 1 321 ? 16.045 3.465 -28.595 1.00 76.31 321 THR A C 1
ATOM 2278 O O . THR A 1 321 ? 16.479 3.019 -29.659 1.00 76.31 321 THR A O 1
ATOM 2281 N N . ASP A 1 322 ? 16.061 4.765 -28.304 1.00 75.50 322 ASP A N 1
ATOM 2282 C CA . ASP A 1 322 ? 16.706 5.777 -29.147 1.00 75.50 322 ASP A CA 1
ATOM 2283 C C . ASP A 1 322 ? 18.190 5.977 -28.784 1.00 75.50 322 ASP A C 1
ATOM 2285 O O . ASP A 1 322 ? 18.648 5.632 -27.697 1.00 75.50 322 ASP A O 1
ATOM 2289 N N . VAL A 1 323 ? 18.984 6.511 -29.716 1.00 80.12 323 VAL A N 1
ATOM 2290 C CA . VAL A 1 323 ? 20.429 6.662 -29.492 1.00 80.12 323 VAL A CA 1
ATOM 2291 C C . VAL A 1 323 ? 20.698 7.767 -28.475 1.00 80.12 323 VAL A C 1
ATOM 2293 O O . VAL A 1 323 ? 20.330 8.921 -28.692 1.00 80.12 323 VAL A O 1
ATOM 2296 N N . GLY A 1 324 ? 21.419 7.438 -27.405 1.00 72.12 324 GLY A N 1
ATOM 2297 C CA . GLY A 1 324 ? 21.896 8.406 -26.426 1.00 72.12 324 GLY A CA 1
ATOM 2298 C C . GLY A 1 324 ? 20.847 8.935 -25.444 1.00 72.12 324 GLY A C 1
ATOM 2299 O O . GLY A 1 324 ? 21.200 9.845 -24.688 1.00 72.12 324 GLY A O 1
ATOM 2300 N N . ASP A 1 325 ? 19.638 8.362 -25.409 1.00 68.81 325 ASP A N 1
ATOM 2301 C CA . ASP A 1 325 ? 18.501 8.809 -24.581 1.00 68.81 325 ASP A CA 1
ATOM 2302 C C . ASP A 1 325 ? 18.211 10.305 -24.808 1.00 68.81 325 ASP A C 1
ATOM 2304 O O . ASP A 1 325 ? 18.453 11.165 -23.957 1.00 68.81 325 ASP A O 1
ATOM 2308 N N . SER A 1 326 ? 17.811 10.644 -26.041 1.00 63.06 326 SER A N 1
ATOM 2309 C CA . SER A 1 326 ? 17.667 12.037 -26.493 1.00 63.06 326 SER A CA 1
ATOM 2310 C C . SER A 1 326 ? 16.372 12.702 -26.010 1.00 63.06 326 SER A C 1
ATOM 2312 O O . SER A 1 326 ? 16.124 13.886 -26.281 1.00 63.06 326 SER A O 1
ATOM 2314 N N . ASP A 1 327 ? 15.553 11.952 -25.271 1.00 67.12 327 ASP A N 1
ATOM 2315 C CA . ASP A 1 327 ? 14.246 12.363 -24.801 1.00 67.12 327 ASP A CA 1
ATOM 2316 C C . ASP A 1 327 ? 14.337 13.583 -23.866 1.00 67.12 327 ASP A C 1
ATOM 2318 O O . ASP A 1 327 ? 14.837 13.571 -22.739 1.00 67.12 327 ASP A O 1
ATOM 2322 N N . SER A 1 328 ? 13.778 14.695 -24.346 1.00 56.53 328 SER A N 1
ATOM 2323 C CA . SER A 1 328 ? 13.852 16.009 -23.693 1.00 56.53 328 SER A CA 1
ATOM 2324 C C . SER A 1 328 ? 12.736 16.272 -22.674 1.00 56.53 328 SER A C 1
ATOM 2326 O O . SER A 1 328 ? 12.542 17.409 -22.228 1.00 56.53 328 SER A O 1
ATOM 2328 N N . ALA A 1 329 ? 11.988 15.242 -22.259 1.00 58.25 329 ALA A N 1
ATOM 2329 C CA . ALA A 1 329 ? 10.978 15.431 -21.226 1.00 58.25 329 ALA A CA 1
ATOM 2330 C C . ALA A 1 329 ? 11.653 15.834 -19.913 1.00 58.25 329 ALA A C 1
ATOM 2332 O O . ALA A 1 329 ? 12.588 15.197 -19.434 1.00 58.25 329 ALA A O 1
ATOM 2333 N N . THR A 1 330 ? 11.139 16.904 -19.315 1.00 51.72 330 THR A N 1
ATOM 2334 C CA . THR A 1 330 ? 11.896 17.722 -18.364 1.00 51.72 330 THR A CA 1
ATOM 2335 C C . THR A 1 330 ? 12.491 16.995 -17.147 1.00 51.72 330 THR A C 1
ATOM 2337 O O . THR A 1 330 ? 13.349 17.604 -16.509 1.00 51.72 330 THR A O 1
ATOM 2340 N N . ARG A 1 331 ? 12.059 15.773 -16.752 1.00 53.22 331 ARG A N 1
ATOM 2341 C CA . ARG A 1 331 ? 12.409 15.206 -15.420 1.00 53.22 331 ARG A CA 1
ATOM 2342 C C . ARG A 1 331 ? 12.581 13.689 -15.263 1.00 53.22 331 ARG A C 1
ATOM 2344 O O . ARG A 1 331 ? 13.394 13.310 -14.429 1.00 53.22 331 ARG A O 1
ATOM 2351 N N . SER A 1 332 ? 11.909 12.824 -16.033 1.00 55.16 332 SER A N 1
ATOM 2352 C CA . SER A 1 332 ? 12.220 11.373 -16.023 1.00 55.16 332 SER A CA 1
ATOM 2353 C C . SER A 1 332 ? 13.320 11.004 -17.022 1.00 55.16 332 SER A C 1
ATOM 2355 O O . SER A 1 332 ? 13.729 9.845 -17.044 1.00 55.16 332 SER A O 1
ATOM 2357 N N . LYS A 1 333 ? 13.706 11.944 -17.904 1.00 61.97 333 LYS A N 1
ATOM 2358 C CA . LYS A 1 333 ? 14.518 11.709 -19.115 1.00 61.97 333 LYS A CA 1
ATOM 2359 C C . LYS A 1 333 ? 13.973 10.592 -20.022 1.00 61.97 333 LYS A C 1
ATOM 2361 O O . LYS A 1 333 ? 14.587 10.280 -21.009 1.00 61.97 333 LYS A O 1
ATOM 2366 N N . LEU A 1 334 ? 12.794 10.051 -19.684 1.00 67.44 334 LEU A N 1
ATOM 2367 C CA . LEU A 1 334 ? 12.094 8.955 -20.344 1.00 67.44 334 LEU A CA 1
ATOM 2368 C C . LEU A 1 334 ? 12.991 7.761 -20.665 1.00 67.44 334 LEU A C 1
ATOM 2370 O O . LEU A 1 334 ? 12.943 7.267 -21.780 1.00 67.44 334 LEU A O 1
ATOM 2374 N N . GLN A 1 335 ? 13.702 7.265 -19.641 1.00 72.44 335 GLN A N 1
ATOM 2375 C CA . GLN A 1 335 ? 14.622 6.130 -19.750 1.00 72.44 335 GLN A CA 1
ATOM 2376 C C . GLN A 1 335 ? 14.183 5.106 -20.802 1.00 72.44 335 GLN A C 1
ATOM 2378 O O . GLN A 1 335 ? 13.094 4.521 -20.709 1.00 72.44 335 GLN A O 1
ATOM 2383 N N . ASN A 1 336 ? 15.079 4.878 -21.759 1.00 77.25 336 ASN A N 1
ATOM 2384 C CA . ASN A 1 336 ? 14.889 3.922 -22.832 1.00 77.25 336 ASN A CA 1
ATOM 2385 C C . ASN A 1 336 ? 14.446 2.551 -22.328 1.00 77.25 336 ASN A C 1
ATOM 2387 O O . ASN A 1 336 ? 14.976 2.010 -21.352 1.00 77.25 336 ASN A O 1
ATOM 2391 N N . PHE A 1 337 ? 13.483 1.956 -23.035 1.00 79.25 337 PHE A N 1
ATOM 2392 C CA . PHE A 1 337 ? 13.084 0.589 -22.741 1.00 79.25 337 PHE A CA 1
ATOM 2393 C C . PHE A 1 337 ? 14.241 -0.361 -23.102 1.00 79.25 337 PHE A C 1
ATOM 2395 O O . PHE A 1 337 ? 14.756 -0.273 -24.221 1.00 79.25 337 PHE A O 1
ATOM 2402 N N . PRO A 1 338 ? 14.653 -1.278 -22.205 1.00 81.56 338 PRO A N 1
ATOM 2403 C CA . PRO A 1 338 ? 15.689 -2.255 -22.520 1.00 81.56 338 PRO A CA 1
ATOM 2404 C C . PRO A 1 338 ? 15.275 -3.176 -23.671 1.00 81.56 338 PRO A C 1
ATOM 2406 O O . PRO A 1 338 ? 14.189 -3.762 -23.648 1.00 81.56 338 PRO A O 1
ATOM 2409 N N . VAL A 1 339 ? 16.157 -3.357 -24.653 1.00 85.62 339 VAL A N 1
ATOM 2410 C CA . VAL A 1 339 ? 15.945 -4.291 -25.767 1.00 85.62 339 VAL A CA 1
ATOM 2411 C C . VAL A 1 339 ? 16.913 -5.451 -25.652 1.00 85.62 339 VAL A C 1
ATOM 2413 O O . VAL A 1 339 ? 18.122 -5.256 -25.606 1.00 85.62 339 VAL A O 1
ATOM 2416 N N . ILE A 1 340 ? 16.370 -6.666 -25.641 1.00 87.56 340 ILE A N 1
ATOM 2417 C CA . ILE A 1 340 ? 17.141 -7.900 -25.798 1.00 87.56 340 ILE A CA 1
ATOM 2418 C C . ILE A 1 340 ? 17.319 -8.140 -27.299 1.00 87.56 340 ILE A C 1
ATOM 2420 O O . ILE A 1 340 ? 16.328 -8.309 -28.011 1.00 87.56 340 ILE A O 1
ATOM 2424 N N . SER A 1 341 ? 18.561 -8.131 -27.780 1.00 90.12 341 SER A N 1
ATOM 2425 C CA . SER A 1 341 ? 18.900 -8.316 -29.198 1.00 90.12 341 SER A CA 1
ATOM 2426 C C . SER A 1 341 ? 19.189 -9.775 -29.544 1.00 90.12 341 SER A C 1
ATOM 2428 O O . SER A 1 341 ? 18.905 -10.212 -30.658 1.00 90.12 341 SER A O 1
ATOM 2430 N N . ALA A 1 342 ? 19.706 -10.542 -28.587 1.00 91.62 342 ALA A N 1
ATOM 2431 C CA . ALA A 1 342 ? 19.905 -11.974 -28.718 1.00 91.62 342 ALA A CA 1
ATOM 2432 C C . ALA A 1 342 ? 19.844 -12.652 -27.349 1.00 91.62 342 ALA A C 1
ATOM 2434 O O . ALA A 1 342 ? 20.118 -12.056 -26.310 1.00 91.62 342 ALA A O 1
ATOM 2435 N N . PHE A 1 343 ? 19.497 -13.932 -27.354 1.00 89.94 343 PHE A N 1
ATOM 2436 C CA . PHE A 1 343 ? 19.676 -14.795 -26.199 1.00 89.94 343 PHE A CA 1
ATOM 2437 C C . PHE A 1 343 ? 20.082 -16.183 -26.675 1.00 89.94 343 PHE A C 1
ATOM 2439 O O . PHE A 1 343 ? 19.691 -16.627 -27.759 1.00 89.94 343 PHE A O 1
ATOM 2446 N N . ARG A 1 344 ? 20.855 -16.891 -25.858 1.00 92.75 344 ARG A N 1
ATOM 2447 C CA . ARG A 1 344 ? 21.198 -18.290 -26.108 1.00 92.75 344 ARG A CA 1
ATOM 2448 C C . ARG A 1 344 ? 21.287 -19.063 -24.808 1.00 92.75 344 ARG A C 1
ATOM 2450 O O . ARG A 1 344 ? 21.675 -18.533 -23.770 1.00 92.75 344 ARG A O 1
ATOM 2457 N N . ARG A 1 345 ? 20.944 -20.345 -24.881 1.00 91.19 345 ARG A N 1
ATOM 2458 C CA . ARG A 1 345 ? 21.175 -21.277 -23.781 1.00 91.19 345 ARG A CA 1
ATOM 2459 C C . ARG A 1 345 ? 22.629 -21.744 -23.822 1.00 91.19 345 ARG A C 1
ATOM 2461 O O . ARG A 1 345 ? 23.078 -22.226 -24.858 1.00 91.19 345 ARG A O 1
ATOM 2468 N N . ASN A 1 346 ? 23.327 -21.637 -22.698 1.00 90.12 346 ASN A N 1
ATOM 2469 C CA . ASN A 1 346 ? 24.678 -22.154 -22.507 1.00 90.12 346 ASN A CA 1
ATOM 2470 C C . ASN A 1 346 ? 24.683 -23.078 -21.278 1.00 90.12 346 ASN A C 1
ATOM 2472 O O . ASN A 1 346 ? 24.806 -22.627 -20.141 1.00 90.12 346 ASN A O 1
ATOM 2476 N N . GLY A 1 347 ? 24.449 -24.375 -21.505 1.00 90.56 347 GLY A N 1
ATOM 2477 C CA . GLY A 1 347 ? 24.230 -25.348 -20.430 1.00 90.56 347 GLY A CA 1
ATOM 2478 C C . GLY A 1 347 ? 22.997 -25.006 -19.582 1.00 90.56 347 GLY A C 1
ATOM 2479 O O . GLY A 1 347 ? 21.871 -24.971 -20.097 1.00 90.56 347 GLY A O 1
ATOM 2480 N N . ASP A 1 348 ? 23.232 -24.742 -18.296 1.00 88.62 348 ASP A N 1
ATOM 2481 C CA . ASP A 1 348 ? 22.215 -24.340 -17.313 1.00 88.62 348 ASP A CA 1
ATOM 2482 C C . ASP A 1 348 ? 22.048 -22.813 -17.199 1.00 88.62 348 ASP A C 1
ATOM 2484 O O . ASP A 1 348 ? 21.213 -22.339 -16.432 1.00 88.62 348 ASP A O 1
ATOM 2488 N N . ALA A 1 349 ? 22.809 -22.035 -17.976 1.00 85.25 349 ALA A N 1
ATOM 2489 C CA . ALA A 1 349 ? 22.706 -20.581 -18.032 1.00 85.25 349 ALA A CA 1
ATOM 2490 C C . ALA A 1 349 ? 21.962 -20.098 -19.289 1.00 85.25 349 ALA A C 1
ATOM 2492 O O . ALA A 1 349 ? 21.934 -20.761 -20.334 1.00 85.25 349 ALA A O 1
ATOM 2493 N N . ILE A 1 350 ? 21.395 -18.894 -19.192 1.00 85.50 350 ILE A N 1
ATOM 2494 C CA . ILE A 1 350 ? 20.927 -18.109 -20.335 1.00 85.50 350 ILE A CA 1
ATOM 2495 C C . ILE A 1 350 ? 21.859 -16.908 -20.461 1.00 85.50 350 ILE A C 1
ATOM 2497 O O . ILE A 1 350 ? 21.990 -16.120 -19.528 1.00 85.50 350 ILE A O 1
ATOM 2501 N N . GLU A 1 351 ? 22.495 -16.775 -21.618 1.00 89.38 351 GLU A N 1
ATOM 2502 C CA . GLU A 1 351 ? 23.245 -15.578 -21.987 1.00 89.38 351 GLU A CA 1
ATOM 2503 C C . GLU A 1 351 ? 22.321 -14.653 -22.774 1.00 89.38 351 GLU A C 1
ATOM 2505 O O . GLU A 1 351 ? 21.611 -15.108 -23.677 1.00 89.38 351 GLU A O 1
ATOM 2510 N N . VAL A 1 352 ? 22.314 -13.370 -22.414 1.00 89.25 352 VAL A N 1
ATOM 2511 C CA . VAL A 1 352 ? 21.434 -12.352 -22.993 1.00 89.25 352 VAL A CA 1
ATOM 2512 C C . VAL A 1 352 ? 22.281 -11.173 -23.449 1.00 89.25 352 VAL A C 1
ATOM 2514 O O . VAL A 1 352 ? 22.947 -10.540 -22.632 1.00 89.25 352 VAL A O 1
ATOM 2517 N N . ASP A 1 353 ? 22.200 -10.856 -24.737 1.00 91.00 353 ASP A N 1
ATOM 2518 C CA . ASP A 1 353 ? 22.698 -9.601 -25.284 1.00 91.00 353 ASP A CA 1
ATOM 2519 C C . ASP A 1 353 ? 21.559 -8.584 -25.217 1.00 91.00 353 ASP A C 1
ATOM 2521 O O . ASP A 1 353 ? 20.463 -8.810 -25.742 1.00 91.00 353 ASP A O 1
ATOM 2525 N N . TYR A 1 354 ? 21.796 -7.465 -24.541 1.00 89.38 354 TYR A N 1
ATOM 2526 C CA . TYR A 1 354 ? 20.801 -6.415 -24.379 1.00 89.38 354 TYR A CA 1
ATOM 2527 C C . TYR A 1 354 ? 21.422 -5.029 -24.550 1.00 89.38 354 TYR A C 1
ATOM 2529 O O . TYR A 1 354 ? 22.627 -4.837 -24.382 1.00 89.38 354 TYR A O 1
ATOM 2537 N N . LEU A 1 355 ? 20.573 -4.053 -24.858 1.00 86.00 355 LEU A N 1
ATOM 2538 C CA . LEU A 1 355 ? 20.929 -2.648 -24.972 1.00 86.00 355 LEU A CA 1
ATOM 2539 C C . LEU A 1 355 ? 19.940 -1.796 -24.172 1.00 86.00 355 LEU A C 1
ATOM 2541 O O . LEU A 1 355 ? 18.725 -1.892 -24.351 1.00 86.00 355 LEU A O 1
ATOM 2545 N N . VAL A 1 356 ? 20.487 -0.941 -23.310 1.00 83.38 356 VAL A N 1
ATOM 2546 C CA . VAL A 1 356 ? 19.806 0.239 -22.770 1.00 83.38 356 VAL A CA 1
ATOM 2547 C C . VAL A 1 356 ? 20.640 1.424 -23.223 1.00 83.38 356 VAL A C 1
ATOM 2549 O O . VAL A 1 356 ? 21.642 1.757 -22.590 1.00 83.38 356 VAL A O 1
ATOM 2552 N N . ASP A 1 357 ? 20.303 1.968 -24.387 1.00 80.00 357 ASP A N 1
ATOM 2553 C CA . ASP A 1 357 ? 21.070 3.064 -24.968 1.00 80.00 357 ASP A CA 1
ATOM 2554 C C . ASP A 1 357 ? 20.870 4.330 -24.123 1.00 80.00 357 ASP A C 1
ATOM 2556 O O . ASP A 1 357 ? 19.745 4.680 -23.767 1.00 80.00 357 ASP A O 1
ATOM 2560 N N . SER A 1 358 ? 21.970 4.970 -23.733 1.00 76.38 358 SER A N 1
ATOM 2561 C CA . SER A 1 358 ? 21.971 6.218 -22.980 1.00 76.38 358 SER A CA 1
ATOM 2562 C C . SER A 1 358 ? 23.299 6.935 -23.162 1.00 76.38 358 SER A C 1
ATOM 2564 O O . SER A 1 358 ? 24.373 6.332 -23.126 1.00 76.38 358 SER A O 1
ATOM 2566 N N . SER A 1 359 ? 23.246 8.262 -23.247 1.00 71.88 359 SER A N 1
ATOM 2567 C CA . SER A 1 359 ? 24.444 9.094 -23.191 1.00 71.88 359 SER A CA 1
ATOM 2568 C C . SER A 1 359 ? 25.042 9.094 -21.775 1.00 71.88 359 SER A C 1
ATOM 2570 O O . SER A 1 359 ? 24.323 9.163 -20.774 1.00 71.88 359 SER A O 1
ATOM 2572 N N . PHE A 1 360 ? 26.374 8.998 -21.689 1.00 64.81 360 PHE A N 1
ATOM 2573 C CA . PHE A 1 360 ? 27.136 8.961 -20.436 1.00 64.81 360 PHE A CA 1
ATOM 2574 C C . PHE A 1 360 ? 27.982 10.229 -20.252 1.00 64.81 360 PHE A C 1
ATOM 2576 O O . PHE A 1 360 ? 28.635 10.690 -21.189 1.00 64.81 360 PHE A O 1
ATOM 2583 N N . ALA A 1 361 ? 28.044 10.738 -19.018 1.00 59.47 361 ALA A N 1
ATOM 2584 C CA . ALA A 1 361 ? 29.109 11.630 -18.562 1.00 59.47 361 ALA A CA 1
ATOM 2585 C C . ALA A 1 361 ? 29.468 11.357 -17.095 1.00 59.47 361 ALA A C 1
ATOM 2587 O O . ALA A 1 361 ? 28.614 10.967 -16.300 1.00 59.47 361 ALA A O 1
ATOM 2588 N N . ALA A 1 362 ? 30.726 11.628 -16.726 1.00 53.62 362 ALA A N 1
ATOM 2589 C CA . ALA A 1 362 ? 31.230 11.483 -15.354 1.00 53.62 362 ALA A CA 1
ATOM 2590 C C . ALA A 1 362 ? 30.485 12.370 -14.335 1.00 53.62 362 ALA A C 1
ATOM 2592 O O . ALA A 1 362 ? 30.373 12.016 -13.165 1.00 53.62 362 ALA A O 1
ATOM 2593 N N . VAL A 1 363 ? 29.945 13.504 -14.793 1.00 58.97 363 VAL A N 1
ATOM 2594 C CA . VAL A 1 363 ? 28.955 14.313 -14.076 1.00 58.97 363 VAL A CA 1
ATOM 2595 C C . VAL A 1 363 ? 27.756 14.453 -15.017 1.00 58.97 363 VAL A C 1
ATOM 2597 O O . VAL A 1 363 ? 27.863 15.193 -15.996 1.00 58.97 363 VAL A O 1
ATOM 2600 N N . PRO A 1 364 ? 26.647 13.729 -14.784 1.00 59.25 364 PRO A N 1
ATOM 2601 C CA . PRO A 1 364 ? 25.511 13.743 -15.694 1.00 59.25 364 PRO A CA 1
ATOM 2602 C C . PRO A 1 364 ? 24.901 15.144 -15.800 1.00 59.25 364 PRO A C 1
ATOM 2604 O O . PRO A 1 364 ? 24.448 15.716 -14.806 1.00 59.25 364 PRO A O 1
ATOM 2607 N N . GLY A 1 365 ? 24.850 15.689 -17.012 1.00 57.69 365 GLY A N 1
ATOM 2608 C CA . GLY A 1 365 ? 24.045 16.864 -17.321 1.00 57.69 365 GLY A CA 1
ATOM 2609 C C . GLY A 1 365 ? 22.541 16.565 -17.255 1.00 57.69 365 GLY A C 1
ATOM 2610 O O . GLY A 1 365 ? 22.092 15.429 -17.039 1.00 57.69 365 GLY A O 1
ATOM 2611 N N . ALA A 1 366 ? 21.720 17.590 -17.492 1.00 52.25 366 ALA A N 1
ATOM 2612 C CA . ALA A 1 366 ? 20.319 17.362 -17.842 1.00 52.25 366 ALA A CA 1
ATOM 2613 C C . ALA A 1 366 ? 20.263 16.435 -19.080 1.00 52.25 366 ALA A C 1
ATOM 2615 O O . ALA A 1 366 ? 21.018 16.640 -20.021 1.00 52.25 366 ALA A O 1
ATOM 2616 N N . GLY A 1 367 ? 19.440 15.382 -19.054 1.00 52.28 367 GLY A N 1
ATOM 2617 C CA . GLY A 1 367 ? 19.337 14.383 -20.137 1.00 52.28 367 GLY A CA 1
ATOM 2618 C C . GLY A 1 367 ? 20.188 13.103 -20.021 1.00 52.28 367 GLY A C 1
ATOM 2619 O O . GLY A 1 367 ? 19.792 12.093 -20.561 1.00 52.28 367 GLY A O 1
ATOM 2620 N N . GLN A 1 368 ? 21.269 13.055 -19.231 1.00 63.50 368 GLN A N 1
ATOM 2621 C CA . GLN A 1 368 ? 22.125 11.843 -19.150 1.00 63.50 368 GLN A CA 1
ATOM 2622 C C . GLN A 1 368 ? 21.752 10.843 -18.035 1.00 63.50 368 GLN A C 1
ATOM 2624 O O . GLN A 1 368 ? 21.456 11.268 -16.910 1.00 63.50 368 GLN A O 1
ATOM 2629 N N . SER A 1 369 ? 21.819 9.531 -18.294 1.00 67.00 369 SER A N 1
ATOM 2630 C CA . SER A 1 369 ? 21.675 8.519 -17.234 1.00 67.00 369 SER A CA 1
ATOM 2631 C C . SER A 1 369 ? 22.843 8.554 -16.252 1.00 67.00 369 SER A C 1
ATOM 2633 O O . SER A 1 369 ? 24.001 8.762 -16.621 1.00 67.00 369 SER A O 1
ATOM 2635 N N . THR A 1 370 ? 22.544 8.291 -14.981 1.00 65.44 370 THR A N 1
ATOM 2636 C CA . THR A 1 370 ? 23.571 8.064 -13.963 1.00 65.44 370 THR A CA 1
ATOM 2637 C C . THR A 1 370 ? 23.969 6.594 -13.985 1.00 65.44 370 THR A C 1
ATOM 2639 O O . THR A 1 370 ? 23.132 5.726 -13.746 1.00 65.44 370 THR A O 1
ATOM 2642 N N . TYR A 1 371 ? 25.245 6.320 -14.247 1.00 68.94 371 TYR A N 1
ATOM 2643 C CA . TYR A 1 371 ? 25.800 4.969 -14.195 1.00 68.94 371 TYR A CA 1
ATOM 2644 C C . TYR A 1 371 ? 26.379 4.645 -12.805 1.00 68.94 371 TYR A C 1
ATOM 2646 O O . TYR A 1 371 ? 26.820 5.560 -12.104 1.00 68.94 371 TYR A O 1
ATOM 2654 N N . PRO A 1 372 ? 26.425 3.356 -12.414 1.00 74.06 372 PRO A N 1
ATOM 2655 C CA . PRO A 1 372 ? 25.961 2.194 -13.181 1.00 74.06 372 PRO A CA 1
ATOM 2656 C C . PRO A 1 372 ? 24.427 2.101 -13.255 1.00 74.06 372 PRO A C 1
ATOM 2658 O O . PRO A 1 372 ? 23.734 2.378 -12.276 1.00 74.06 372 PRO A O 1
ATOM 2661 N N . LEU A 1 373 ? 23.906 1.691 -14.417 1.00 76.88 373 LEU A N 1
ATOM 2662 C CA . LEU A 1 373 ? 22.502 1.305 -14.552 1.00 76.88 373 LEU A CA 1
ATOM 2663 C C . LEU A 1 373 ? 22.264 -0.001 -13.790 1.00 76.88 373 LEU A C 1
ATOM 2665 O O . LEU A 1 373 ? 23.081 -0.919 -13.852 1.00 76.88 373 LEU A O 1
ATOM 2669 N N . ARG A 1 374 ? 21.126 -0.095 -13.102 1.00 83.50 374 ARG A N 1
ATOM 2670 C CA . ARG A 1 374 ? 20.611 -1.363 -12.583 1.00 83.50 374 ARG A CA 1
ATOM 2671 C C . ARG A 1 374 ? 19.603 -1.914 -13.578 1.00 83.50 374 ARG A C 1
ATOM 2673 O O . ARG A 1 374 ? 18.661 -1.210 -13.933 1.00 83.50 374 ARG A O 1
ATOM 2680 N N . ILE A 1 375 ? 19.801 -3.155 -14.001 1.00 83.81 375 ILE A N 1
ATOM 2681 C CA . ILE A 1 375 ? 18.931 -3.851 -14.947 1.00 83.81 375 ILE A CA 1
ATOM 2682 C C . ILE A 1 375 ? 18.443 -5.112 -14.259 1.00 83.81 375 ILE A C 1
ATOM 2684 O O . ILE A 1 375 ? 19.197 -5.763 -13.559 1.00 83.81 375 ILE A O 1
ATOM 2688 N N . GLU A 1 376 ? 17.160 -5.417 -14.386 1.00 86.56 376 GLU A N 1
ATOM 2689 C CA . GLU A 1 376 ? 16.557 -6.560 -13.710 1.00 86.56 376 GLU A CA 1
ATOM 2690 C C . GLU A 1 376 ? 15.961 -7.492 -14.756 1.00 86.56 376 GLU A C 1
ATOM 2692 O O . GLU A 1 376 ? 15.118 -7.088 -15.561 1.00 86.56 376 GLU A O 1
ATOM 2697 N N . PHE A 1 377 ? 16.415 -8.743 -14.750 1.00 85.94 377 PHE A N 1
ATOM 2698 C CA . PHE A 1 377 ? 15.919 -9.772 -15.652 1.00 85.94 377 PHE A CA 1
ATOM 2699 C C . PHE A 1 377 ? 14.803 -10.540 -14.978 1.00 85.94 377 PHE A C 1
ATOM 2701 O O . PHE A 1 377 ? 14.947 -11.007 -13.849 1.00 85.94 377 PHE A O 1
ATOM 2708 N N . TYR A 1 378 ? 13.702 -10.713 -15.696 1.00 85.06 378 TYR A N 1
ATOM 2709 C CA . TYR A 1 378 ? 12.530 -11.394 -15.184 1.00 85.06 378 TYR A CA 1
ATOM 2710 C C . TYR A 1 378 ? 12.103 -12.546 -16.086 1.00 85.06 378 TYR A C 1
ATOM 2712 O O . TYR A 1 378 ? 12.150 -12.428 -17.312 1.00 85.06 378 TYR A O 1
ATOM 2720 N N . ALA A 1 379 ? 11.607 -13.629 -15.484 1.00 83.75 379 ALA A N 1
ATOM 2721 C CA . ALA A 1 379 ? 10.852 -14.643 -16.215 1.00 83.75 379 ALA A CA 1
ATOM 2722 C C . ALA A 1 379 ? 9.622 -13.983 -16.849 1.00 83.75 379 ALA A C 1
ATOM 2724 O O . ALA A 1 379 ? 8.987 -13.155 -16.207 1.00 83.75 379 ALA A O 1
ATOM 2725 N N . ALA A 1 380 ? 9.266 -14.306 -18.088 1.00 76.44 380 ALA A N 1
ATOM 2726 C CA . ALA A 1 380 ? 8.117 -13.666 -18.727 1.00 76.44 380 ALA A CA 1
ATOM 2727 C C . ALA A 1 380 ? 6.783 -14.152 -18.125 1.00 76.44 380 ALA A C 1
ATOM 2729 O O . ALA A 1 380 ? 6.573 -15.352 -17.967 1.00 76.44 380 ALA A O 1
ATOM 2730 N N . ASP A 1 381 ? 5.865 -13.223 -17.858 1.00 72.06 381 ASP A N 1
ATOM 2731 C CA . ASP A 1 381 ? 4.446 -13.482 -17.591 1.00 72.06 381 ASP A CA 1
ATOM 2732 C C . ASP A 1 381 ? 3.606 -12.411 -18.305 1.00 72.06 381 ASP A C 1
ATOM 2734 O O . ASP A 1 381 ? 3.463 -11.266 -17.861 1.00 72.06 381 ASP A O 1
ATOM 2738 N N . GLY A 1 382 ? 3.124 -12.765 -19.498 1.00 71.62 382 GLY A N 1
ATOM 2739 C CA . GLY A 1 382 ? 2.465 -11.828 -20.400 1.00 71.62 382 GLY A CA 1
ATOM 2740 C C . GLY A 1 382 ? 3.400 -10.698 -20.845 1.00 71.62 382 GLY A C 1
ATOM 2741 O O . GLY A 1 382 ? 4.464 -10.935 -21.411 1.00 71.62 382 GLY A O 1
ATOM 2742 N N . ALA A 1 383 ? 2.979 -9.450 -20.623 1.00 62.66 383 ALA A N 1
ATOM 2743 C CA . ALA A 1 383 ? 3.731 -8.253 -21.015 1.00 62.66 383 ALA A CA 1
ATOM 2744 C C . ALA A 1 383 ? 4.709 -7.747 -19.931 1.00 62.66 383 ALA A C 1
ATOM 2746 O O . ALA A 1 383 ? 5.395 -6.743 -20.161 1.00 62.66 383 ALA A O 1
ATOM 2747 N N . ALA A 1 384 ? 4.781 -8.436 -18.785 1.00 66.56 384 ALA A N 1
ATOM 2748 C CA . ALA A 1 384 ? 5.600 -8.096 -17.626 1.00 66.56 384 ALA A CA 1
ATOM 2749 C C . ALA A 1 384 ? 6.416 -9.300 -17.118 1.00 66.56 384 ALA A C 1
ATOM 2751 O O . ALA A 1 384 ? 6.359 -10.392 -17.678 1.00 66.56 384 ALA A O 1
ATOM 2752 N N . GLY A 1 385 ? 7.227 -9.072 -16.085 1.00 65.12 385 GLY A N 1
ATOM 2753 C CA . GLY A 1 385 ? 8.138 -10.069 -15.533 1.00 65.12 385 GLY A CA 1
ATOM 2754 C C . GLY A 1 385 ? 7.581 -10.802 -14.312 1.00 65.12 385 GLY A C 1
ATOM 2755 O O . GLY A 1 385 ? 7.300 -10.161 -13.324 1.00 65.12 385 GLY A O 1
ATOM 2756 N N . ALA A 1 386 ? 7.446 -12.122 -14.302 1.00 76.50 386 ALA A N 1
ATOM 2757 C CA . ALA A 1 386 ? 6.897 -12.873 -13.176 1.00 76.50 386 ALA A CA 1
ATOM 2758 C C . ALA A 1 386 ? 7.804 -12.857 -11.929 1.00 76.50 386 ALA A C 1
ATOM 2760 O O . ALA A 1 386 ? 7.440 -12.387 -10.846 1.00 76.50 386 ALA A O 1
ATOM 2761 N N . GLU A 1 387 ? 9.018 -13.373 -12.105 1.00 79.12 387 GLU A N 1
ATOM 2762 C CA . GLU A 1 387 ? 9.995 -13.632 -11.050 1.00 79.12 387 GLU A CA 1
ATOM 2763 C C . GLU A 1 387 ? 11.343 -13.035 -11.441 1.00 79.12 387 GLU A C 1
ATOM 2765 O O . GLU A 1 387 ? 11.745 -13.147 -12.600 1.00 79.12 387 GLU A O 1
ATOM 2770 N N . LEU A 1 388 ? 12.013 -12.382 -10.487 1.00 81.50 388 LEU A N 1
ATOM 2771 C CA . LEU A 1 388 ? 13.344 -11.817 -10.688 1.00 81.50 388 LEU A CA 1
ATOM 2772 C C . LEU A 1 388 ? 14.359 -12.960 -10.818 1.00 81.50 388 LEU A C 1
ATOM 2774 O O . LEU A 1 388 ? 14.547 -13.727 -9.879 1.00 81.50 388 LEU A O 1
ATOM 2778 N N . LEU A 1 389 ? 15.014 -13.045 -11.971 1.00 81.25 389 LEU A N 1
ATOM 2779 C CA . LEU A 1 389 ? 16.021 -14.056 -12.299 1.00 81.25 389 LEU A CA 1
ATOM 2780 C C . LEU A 1 389 ? 17.443 -13.590 -11.969 1.00 81.25 389 LEU A C 1
ATOM 2782 O O . LEU A 1 389 ? 18.307 -14.414 -11.684 1.00 81.25 389 LEU A O 1
ATOM 2786 N N . GLY A 1 390 ? 17.690 -12.280 -12.018 1.00 76.62 390 GLY A N 1
ATOM 2787 C CA . GLY A 1 390 ? 19.012 -11.701 -11.797 1.00 76.62 390 GLY A CA 1
ATOM 2788 C C . GLY A 1 390 ? 19.038 -10.182 -11.956 1.00 76.62 390 GLY A C 1
ATOM 2789 O O . GLY A 1 390 ? 18.066 -9.584 -12.429 1.00 76.62 390 GLY A O 1
ATOM 2790 N N . VAL A 1 391 ? 20.160 -9.586 -11.540 1.00 78.50 391 VAL A N 1
ATOM 2791 C CA . VAL A 1 391 ? 20.484 -8.151 -11.632 1.00 78.50 391 VAL A CA 1
ATOM 2792 C C . VAL A 1 391 ? 21.766 -7.968 -12.430 1.00 78.50 391 VAL A C 1
ATOM 2794 O O . VAL A 1 391 ? 22.670 -8.811 -12.226 1.00 78.50 391 VAL A O 1
#

Sequence (391 aa):
MTTATQGGLTIDGYSQPGASANTLAVPAGTNAQLRIEIAGSELTMQAPITLRGIAFGGPLSIERIGGFCCGTDPGSGRYEIEGNYFGLRADGLTPSAVPGILLHISTSSGNVDGVRIGGELPAQRNVFGSNGGATTSTECLRLTGTHHQVHGNLIGTDRSGMLALGCTTGILLQGQAIDIGGSGSAQGNLFAGHHDRAISISGTQTAGTVKAVIQGNRFGVAVDGSTPLPIGTRNVNSNDLPMIRGDNTASVVRIGGSTPAAANLFAHAGLGRPPLPSTPPYVQTAVSGLPGRWEILGNRYRGNRGAGIDTTNAGSGRRPTDVGDSDSATRSKLQNFPVISAFRRNGDAIEVDYLVDSSFAAVPGAGQSTYPLRIEFYAADGAAGAELLGV

Foldseek 3Di:
DDPDDPDAAEDEQCPDPPFDFFQDAPPFFGPTQADAEDADEEDEDAAAYAYARYEYLEAYEYEHQADPPDDDDRADGHAAAFHYEWQAPSVLAHGRAYAEERYEYDCPRHADEEHEQFDQGRRREYEFFHPDDLPGQYEDYEDAHYHYAHFQYEFQAGRRQQHGRHHQEDYEFAYANYEAADLDQRGAYEAFNHQFAHYEDDYDPPRAAGEYEHFQYEAQAGRVNPHGRHHNNHPLQDQQRANYEYEAGHYEYEQADDDLSRAYEYEAQSPPHDAPLRGYENYEHYAHLHHYHYHYDFYAYYNGDDHPYHDHSPSDDAAAQDAALQQVRQYPSSFHDKDFPDWDDDPPDIDTDIDRHHHDDPDDDRNGDDPPDDDWDAPDDHNDGHGTPDD

Solvent-accessible surface area (backbone atoms only — not comparable to full-atom values): 19284 Å² total; per-residue (Å²): 138,78,84,74,70,93,64,56,53,73,50,62,29,46,77,42,92,86,25,39,69,21,76,42,56,70,60,52,37,52,71,46,35,36,74,37,67,51,71,58,74,72,45,76,41,47,67,40,30,36,45,28,21,38,7,24,32,22,30,36,34,43,38,32,77,60,62,99,85,63,97,65,88,79,83,85,52,59,32,36,43,24,26,28,28,30,16,13,38,40,84,33,68,49,59,20,88,51,82,45,44,35,35,29,39,40,43,91,39,38,71,39,55,46,40,30,38,26,30,64,51,39,43,20,30,26,31,26,23,26,58,43,54,83,83,45,81,19,27,39,28,33,39,40,30,33,50,29,38,40,16,24,28,39,35,10,18,32,31,66,28,76,46,66,20,10,19,27,29,34,31,41,39,33,21,27,56,30,32,40,20,25,61,48,90,32,16,24,26,38,31,21,24,11,23,38,16,40,34,40,38,41,54,57,100,82,55,64,61,24,23,37,40,38,12,24,26,36,33,10,31,24,45,86,70,71,52,78,24,40,35,29,68,38,67,46,82,46,41,85,37,22,41,32,33,31,41,76,36,28,34,40,36,34,40,27,28,96,45,84,41,14,20,22,38,45,22,22,34,38,62,96,35,58,74,81,71,26,33,18,26,46,32,29,47,49,68,46,98,46,71,65,47,80,46,80,35,60,50,29,34,41,78,32,42,36,42,61,66,35,74,69,82,70,63,68,79,78,52,69,69,46,82,39,26,73,44,76,54,91,72,72,28,63,69,36,36,75,42,76,81,46,73,47,80,56,87,95,43,76,49,72,46,68,47,66,46,52,35,80,50,101,71,55,56,94,53,36,52,72,79,82,78,88,58,76,44,48,45,81,35,82,66,29,40,29,44,76,76,48,109

Radius of gyration: 21.81 Å; Cα contacts (8 Å, |Δi|>4): 1219; chains: 1; bounding box: 53×56×67 Å

pLDDT: mean 83.42, std 14.99, range [30.88, 98.81]

Secondary structure (DSSP, 8-state):
-----SSPEEEEGGGSTT-B---PPTTS----B--EEE-SSPEEE-S-EEEESEEESS-EEEE----TTS-----S--EEEES-EESB-TTSSSBP---SEEEEEE-TTS--B-EEEE-SSGGG--EE-----TTS--EEEEE-SBS-EEES-EESB-TTSSSB---SEEEEE--BSEEEE-SSTTTPPEE---SSEEEEE---TTS-SEEEEEES-EESB-TTSSSB--S--SSTT-S---SEEE-SS-EEEEEE-SSTTT--EEESTTTTSPSTTS---SEE---SSS--EEEEES-EEES--S-SEESSSS---SPP--TT-----TTTTT-PPPEEEEEEEETTEEEEEEE------SS--TTPPPSSPP--EEEEETTEEEEEEE-

Mean predicted aligned error: 8.34 Å